Protein 3DUW (pdb70)

B-factor: mean 13.25, std 6.05, range [5.56, 43.86]

Sequence (436 aa):
IETWTAVDQYVSDVLIPKDSTLEEVLQVNAAANLPAHDVSPTQGKFLQLLVQIQGARNILEIGTLGGYSTIWLARGLSSGGRVVTLEASEKHADIARSNIERANLNDRVEVRTGLALDSLQQIENEKYEPFDFIFIDADKQNNPAYFEWALKLSRPGTVIIGDNVVREGEVIDNTSNDPRVQGIRRFYELIAAEPRVSATALQTVGSKGYDGFIAVVKIETWTAVDQYVSDVLIPKDSTLEEVLQVNAAANLPAHDVSPTQGKFLQLLVQIQGARNILEIGTLGGYSTIWLARGLSSGGRVVTLEASEKHADIARSNIERANLNDRVEVRTGLALDSLQQIENEKYEPFDFIFIDADKQNNPAYFEWALKLSRPGTVIIGDNVVREGEVIDNTSNDPRVQGIRRFYELIAAEPRVSATALQTVGSKGYDGFIAVVK

Solvent-accessible surface area: 17758 Å² total

Secondary structure (DSSP, 8-state):
-HHHHHHHHHHHHHHS---HHHHHHHHHHHHTT--S-SPPHHHHHHHHHHHHHHT-SEEEEE--TTSHHHHHHHTT--SS-EEEEEES-HHHHHHHHHHHHHTT-TTTEEEEES-HHHHHHHHHHTTPPPPSEEEE-S-GGGHHHHHHHHHHT--TT-EEEEBS-SGGGGGG-TT---HHHHHHHHHHHHHHH-TTEE---EEEEETTEEEEE--EE-/-HHHHHHHHHHHHHHS---HHHHHHHHHHHHTT--S-SPPHHHHHHHHHHHHHHT-SEEEEE--TTSHHHHHHHTT--TT-EEEEEES-HHHHHHHHHHHHHTT-TTTEEEEES-HHHHHHHHHHTTPPPPSEEEE-S-GGGHHHHHHHHHHT--TT-EEEEBS-SGGGGGG-TT---HHHHHHHHHHHHHHH-TTEE---EEEESTT-SEEE--EE-

Structure (mmCIF, N/CA/C/O backbone):
data_3DUW
#
_entry.id   3DUW
#
_cell.length_a   66.600
_cell.length_b   74.300
_cell.length_c   90.600
_cell.angle_alpha   90.00
_cell.angle_beta   90.00
_cell.angle_gamma   90.00
#
_symmetry.space_group_name_H-M   'P 21 21 21'
#
loop_
_entity.id
_entity.type
_entity.pdbx_description
1 polymer 'O-methyltransferase, putative'
2 non-polymer S-ADENOSYL-L-HOMOCYSTEINE
3 water water
#
loop_
_atom_site.group_PDB
_atom_site.id
_atom_site.type_symbol
_atom_site.label_atom_id
_atom_site.label_alt_id
_atom_site.label_comp_id
_atom_site.label_asym_id
_atom_site.label_entity_id
_atom_site.label_seq_id
_atom_site.pdbx_PDB_ins_code
_atom_site.Cartn_x
_atom_site.Cartn_y
_atom_site.Cartn_z
_atom_site.occupancy
_atom_site.B_iso_or_equiv
_atom_site.auth_seq_id
_atom_site.auth_comp_id
_atom_site.auth_asym_id
_atom_site.auth_atom_id
_atom_site.pdbx_PDB_model_num
ATOM 9 N N . ILE A 1 4 ? 39.090 57.057 46.200 1.00 17.93 4 ILE A N 1
ATOM 10 C CA . ILE A 1 4 ? 39.822 55.987 45.541 1.00 17.48 4 ILE A CA 1
ATOM 11 C C . ILE A 1 4 ? 41.235 55.882 46.121 1.00 16.08 4 ILE A C 1
ATOM 12 O O . ILE A 1 4 ? 41.822 54.800 46.159 1.00 15.72 4 ILE A O 1
ATOM 17 N N . GLU A 1 5 ? 41.775 57.007 46.583 1.00 15.90 5 GLU A N 1
ATOM 18 C CA . GLU A 1 5 ? 43.116 57.020 47.158 1.00 15.40 5 GLU A CA 1
ATOM 19 C C . GLU A 1 5 ? 43.157 56.147 48.408 1.00 13.76 5 GLU A C 1
ATOM 20 O O . GLU A 1 5 ? 44.088 55.367 48.601 1.00 13.94 5 GLU A O 1
ATOM 26 N N . THR A 1 6 ? 42.140 56.281 49.252 1.00 14.56 6 THR A N 1
ATOM 27 C CA . THR A 1 6 ? 42.067 55.501 50.478 1.00 14.33 6 THR A CA 1
ATOM 28 C C . THR A 1 6 ? 41.846 54.024 50.162 1.00 13.07 6 THR A C 1
ATOM 29 O O . THR A 1 6 ? 42.525 53.164 50.714 1.00 10.93 6 THR A O 1
ATOM 33 N N . TRP A 1 7 ? 40.904 53.731 49.270 1.00 11.85 7 TRP A N 1
ATOM 34 C CA . TRP A 1 7 ? 40.626 52.343 48.906 1.00 10.91 7 TRP A CA 1
ATOM 35 C C . TRP A 1 7 ? 41.872 51.678 48.333 1.00 10.67 7 TRP A C 1
ATOM 36 O O . TRP A 1 7 ? 42.150 50.508 48.607 1.00 9.10 7 TRP A O 1
ATOM 47 N N . THR A 1 8 ? 42.618 52.426 47.527 1.00 9.86 8 THR A N 1
ATOM 48 C CA . THR A 1 8 ? 43.830 51.899 46.921 1.00 10.31 8 THR A CA 1
ATOM 49 C C . THR A 1 8 ? 44.900 51.630 47.980 1.00 9.62 8 THR A C 1
ATOM 50 O O . THR A 1 8 ? 45.566 50.595 47.948 1.00 10.03 8 THR A O 1
ATOM 54 N N . ALA A 1 9 ? 45.051 52.558 48.922 1.00 10.05 9 ALA A N 1
ATOM 55 C CA . ALA A 1 9 ? 46.034 52.409 49.988 1.00 10.14 9 ALA A CA 1
ATOM 56 C C . ALA A 1 9 ? 45.705 51.216 50.880 1.00 9.50 9 ALA A C 1
ATOM 57 O O . ALA A 1 9 ? 46.599 50.489 51.307 1.00 9.66 9 ALA A O 1
ATOM 59 N N . VAL A 1 10 ? 44.422 51.018 51.164 1.00 9.43 10 VAL A N 1
ATOM 60 C CA . VAL A 1 10 ? 44.022 49.894 51.998 1.00 9.04 10 VAL A CA 1
ATOM 61 C C . VAL A 1 10 ? 44.301 48.584 51.261 1.00 7.97 10 VAL A C 1
ATOM 62 O O . VAL A 1 10 ? 44.799 47.633 51.859 1.00 8.63 10 VAL A O 1
ATOM 66 N N . ASP A 1 11 ? 44.003 48.536 49.963 1.00 8.20 11 ASP A N 1
ATOM 67 C CA . ASP A 1 11 ? 44.262 47.327 49.188 1.00 8.14 11 ASP A CA 1
ATOM 68 C C . ASP A 1 11 ? 45.762 47.044 49.135 1.00 8.61 11 ASP A C 1
ATOM 69 O O . ASP A 1 11 ? 46.182 45.889 49.156 1.00 8.53 11 ASP A O 1
ATOM 74 N N . GLN A 1 12 ? 46.568 48.101 49.077 1.00 8.87 12 GLN A N 1
ATOM 75 C CA . GLN A 1 12 ? 48.019 47.938 49.040 1.00 9.19 12 GLN A CA 1
ATOM 76 C C . GLN A 1 12 ? 48.484 47.315 50.355 1.00 9.12 12 GLN A C 1
ATOM 77 O O . GLN A 1 12 ? 49.362 46.456 50.370 1.00 9.36 12 GLN A O 1
ATOM 83 N N . TYR A 1 13 ? 47.892 47.760 51.458 1.00 8.59 13 TYR A N 1
ATOM 84 C CA . TYR A 1 13 ? 48.224 47.223 52.772 1.00 8.42 13 TYR A CA 1
ATOM 85 C C . TYR A 1 13 ? 47.850 45.741 52.834 1.00 7.89 13 TYR A C 1
ATOM 86 O O . TYR A 1 13 ? 48.660 44.894 53.218 1.00 8.01 13 TYR A O 1
ATOM 95 N N . VAL A 1 14 ? 46.610 45.434 52.461 1.00 7.66 14 VAL A N 1
ATOM 96 C CA . VAL A 1 14 ? 46.125 44.058 52.484 1.00 8.99 14 VAL A CA 1
ATOM 97 C C . VAL A 1 14 ? 47.008 43.141 51.648 1.00 9.32 14 VAL A C 1
ATOM 98 O O . VAL A 1 14 ? 47.397 42.065 52.097 1.00 9.31 14 VAL A O 1
ATOM 102 N N . SER A 1 15 ? 47.328 43.573 50.433 1.00 9.81 15 SER A N 1
ATOM 103 C CA . SER A 1 15 ? 48.166 42.774 49.548 1.00 11.08 15 SER A CA 1
ATOM 104 C C . SER A 1 15 ? 49.575 42.616 50.114 1.00 10.32 15 SER A C 1
ATOM 105 O O . SER A 1 15 ? 50.125 41.515 50.126 1.00 10.60 15 SER A O 1
ATOM 108 N N . ASP A 1 16 ? 50.158 43.714 50.591 1.00 10.19 16 ASP A N 1
ATOM 109 C CA . ASP A 1 16 ? 51.506 43.665 51.146 1.00 11.62 16 ASP A CA 1
ATOM 110 C C . ASP A 1 16 ? 51.633 42.658 52.276 1.00 10.53 16 ASP A C 1
ATOM 111 O O . ASP A 1 16 ? 52.601 41.902 52.340 1.00 11.46 16 ASP A O 1
ATOM 116 N N . VAL A 1 17 ? 50.655 42.643 53.173 1.00 9.78 17 VAL A N 1
ATOM 117 C CA . VAL A 1 17 ? 50.718 41.739 54.306 1.00 9.72 17 VAL A CA 1
ATOM 118 C C . VAL A 1 17 ? 50.237 40.313 54.051 1.00 8.99 17 VAL A C 1
ATOM 119 O O . VAL A 1 17 ? 50.872 39.364 54.500 1.00 9.90 17 VAL A O 1
ATOM 123 N N . LEU A 1 18 ? 49.140 40.160 53.317 1.00 7.94 18 LEU A N 1
ATOM 124 C CA . LEU A 1 18 ? 48.564 38.835 53.083 1.00 7.59 18 LEU A CA 1
ATOM 125 C C . LEU A 1 18 ? 48.935 38.102 51.805 1.00 8.39 18 LEU A C 1
ATOM 126 O O . LEU A 1 18 ? 48.684 36.900 51.696 1.00 8.66 18 LEU A O 1
ATOM 131 N N . ILE A 1 19 ? 49.517 38.803 50.839 1.00 8.21 19 ILE A N 1
ATOM 132 C CA . ILE A 1 19 ? 49.864 38.161 49.576 1.00 8.47 19 ILE A CA 1
ATOM 133 C C . ILE A 1 19 ? 51.352 38.279 49.268 1.00 9.18 19 ILE A C 1
ATOM 134 O O . ILE A 1 19 ? 51.826 39.329 48.835 1.00 9.98 19 ILE A O 1
ATOM 139 N N . PRO A 1 20 ? 52.110 37.194 49.494 1.00 10.72 20 PRO A N 1
ATOM 140 C CA . PRO A 1 20 ? 53.552 37.207 49.229 1.00 11.17 20 PRO A CA 1
ATOM 141 C C . PRO A 1 20 ? 53.859 37.622 47.793 1.00 11.11 20 PRO A C 1
ATOM 142 O O . PRO A 1 20 ? 53.089 37.335 46.871 1.00 10.54 20 PRO A O 1
ATOM 146 N N . LYS A 1 21 ? 54.984 38.305 47.609 1.00 12.22 21 LYS A N 1
ATOM 147 C CA . LYS A 1 21 ? 55.398 38.753 46.286 1.00 14.06 21 LYS A CA 1
ATOM 148 C C . LYS A 1 21 ? 55.425 37.560 45.336 1.00 12.96 21 LYS A C 1
ATOM 149 O O . LYS A 1 21 ? 55.854 36.466 45.709 1.00 14.11 21 LYS A O 1
ATOM 155 N N . ASP A 1 22 ? 54.952 37.776 44.112 1.00 13.29 22 ASP A N 1
ATOM 156 C CA . ASP A 1 22 ? 54.899 36.720 43.107 1.00 13.45 22 ASP A CA 1
ATOM 157 C C . ASP A 1 22 ? 55.415 37.260 41.776 1.00 12.75 22 ASP A C 1
ATOM 158 O O . ASP A 1 22 ? 54.674 37.906 41.036 1.00 12.38 22 ASP A O 1
ATOM 163 N N . SER A 1 23 ? 56.680 36.990 41.470 1.00 13.40 23 SER A N 1
ATOM 164 C CA . SER A 1 23 ? 57.273 37.478 40.230 1.00 13.61 23 SER A CA 1
ATOM 165 C C . SER A 1 23 ? 56.549 36.969 38.988 1.00 13.00 23 SER A C 1
ATOM 166 O O . SER A 1 23 ? 56.505 37.654 37.966 1.00 13.36 23 SER A O 1
ATOM 169 N N . THR A 1 24 ? 55.991 35.766 39.069 1.00 12.32 24 THR A N 1
ATOM 170 C CA . THR A 1 24 ? 55.268 35.199 37.938 1.00 12.40 24 THR A CA 1
ATOM 171 C C . THR A 1 24 ? 54.048 36.049 37.593 1.00 12.44 24 THR A C 1
ATOM 172 O O . THR A 1 24 ? 53.832 36.395 36.430 1.00 12.16 24 THR A O 1
ATOM 176 N N . LEU A 1 25 ? 53.250 36.390 38.600 1.00 11.55 25 LEU A N 1
ATOM 177 C CA . LEU A 1 25 ? 52.068 37.205 38.359 1.00 11.35 25 LEU A CA 1
ATOM 178 C C . LEU A 1 25 ? 52.434 38.631 37.975 1.00 12.20 25 LEU A C 1
ATOM 179 O O . LEU A 1 25 ? 51.699 39.282 37.236 1.00 12.44 25 LEU A O 1
ATOM 184 N N . GLU A 1 26 ? 53.567 39.117 38.472 1.00 12.54 26 GLU A N 1
ATOM 185 C CA . GLU A 1 26 ? 54.017 40.459 38.127 1.00 13.63 26 GLU A CA 1
ATOM 186 C C . GLU A 1 26 ? 54.317 40.485 36.631 1.00 13.17 26 GLU A C 1
ATOM 187 O O . GLU A 1 26 ? 53.966 41.437 35.937 1.00 13.45 26 GLU A O 1
ATOM 193 N N . GLU A 1 27 ? 54.968 39.433 36.141 1.00 12.88 27 GLU A N 1
ATOM 194 C CA . GLU A 1 27 ? 55.296 39.342 34.721 1.00 12.49 27 GLU A CA 1
ATOM 195 C C . GLU A 1 27 ? 54.018 39.315 33.899 1.00 11.46 27 GLU A C 1
ATOM 196 O O . GLU A 1 27 ? 53.921 39.971 32.864 1.00 10.69 27 GLU A O 1
ATOM 202 N N . VAL A 1 28 ? 53.043 38.535 34.360 1.00 10.26 28 VAL A N 1
ATOM 203 C CA . VAL A 1 28 ? 51.770 38.419 33.658 1.00 9.88 28 VAL A CA 1
ATOM 204 C C . VAL A 1 28 ? 51.145 39.793 33.426 1.00 9.37 28 VAL A C 1
ATOM 205 O O . VAL A 1 28 ? 50.759 40.126 32.307 1.00 8.97 28 VAL A O 1
ATOM 209 N N . LEU A 1 29 ? 51.053 40.596 34.482 1.00 9.67 29 LEU A N 1
ATOM 210 C CA . LEU A 1 29 ? 50.464 41.922 34.355 1.00 8.90 29 LEU A CA 1
ATOM 211 C C . LEU A 1 29 ? 51.313 42.848 33.475 1.00 8.51 29 LEU A C 1
ATOM 212 O O . LEU A 1 29 ? 50.776 43.676 32.740 1.00 10.17 29 LEU A O 1
ATOM 217 N N . GLN A 1 30 ? 52.634 42.705 33.546 1.00 9.17 30 GLN A N 1
ATOM 218 C CA . GLN A 1 30 ? 53.527 43.522 32.728 1.00 10.15 30 GLN A CA 1
ATOM 219 C C . GLN A 1 30 ? 53.346 43.189 31.249 1.00 8.98 30 GLN A C 1
ATOM 220 O O . GLN A 1 30 ? 53.326 44.082 30.402 1.00 10.55 30 GLN A O 1
ATOM 226 N N . VAL A 1 31 ? 53.224 41.901 30.939 1.00 9.02 31 VAL A N 1
ATOM 227 C CA . VAL A 1 31 ? 53.029 41.480 29.557 1.00 9.32 31 VAL A CA 1
ATOM 228 C C . VAL A 1 31 ? 51.665 41.962 29.061 1.00 9.82 31 VAL A C 1
ATOM 229 O O . VAL A 1 31 ? 51.548 42.457 27.944 1.00 9.20 31 VAL A O 1
ATOM 233 N N . ASN A 1 32 ? 50.635 41.831 29.895 1.00 9.57 32 ASN A N 1
ATOM 234 C CA . ASN A 1 32 ? 49.304 42.287 29.500 1.00 9.48 32 ASN A CA 1
ATOM 235 C C . ASN A 1 32 ? 49.354 43.773 29.125 1.00 9.28 32 ASN A C 1
ATOM 236 O O . ASN A 1 32 ? 48.813 44.186 28.098 1.00 10.95 32 ASN A O 1
ATOM 241 N N . ALA A 1 33 ? 50.012 44.569 29.963 1.00 10.78 33 ALA A N 1
ATOM 242 C CA . ALA A 1 33 ? 50.126 46.004 29.727 1.00 11.05 33 ALA A CA 1
ATOM 243 C C . ALA A 1 33 ? 50.949 46.321 28.483 1.00 11.12 33 ALA A C 1
ATOM 244 O O . ALA A 1 33 ? 50.583 47.194 27.700 1.00 11.63 33 ALA A O 1
ATOM 246 N N . ALA A 1 34 ? 52.060 45.617 28.302 1.00 11.32 34 ALA A N 1
ATOM 247 C CA . ALA A 1 34 ? 52.906 45.847 27.138 1.00 11.12 34 ALA A CA 1
ATOM 248 C C . ALA A 1 34 ? 52.117 45.566 25.866 1.00 11.45 34 ALA A C 1
ATOM 249 O O . ALA A 1 34 ? 52.335 46.208 24.839 1.00 11.57 34 ALA A O 1
ATOM 251 N N . ALA A 1 35 ? 51.195 44.610 25.950 1.00 11.64 35 ALA A N 1
ATOM 252 C CA . ALA A 1 35 ? 50.358 44.226 24.817 1.00 11.96 35 ALA A CA 1
ATOM 253 C C . ALA A 1 35 ? 49.144 45.139 24.695 1.00 12.27 35 ALA A C 1
ATOM 254 O O . ALA A 1 35 ? 48.266 44.917 23.857 1.00 13.14 35 ALA A O 1
ATOM 256 N N . ASN A 1 36 ? 49.107 46.159 25.545 1.00 12.43 36 ASN A N 1
ATOM 257 C CA . ASN A 1 36 ? 48.027 47.133 25.567 1.00 13.54 36 ASN A CA 1
ATOM 258 C C . ASN A 1 36 ? 46.654 46.571 25.916 1.00 13.65 36 ASN A C 1
ATOM 259 O O . ASN A 1 36 ? 45.634 47.136 25.526 1.00 14.96 36 ASN A O 1
ATOM 264 N N . LEU A 1 37 ? 46.621 45.460 26.643 1.00 13.06 37 LEU A N 1
ATOM 265 C CA . LEU A 1 37 ? 45.343 44.891 27.049 1.00 12.78 37 LEU A CA 1
ATOM 266 C C . LEU A 1 37 ? 44.772 45.843 28.095 1.00 12.70 37 LEU A C 1
ATOM 267 O O . LEU A 1 37 ? 45.520 46.487 28.829 1.00 13.72 37 LEU A O 1
ATOM 272 N N . PRO A 1 38 ? 43.437 45.956 28.172 1.00 13.96 38 PRO A N 1
ATOM 273 C CA . PRO A 1 38 ? 42.841 46.854 29.166 1.00 14.04 38 PRO A CA 1
ATOM 274 C C . PRO A 1 38 ? 43.157 46.331 30.567 1.00 13.89 38 PRO A C 1
ATOM 275 O O . PRO A 1 38 ? 43.308 45.124 30.757 1.00 12.70 38 PRO A O 1
ATOM 279 N N . ALA A 1 39 ? 43.262 47.233 31.539 1.00 13.39 39 ALA A N 1
ATOM 280 C CA . ALA A 1 39 ? 43.546 46.839 32.914 1.00 13.37 39 ALA A CA 1
ATOM 281 C C . ALA A 1 39 ? 42.249 46.373 33.570 1.00 12.02 39 ALA A C 1
ATOM 282 O O . ALA A 1 39 ? 41.782 46.969 34.546 1.00 13.36 39 ALA A O 1
ATOM 284 N N . HIS A 1 40 ? 41.668 45.307 33.027 1.00 9.49 40 HIS A N 1
ATOM 285 C CA . HIS A 1 40 ? 40.418 44.774 33.551 1.00 9.49 40 HIS A CA 1
ATOM 286 C C . HIS A 1 40 ? 40.593 43.474 34.326 1.00 9.21 40 HIS A C 1
ATOM 287 O O . HIS A 1 40 ? 39.602 42.805 34.639 1.00 9.75 40 HIS A O 1
ATOM 294 N N . ASP A 1 41 ? 41.837 43.115 34.639 1.00 8.45 41 ASP A N 1
ATOM 295 C CA . ASP A 1 41 ? 42.088 41.892 35.403 1.00 8.49 41 ASP A CA 1
ATOM 296 C C . ASP A 1 41 ? 41.518 42.069 36.808 1.00 7.59 41 ASP A C 1
ATOM 297 O O . ASP A 1 41 ? 41.402 43.192 37.299 1.00 7.82 41 ASP A O 1
ATOM 302 N N . VAL A 1 42 ? 41.155 40.973 37.461 1.00 7.59 42 VAL A N 1
ATOM 303 C CA . VAL A 1 42 ? 40.691 41.102 38.837 1.00 6.46 42 VAL A CA 1
ATOM 304 C C . VAL A 1 42 ? 41.897 41.632 39.613 1.00 7.17 42 VAL A C 1
ATOM 305 O O . VAL A 1 42 ? 43.046 41.469 39.188 1.00 7.71 42 VAL A O 1
ATOM 309 N N . SER A 1 43 ? 41.639 42.289 40.736 1.00 7.43 43 SER A N 1
ATOM 310 C CA . SER A 1 43 ? 42.717 42.809 41.567 1.00 7.35 43 SER A CA 1
ATOM 311 C C . SER A 1 43 ? 43.379 41.620 42.257 1.00 7.50 43 SER A C 1
ATOM 312 O O . SER A 1 43 ? 42.830 40.514 42.275 1.00 7.06 43 SER A O 1
ATOM 315 N N . PRO A 1 44 ? 44.569 41.827 42.839 1.00 7.91 44 PRO A N 1
ATOM 316 C CA . PRO A 1 44 ? 45.235 40.712 43.516 1.00 8.02 44 PRO A CA 1
ATOM 317 C C . PRO A 1 44 ? 44.405 40.116 44.659 1.00 7.33 44 PRO A C 1
ATOM 318 O O . PRO A 1 44 ? 44.354 38.895 44.823 1.00 7.14 44 PRO A O 1
ATOM 322 N N . THR A 1 45 ? 43.761 40.973 45.450 1.00 6.86 45 THR A N 1
ATOM 323 C CA . THR A 1 45 ? 42.956 40.492 46.570 1.00 7.67 45 THR A CA 1
ATOM 324 C C . THR A 1 45 ? 41.716 39.748 46.080 1.00 7.14 45 THR A C 1
ATOM 325 O O . THR A 1 45 ? 41.262 38.799 46.722 1.00 7.18 45 THR A O 1
ATOM 329 N N . GLN A 1 46 ? 41.165 40.178 44.948 1.00 6.13 46 GLN A N 1
ATOM 330 C CA . GLN A 1 46 ? 40.006 39.506 44.367 1.00 6.26 46 GLN A CA 1
ATOM 331 C C . GLN A 1 46 ? 40.469 38.161 43.801 1.00 7.11 46 GLN A C 1
ATOM 332 O O . GLN A 1 46 ? 39.769 37.153 43.918 1.00 7.13 46 GLN A O 1
ATOM 338 N N . GLY A 1 47 ? 41.644 38.150 43.176 1.00 6.63 47 GLY A N 1
ATOM 339 C CA . GLY A 1 47 ? 42.164 36.907 42.640 1.00 7.69 47 GLY A CA 1
ATOM 340 C C . GLY A 1 47 ? 42.374 35.893 43.747 1.00 6.85 47 GLY A C 1
ATOM 341 O O . GLY A 1 47 ? 42.025 34.720 43.596 1.00 7.53 47 GLY A O 1
ATOM 342 N N . LYS A 1 48 ? 42.934 36.330 44.873 1.00 7.07 48 LYS A N 1
ATOM 343 C CA . LYS A 1 48 ? 43.159 35.396 45.964 1.00 7.85 48 LYS A CA 1
ATOM 344 C C . LYS A 1 48 ? 41.836 34.939 46.561 1.00 7.34 48 LYS A C 1
ATOM 345 O O . LYS A 1 48 ? 41.722 33.806 47.025 1.00 8.41 48 LYS A O 1
ATOM 351 N N . PHE A 1 49 ? 40.835 35.815 46.549 1.00 7.38 49 PHE A N 1
ATOM 352 C CA . PHE A 1 49 ? 39.518 35.447 47.049 1.00 6.86 49 PHE A CA 1
ATOM 353 C C . PHE A 1 49 ? 39.018 34.278 46.198 1.00 6.81 49 PHE A C 1
ATOM 354 O O . PHE A 1 49 ? 38.505 33.289 46.722 1.00 7.79 49 PHE A O 1
ATOM 362 N N . LEU A 1 50 ? 39.160 34.394 44.881 1.00 6.89 50 LEU A N 1
ATOM 363 C CA . LEU A 1 50 ? 38.721 33.324 43.992 1.00 7.23 50 LEU A CA 1
ATOM 364 C C . LEU A 1 50 ? 39.489 32.031 44.258 1.00 7.95 50 LEU A C 1
ATOM 365 O O . LEU A 1 50 ? 38.898 30.957 44.340 1.00 8.31 50 LEU A O 1
ATOM 370 N N . GLN A 1 51 ? 40.807 32.132 44.390 1.00 7.86 51 GLN A N 1
ATOM 371 C CA . GLN A 1 51 ? 41.622 30.953 44.651 1.00 8.67 51 GLN A CA 1
ATOM 372 C C . GLN A 1 51 ? 41.169 30.257 45.930 1.00 7.99 51 GLN A C 1
ATOM 373 O O . GLN A 1 51 ? 40.993 29.039 45.961 1.00 8.73 51 GLN A O 1
ATOM 379 N N . LEU A 1 52 ? 40.987 31.035 46.991 1.00 8.14 52 LEU A N 1
ATOM 380 C CA . LEU A 1 52 ? 40.567 30.471 48.263 1.00 8.80 52 LEU A CA 1
ATOM 381 C C . LEU A 1 52 ? 39.179 29.850 48.178 1.00 8.18 52 LEU A C 1
ATOM 382 O O . LEU A 1 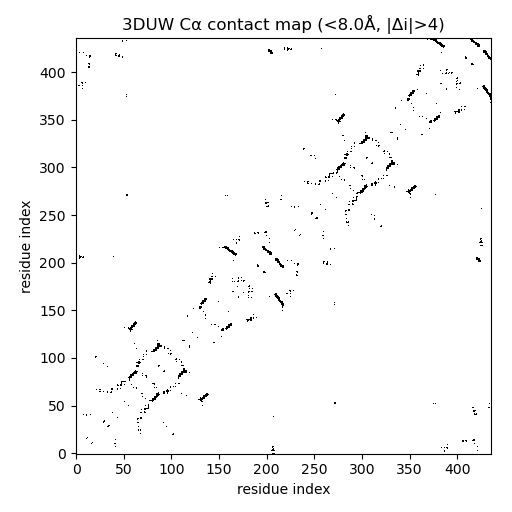52 ? 38.940 28.791 48.756 1.00 8.90 52 LEU A O 1
ATOM 387 N N . LEU A 1 53 ? 38.264 30.483 47.448 1.00 8.50 53 LEU A N 1
ATOM 388 C CA . LEU A 1 53 ? 36.921 29.931 47.338 1.00 7.95 53 LEU A CA 1
ATOM 389 C C . LEU A 1 53 ? 36.971 28.595 46.602 1.00 8.35 53 LEU A C 1
ATOM 390 O O . LEU A 1 53 ? 36.240 27.663 46.939 1.00 9.20 53 LEU A O 1
ATOM 395 N N . VAL A 1 54 ? 37.834 28.503 45.594 1.00 8.38 54 VAL A N 1
ATOM 396 C CA . VAL A 1 54 ? 37.992 27.261 44.847 1.00 9.73 54 VAL A CA 1
ATOM 397 C C . VAL A 1 54 ? 38.495 26.170 45.797 1.00 10.96 54 VAL A C 1
ATOM 398 O O . VAL A 1 54 ? 38.023 25.034 45.756 1.00 10.31 54 VAL A O 1
ATOM 402 N N . GLN A 1 55 ? 39.435 26.522 46.669 1.00 9.48 55 GLN A N 1
ATOM 403 C CA . GLN A 1 55 ? 39.981 25.555 47.617 1.00 10.38 55 GLN A CA 1
ATOM 404 C C . GLN A 1 55 ? 38.935 25.149 48.649 1.00 11.07 55 GLN A C 1
ATOM 405 O O . GLN A 1 55 ? 38.840 23.977 49.014 1.00 12.47 55 GLN A O 1
ATOM 411 N N . ILE A 1 56 ? 38.140 26.112 49.107 1.00 10.38 56 ILE A N 1
ATOM 412 C CA . ILE A 1 56 ? 37.105 25.836 50.096 1.00 11.77 56 ILE A CA 1
ATOM 413 C C . ILE A 1 56 ? 36.078 24.866 49.531 1.00 12.39 56 ILE A C 1
ATOM 414 O O . ILE A 1 56 ? 35.648 23.935 50.213 1.00 12.95 56 ILE A O 1
ATOM 419 N N . GLN A 1 57 ? 35.685 25.076 48.282 1.00 11.97 57 GLN A N 1
ATOM 420 C CA . GLN A 1 57 ? 34.724 24.181 47.659 1.00 14.76 57 GLN A CA 1
ATOM 421 C C . GLN A 1 57 ? 35.376 22.869 47.250 1.00 14.62 57 GLN A C 1
ATOM 422 O O . GLN A 1 57 ? 34.704 21.844 47.147 1.00 16.62 57 GLN A O 1
ATOM 428 N N . GLY A 1 58 ? 36.683 22.904 47.014 1.00 14.36 58 GLY A N 1
ATOM 429 C CA . GLY A 1 58 ? 37.372 21.704 46.578 1.00 13.48 58 GLY A CA 1
ATOM 430 C C . GLY A 1 58 ? 36.978 21.444 45.136 1.00 13.63 58 GLY A C 1
ATOM 431 O O . GLY A 1 58 ? 36.808 20.298 44.717 1.00 15.26 58 GLY A O 1
ATOM 432 N N . ALA A 1 59 ? 36.822 22.525 44.375 1.00 13.19 59 ALA A N 1
ATOM 433 C CA . ALA A 1 59 ? 36.432 22.434 42.973 1.00 12.74 59 ALA A CA 1
ATOM 434 C C . ALA A 1 59 ? 37.453 21.646 42.173 1.00 13.74 59 ALA A C 1
ATOM 435 O O . ALA A 1 59 ? 38.653 21.730 42.428 1.00 13.86 59 ALA A O 1
ATOM 437 N N . ARG A 1 60 ? 36.962 20.893 41.194 1.00 14.19 60 ARG A N 1
ATOM 438 C CA . ARG A 1 60 ? 37.821 20.080 40.350 1.00 15.03 60 ARG A CA 1
ATOM 439 C C . ARG A 1 60 ? 37.622 20.406 38.873 1.00 13.67 60 ARG A C 1
ATOM 440 O O . ARG A 1 60 ? 38.460 20.063 38.042 1.00 14.61 60 ARG A O 1
ATOM 448 N N . ASN A 1 61 ? 36.518 21.072 38.546 1.00 12.76 61 ASN A N 1
ATOM 449 C CA . ASN A 1 61 ? 36.230 21.420 37.155 1.00 12.30 61 ASN A CA 1
ATOM 450 C C . ASN A 1 61 ? 35.681 22.843 37.085 1.00 12.17 61 ASN A C 1
ATOM 451 O O . ASN A 1 61 ? 34.505 23.088 37.351 1.00 14.61 61 ASN A O 1
ATOM 456 N N . ILE A 1 62 ? 36.552 23.771 36.708 1.00 10.86 62 ILE A N 1
ATOM 457 C CA . ILE A 1 62 ? 36.217 25.187 36.645 1.00 10.59 62 ILE A CA 1
ATOM 458 C C . ILE A 1 62 ? 35.956 25.721 35.248 1.00 9.51 62 ILE A C 1
ATOM 459 O O . ILE A 1 62 ? 36.676 25.402 34.306 1.00 10.55 62 ILE A O 1
ATOM 464 N N . LEU A 1 63 ? 34.923 26.550 35.132 1.00 8.64 63 LEU A N 1
ATOM 465 C CA . LEU A 1 63 ? 34.573 27.188 33.872 1.00 8.25 63 LEU A CA 1
ATOM 466 C C . LEU A 1 63 ? 34.683 28.692 34.083 1.00 7.99 63 LEU A C 1
ATOM 467 O O . LEU A 1 63 ? 34.074 29.236 35.004 1.00 8.25 63 LEU A O 1
ATOM 472 N N . GLU A 1 64 ? 35.483 29.348 33.251 1.00 7.65 64 GLU A N 1
ATOM 473 C CA . GLU A 1 64 ? 35.648 30.794 33.329 1.00 7.38 64 GLU A CA 1
ATOM 474 C C . GLU A 1 64 ? 35.219 31.410 32.009 1.00 7.65 64 GLU A C 1
ATOM 475 O O . GLU A 1 64 ? 35.559 30.900 30.939 1.00 7.79 64 GLU A O 1
ATOM 481 N N . ILE A 1 65 ? 34.452 32.493 32.084 1.00 7.81 65 ILE A N 1
ATOM 482 C CA . ILE A 1 65 ? 34.000 33.192 30.891 1.00 7.69 65 ILE A CA 1
ATOM 483 C C . ILE A 1 65 ? 34.639 34.579 30.940 1.00 7.32 65 ILE A C 1
ATOM 484 O O . ILE A 1 65 ? 34.277 35.413 31.770 1.00 8.00 65 ILE A O 1
ATOM 489 N N . GLY A 1 66 ? 35.610 34.802 30.055 1.00 7.92 66 GLY A N 1
ATOM 490 C CA . GLY A 1 66 ? 36.327 36.068 30.007 1.00 7.60 66 GLY A CA 1
ATOM 491 C C . GLY A 1 66 ? 37.739 35.851 30.543 1.00 7.14 66 GLY A C 1
ATOM 492 O O . GLY A 1 66 ? 37.972 35.966 31.747 1.00 8.27 66 GLY A O 1
ATOM 493 N N . THR A 1 67 ? 38.693 35.583 29.645 1.00 8.24 67 THR A N 1
ATOM 494 C CA . THR A 1 67 ? 40.078 35.299 30.037 1.00 7.19 67 THR A CA 1
ATOM 495 C C . THR A 1 67 ? 41.053 36.491 30.075 1.00 7.24 67 THR A C 1
ATOM 496 O O . THR A 1 67 ? 41.941 36.521 30.944 1.00 7.58 67 THR A O 1
ATOM 500 N N . LEU A 1 68 ? 40.902 37.441 29.141 1.00 7.29 68 LEU A N 1
ATOM 501 C CA . LEU A 1 68 ? 41.832 38.578 29.041 1.00 6.94 68 LEU A CA 1
ATOM 502 C C . LEU A 1 68 ? 43.264 38.047 28.893 1.00 7.53 68 LEU A C 1
ATOM 503 O O . LEU A 1 68 ? 43.629 37.479 27.865 1.00 8.59 68 LEU A O 1
ATOM 508 N N . GLY A 1 69 ? 44.073 38.206 29.926 1.00 7.70 69 GLY A N 1
ATOM 509 C CA . GLY A 1 69 ? 45.436 37.738 29.856 1.00 7.71 69 GLY A CA 1
ATOM 510 C C . GLY A 1 69 ? 45.690 36.518 30.736 1.00 7.26 69 GLY A C 1
ATOM 511 O O . GLY A 1 69 ? 46.820 36.070 30.886 1.00 8.15 69 GLY A O 1
ATOM 512 N N . GLY A 1 70 ? 44.629 35.978 31.329 1.00 7.62 70 GLY A N 1
ATOM 513 C CA . GLY A 1 70 ? 44.749 34.798 32.171 1.00 7.32 70 GLY A CA 1
ATOM 514 C C . GLY A 1 70 ? 45.142 35.063 33.620 1.00 6.22 70 GLY A C 1
ATOM 515 O O . GLY A 1 70 ? 45.505 34.133 34.347 1.00 7.08 70 GLY A O 1
ATOM 516 N N . TYR A 1 71 ? 45.075 36.321 34.050 1.00 7.23 71 TYR A N 1
ATOM 517 C CA . TYR A 1 71 ? 45.417 36.650 35.430 1.00 7.04 71 TYR A CA 1
ATOM 518 C C . TYR A 1 71 ? 44.473 35.935 36.409 1.00 6.63 71 TYR A C 1
ATOM 519 O O . TYR A 1 71 ? 44.929 35.214 37.293 1.00 7.13 71 TYR A O 1
ATOM 528 N N . SER A 1 72 ? 43.165 36.117 36.254 1.00 6.62 72 SER A N 1
ATOM 529 C CA . SER A 1 72 ? 42.222 35.439 37.142 1.00 6.76 72 SER A CA 1
ATOM 530 C C . SER A 1 72 ? 42.336 33.930 36.963 1.00 6.79 72 SER A C 1
ATOM 531 O O . SER A 1 72 ? 42.204 33.170 37.920 1.00 7.35 72 SER A O 1
ATOM 534 N N . THR A 1 73 ? 42.574 33.508 35.724 1.00 7.20 73 THR A N 1
ATOM 535 C CA . THR A 1 73 ? 42.686 32.094 35.395 1.00 7.04 73 THR A CA 1
ATOM 536 C C . THR A 1 73 ? 43.772 31.416 36.219 1.00 6.97 73 THR A C 1
ATOM 537 O O . THR A 1 73 ? 43.593 30.297 36.698 1.00 7.54 73 THR A O 1
ATOM 541 N N . ILE A 1 74 ? 44.906 32.092 36.368 1.00 7.71 74 ILE A N 1
ATOM 542 C CA . ILE A 1 74 ? 46.014 31.550 37.145 1.00 8.59 74 ILE A CA 1
ATOM 543 C C . ILE A 1 74 ? 45.628 31.420 38.623 1.00 7.88 74 ILE A C 1
ATOM 544 O O . ILE A 1 74 ? 45.921 30.408 39.263 1.00 8.32 74 ILE A O 1
ATOM 549 N N . TRP A 1 75 ? 44.959 32.435 39.166 1.00 8.60 75 TRP A N 1
ATOM 550 C CA . TRP A 1 75 ? 44.525 32.369 40.557 1.00 8.23 75 TRP A CA 1
ATOM 551 C C . TRP A 1 75 ? 43.578 31.186 40.746 1.00 8.80 75 TRP A C 1
ATOM 552 O O . TRP A 1 75 ? 43.687 30.442 41.721 1.00 8.84 75 TRP A O 1
ATOM 563 N N . LEU A 1 76 ? 42.645 31.019 39.814 1.00 8.62 76 LEU A N 1
ATOM 564 C CA . LEU A 1 76 ? 41.684 29.923 39.884 1.00 9.15 76 LEU A CA 1
ATOM 565 C C . LEU A 1 76 ? 42.371 28.565 39.775 1.00 8.74 76 LEU A C 1
ATOM 566 O O . LEU A 1 76 ? 42.116 27.661 40.573 1.00 10.12 76 LEU A O 1
ATOM 571 N N . ALA A 1 77 ? 43.250 28.429 38.789 1.00 8.91 77 ALA A N 1
ATOM 572 C CA . ALA A 1 77 ? 43.956 27.171 38.578 1.00 9.73 77 ALA A CA 1
ATOM 573 C C . ALA A 1 77 ? 44.810 26.788 39.781 1.00 11.36 77 ALA A C 1
ATOM 574 O O . ALA A 1 77 ? 44.938 25.609 40.111 1.00 12.52 77 ALA A O 1
ATOM 576 N N . ARG A 1 78 ? 45.391 27.779 40.444 1.00 11.08 78 ARG A N 1
ATOM 577 C CA . ARG A 1 78 ? 46.226 27.499 41.600 1.00 12.25 78 ARG A CA 1
ATOM 578 C C . ARG A 1 78 ? 45.426 27.011 42.801 1.00 12.76 78 ARG A C 1
ATOM 579 O O . ARG A 1 78 ? 46.001 26.568 43.796 1.00 14.54 78 ARG A O 1
ATOM 587 N N . GLY A 1 79 ? 44.102 27.083 42.703 1.00 12.50 79 GLY A N 1
ATOM 588 C CA . GLY A 1 79 ? 43.259 26.615 43.788 1.00 13.24 79 GLY A CA 1
ATOM 589 C C . GLY A 1 79 ? 42.917 25.140 43.640 1.00 12.99 79 GLY A C 1
ATOM 590 O O . GLY A 1 79 ? 42.358 24.530 44.555 1.00 12.91 79 GLY A O 1
ATOM 591 N N . LEU A 1 80 ? 43.251 24.568 42.484 1.00 14.64 80 LEU A N 1
ATOM 592 C CA . LEU A 1 80 ? 42.991 23.154 42.199 1.00 15.24 80 LEU A CA 1
ATOM 593 C C . LEU A 1 80 ? 44.056 22.255 42.830 1.00 16.26 80 LEU A C 1
ATOM 594 O O . LEU A 1 80 ? 45.124 22.731 43.220 1.00 17.38 80 LEU A O 1
ATOM 599 N N . SER A 1 81 ? 43.775 20.953 42.903 1.00 17.53 81 SER A N 1
ATOM 600 C CA . SER A 1 81 ? 44.717 20.001 43.498 1.00 19.91 81 SER A CA 1
ATOM 601 C C . SER A 1 81 ? 45.001 18.737 42.675 1.00 21.18 81 SER A C 1
ATOM 602 O O . SER A 1 81 ? 46.021 18.649 41.992 1.00 22.14 81 SER A O 1
ATOM 605 N N . SER A 1 82 ? 44.105 17.756 42.758 1.00 22.28 82 SER A N 1
ATOM 606 C CA . SER A 1 82 ? 44.263 16.492 42.040 1.00 21.59 82 SER A CA 1
ATOM 607 C C . SER A 1 82 ? 44.405 16.686 40.534 1.00 20.03 82 SER A C 1
ATOM 608 O O . SER A 1 82 ? 45.372 17.280 40.056 1.00 22.16 82 SER A O 1
ATOM 611 N N . GLY A 1 83 ? 43.442 16.163 39.785 1.00 21.10 83 GLY A N 1
ATOM 612 C CA . GLY A 1 83 ? 43.473 16.309 38.344 1.00 19.18 83 GLY A CA 1
ATOM 613 C C . GLY A 1 83 ? 42.486 17.389 37.955 1.00 18.27 83 GLY A C 1
ATOM 614 O O . GLY A 1 83 ? 41.770 17.264 36.964 1.00 19.49 83 GLY A O 1
ATOM 615 N N . GLY A 1 84 ? 42.446 18.450 38.755 1.00 17.63 84 GLY A N 1
ATOM 616 C CA . GLY A 1 84 ? 41.534 19.547 38.491 1.00 15.59 84 GLY A CA 1
ATOM 617 C C . GLY A 1 84 ? 41.833 20.241 37.182 1.00 14.47 84 GLY A C 1
ATOM 618 O O . GLY A 1 84 ? 42.963 20.205 36.692 1.00 15.02 84 GLY A O 1
ATOM 619 N N . ARG A 1 85 ? 40.822 20.876 36.606 1.00 13.82 85 ARG A N 1
ATOM 620 C CA . ARG A 1 85 ? 41.008 21.572 35.346 1.00 13.55 85 ARG A CA 1
ATOM 621 C C . ARG A 1 85 ? 40.201 22.855 35.261 1.00 12.05 85 ARG A C 1
ATOM 622 O O . ARG A 1 85 ? 39.214 23.039 35.979 1.00 12.50 85 ARG A O 1
ATOM 630 N N . VAL A 1 86 ? 40.653 23.742 34.383 1.00 11.62 86 VAL A N 1
ATOM 631 C CA . VAL A 1 86 ? 39.991 25.012 34.133 1.00 11.79 86 VAL A CA 1
ATOM 632 C C . VAL A 1 86 ? 39.791 25.144 32.633 1.00 11.53 86 VAL A C 1
ATOM 633 O O . VAL A 1 86 ? 40.701 24.862 31.851 1.00 12.13 86 VAL A O 1
ATOM 637 N N . VAL A 1 87 ? 38.589 25.541 32.240 1.00 10.45 87 VAL A N 1
ATOM 638 C CA . VAL A 1 87 ? 38.270 25.779 30.843 1.00 10.69 87 VAL A CA 1
ATOM 639 C C . VAL A 1 87 ? 37.862 27.245 30.837 1.00 9.89 87 VAL A C 1
ATOM 640 O O . VAL A 1 87 ? 36.913 27.627 31.521 1.00 9.77 87 VAL A O 1
ATOM 644 N N . THR A 1 88 ? 38.592 28.069 30.093 1.00 8.46 88 THR A N 1
ATOM 645 C CA . THR A 1 88 ? 38.291 29.491 30.041 1.00 8.32 88 THR A CA 1
ATOM 646 C C . THR A 1 88 ? 38.001 29.941 28.609 1.00 8.23 88 THR A C 1
ATOM 647 O O . THR A 1 88 ? 38.654 29.499 27.658 1.00 8.90 88 THR A O 1
ATOM 651 N N . LEU A 1 89 ? 37.011 30.818 28.472 1.00 8.67 89 LEU A N 1
ATOM 652 C CA . LEU A 1 89 ? 36.560 31.305 27.171 1.00 8.07 89 LEU A CA 1
ATOM 653 C C . LEU A 1 89 ? 36.959 32.751 26.881 1.00 8.60 89 LEU A C 1
ATOM 654 O O . LEU A 1 89 ? 36.716 33.650 27.691 1.00 9.55 89 LEU A O 1
ATOM 659 N N . GLU A 1 90 ? 37.549 32.969 25.707 1.00 9.22 90 GLU A N 1
ATOM 660 C CA . GLU A 1 90 ? 38.004 34.295 25.303 1.00 9.17 90 GLU A CA 1
ATOM 661 C C . GLU A 1 90 ? 37.701 34.577 23.830 1.00 9.51 90 GLU A C 1
ATOM 662 O O . GLU A 1 90 ? 38.073 33.800 22.949 1.00 10.06 90 GLU A O 1
ATOM 668 N N . ALA A 1 91 ? 37.037 35.697 23.568 1.00 9.69 91 ALA A N 1
ATOM 669 C CA . ALA A 1 91 ? 36.664 36.070 22.206 1.00 10.01 91 ALA A CA 1
ATOM 670 C C . ALA A 1 91 ? 37.809 36.611 21.353 1.00 9.89 91 ALA A C 1
ATOM 671 O O . ALA A 1 91 ? 37.855 36.368 20.148 1.00 10.73 91 ALA A O 1
ATOM 673 N N . SER A 1 92 ? 38.725 37.350 21.968 1.00 9.80 92 SER A N 1
ATOM 674 C CA . SER A 1 92 ? 39.850 37.926 21.238 1.00 11.08 92 SER A CA 1
ATOM 675 C C . SER A 1 92 ? 40.979 36.928 21.016 1.00 10.16 92 SER A C 1
ATOM 676 O O . SER A 1 92 ? 41.509 36.355 21.970 1.00 10.55 92 SER A O 1
ATOM 679 N N . GLU A 1 93 ? 41.346 36.724 19.752 1.00 11.55 93 GLU A N 1
ATOM 680 C CA . GLU A 1 93 ? 42.420 35.801 19.420 1.00 11.57 93 GLU A CA 1
ATOM 681 C C . GLU A 1 93 ? 43.704 36.279 20.091 1.00 10.10 93 GLU A C 1
ATOM 682 O O . GLU A 1 93 ? 44.468 35.479 20.624 1.00 11.79 93 GLU A O 1
ATOM 688 N N . LYS A 1 94 ? 43.931 37.590 20.061 1.00 10.73 94 LYS A N 1
ATOM 689 C CA . LYS A 1 94 ? 45.116 38.171 20.680 1.00 9.71 94 LYS A CA 1
ATOM 690 C C . LYS A 1 94 ? 45.099 37.929 22.186 1.00 9.48 94 LYS A C 1
ATOM 691 O O . LYS A 1 94 ? 46.076 37.452 22.753 1.00 9.18 94 LYS A O 1
ATOM 697 N N . HIS A 1 95 ? 43.988 38.254 22.842 1.00 8.73 95 HIS A N 1
ATOM 698 C CA . HIS A 1 95 ? 43.909 38.030 24.285 1.00 7.84 95 HIS A CA 1
ATOM 699 C C . HIS A 1 95 ? 44.160 36.564 24.611 1.00 7.85 95 HIS A C 1
ATOM 700 O O . HIS A 1 95 ? 44.939 36.242 25.508 1.00 8.02 95 HIS A O 1
ATOM 707 N N . ALA A 1 96 ? 43.491 35.679 23.879 1.00 8.42 96 ALA A N 1
ATOM 708 C CA . ALA A 1 96 ? 43.616 34.249 24.119 1.00 9.25 96 ALA A CA 1
ATOM 709 C C . ALA A 1 96 ? 45.050 33.752 24.027 1.00 8.66 96 ALA A C 1
ATOM 710 O O . ALA A 1 96 ? 45.493 32.978 24.872 1.00 9.07 96 ALA A O 1
ATOM 712 N N . ASP A 1 97 ? 45.783 34.189 23.006 1.00 8.94 97 ASP A N 1
ATOM 713 C CA . ASP A 1 97 ? 47.163 33.742 22.874 1.00 9.95 97 ASP A CA 1
ATOM 714 C C . ASP A 1 97 ? 48.066 34.306 23.954 1.00 8.51 97 ASP A C 1
ATOM 715 O O . ASP A 1 97 ? 48.999 33.636 24.395 1.00 9.34 97 ASP A O 1
ATOM 720 N N . ILE A 1 98 ? 47.794 35.535 24.378 1.00 9.23 98 ILE A N 1
ATOM 721 C CA . ILE A 1 98 ? 48.582 36.138 25.443 1.00 9.24 98 ILE A CA 1
ATOM 722 C C . ILE A 1 98 ? 48.279 35.361 26.722 1.00 8.51 98 ILE A C 1
ATOM 723 O O . ILE A 1 98 ? 49.184 35.053 27.492 1.00 9.16 98 ILE A O 1
ATOM 728 N N . ALA A 1 99 ? 47.008 35.022 26.931 1.00 8.63 99 ALA A N 1
ATOM 729 C CA . ALA A 1 99 ? 46.609 34.257 28.111 1.00 8.38 99 ALA A CA 1
ATOM 730 C C . ALA A 1 99 ? 47.306 32.894 28.125 1.00 8.10 99 ALA A C 1
ATOM 731 O O . ALA A 1 99 ? 47.855 32.486 29.143 1.00 8.74 99 ALA A O 1
ATOM 733 N N . ARG A 1 100 ? 47.283 32.190 26.994 1.00 9.05 100 ARG A N 1
ATOM 734 C CA . ARG A 1 100 ? 47.939 30.888 26.909 1.00 9.80 100 ARG A CA 1
ATOM 735 C C . ARG A 1 100 ? 49.413 31.023 27.260 1.00 9.19 100 ARG A C 1
ATOM 736 O O . ARG A 1 100 ? 49.976 30.167 27.936 1.00 10.35 100 ARG A O 1
ATOM 744 N N . SER A 1 101 ? 50.028 32.110 26.804 1.00 8.99 101 SER A N 1
ATOM 745 C CA . SER A 1 101 ? 51.441 32.356 27.058 1.00 10.62 101 SER A CA 1
ATOM 746 C C . SER A 1 101 ? 51.692 32.607 28.540 1.00 10.83 101 SER A C 1
ATOM 747 O O . SER A 1 101 ? 52.649 32.085 29.110 1.00 11.28 101 SER A O 1
ATOM 750 N N . ASN A 1 102 ? 50.827 33.399 29.168 1.00 9.43 102 ASN A N 1
ATOM 751 C CA . ASN A 1 102 ? 50.973 33.688 30.589 1.00 10.37 102 ASN A CA 1
ATOM 752 C C . ASN A 1 102 ? 50.723 32.438 31.411 1.00 10.45 102 ASN A C 1
ATOM 753 O O . ASN A 1 102 ? 51.429 32.174 32.383 1.00 11.39 102 ASN A O 1
ATOM 758 N N . ILE A 1 103 ? 49.713 31.671 31.019 1.00 10.99 103 ILE A N 1
ATOM 759 C CA . ILE A 1 103 ? 49.380 30.441 31.720 1.00 11.21 103 ILE A CA 1
ATOM 760 C C . ILE A 1 103 ? 50.539 29.451 31.610 1.00 10.87 103 ILE A C 1
ATOM 761 O O . ILE A 1 103 ? 50.853 28.736 32.563 1.00 12.72 103 ILE A O 1
ATOM 766 N N . GLU A 1 104 ? 51.187 29.428 30.449 1.00 11.49 104 GLU A N 1
ATOM 767 C CA . GLU A 1 104 ? 52.322 28.537 30.230 1.00 13.65 104 GLU A CA 1
ATOM 768 C C . GLU A 1 104 ? 53.509 28.965 31.086 1.00 13.43 104 GLU A C 1
ATOM 769 O O . GLU A 1 104 ? 54.196 28.125 31.672 1.00 15.14 104 GLU A O 1
ATOM 775 N N . ARG A 1 105 ? 53.747 30.272 31.167 1.00 13.53 105 ARG A N 1
ATOM 776 C CA . ARG A 1 105 ? 54.859 30.782 31.958 1.00 14.28 105 ARG A CA 1
ATOM 777 C C . ARG A 1 105 ? 54.636 30.472 33.436 1.00 13.71 105 ARG A C 1
ATOM 778 O O . ARG A 1 105 ? 55.589 30.366 34.208 1.00 16.52 105 ARG A O 1
ATOM 786 N N . ALA A 1 106 ? 53.371 30.325 33.821 1.00 14.36 106 ALA A N 1
ATOM 787 C CA . ALA A 1 106 ? 53.014 30.014 35.200 1.00 13.42 106 ALA A CA 1
ATOM 788 C C . ALA A 1 106 ? 52.987 28.496 35.409 1.00 13.86 106 ALA A C 1
ATOM 789 O O . ALA A 1 106 ? 52.638 28.014 36.485 1.00 14.37 106 ALA A O 1
ATOM 791 N N . ASN A 1 107 ? 53.364 27.755 34.370 1.00 14.59 107 ASN A N 1
ATOM 792 C CA . ASN A 1 107 ? 53.400 26.293 34.410 1.00 15.55 107 ASN A CA 1
ATOM 793 C C . ASN A 1 107 ? 52.054 25.674 34.774 1.00 15.47 107 ASN A C 1
ATOM 794 O O . ASN A 1 107 ? 51.983 24.779 35.616 1.00 16.56 107 ASN A O 1
ATOM 799 N N . LEU A 1 108 ? 50.993 26.141 34.123 1.00 14.09 108 LEU A N 1
ATOM 800 C CA . LEU A 1 108 ? 49.649 25.640 34.391 1.00 15.31 108 LEU A CA 1
ATOM 801 C C . LEU A 1 108 ? 48.916 25.185 33.135 1.00 16.10 108 LEU A C 1
ATOM 802 O O . LEU A 1 108 ? 47.729 24.864 33.190 1.00 15.47 108 LEU A O 1
ATOM 807 N N . ASN A 1 109 ? 49.614 25.152 32.005 1.00 17.58 109 ASN A N 1
ATOM 808 C CA . ASN A 1 109 ? 48.987 24.734 30.757 1.00 18.22 109 ASN A CA 1
ATOM 809 C C . ASN A 1 109 ? 48.424 23.317 30.844 1.00 18.25 109 ASN A C 1
ATOM 810 O O . ASN A 1 109 ? 47.531 22.952 30.081 1.00 19.23 109 ASN A O 1
ATOM 815 N N . ASP A 1 110 ? 48.940 22.522 31.776 1.00 18.10 110 ASP A N 1
ATOM 816 C CA . ASP A 1 110 ? 48.463 21.155 31.946 1.00 18.80 110 ASP A CA 1
ATOM 817 C C . ASP A 1 110 ? 47.107 21.132 32.654 1.00 18.59 110 ASP A C 1
ATOM 818 O O . ASP A 1 110 ? 46.382 20.139 32.586 1.00 20.89 110 ASP A O 1
ATOM 823 N N . ARG A 1 111 ? 46.770 22.230 33.328 1.00 17.57 111 ARG A N 1
ATOM 824 C CA . ARG A 1 111 ? 45.505 22.342 34.057 1.00 16.45 111 ARG A CA 1
ATOM 825 C C . ARG A 1 111 ? 44.503 23.274 33.387 1.00 14.87 111 ARG A C 1
ATOM 826 O O . ARG A 1 111 ? 43.328 23.282 33.753 1.00 15.56 111 ARG A O 1
ATOM 834 N N . VAL A 1 112 ? 44.958 24.063 32.419 1.00 13.77 112 VAL A N 1
ATOM 835 C CA . VAL A 1 112 ? 44.077 25.029 31.779 1.00 12.25 112 VAL A CA 1
ATOM 836 C C . VAL A 1 112 ? 43.935 24.923 30.273 1.00 12.11 112 VAL A C 1
ATOM 837 O O . VAL A 1 112 ? 44.917 24.745 29.554 1.00 12.99 112 VAL A O 1
ATOM 841 N N . GLU A 1 113 ? 42.694 25.052 29.815 1.00 11.77 113 GLU A N 1
ATOM 842 C CA . GLU A 1 113 ? 42.366 25.032 28.400 1.00 11.42 113 GLU A CA 1
ATOM 843 C C . GLU A 1 113 ? 41.731 26.375 28.069 1.00 11.06 113 GLU A C 1
ATOM 844 O O . GLU A 1 113 ? 40.717 26.748 28.661 1.00 11.95 113 GLU A O 1
ATOM 850 N N . VAL A 1 114 ? 42.347 27.110 27.150 1.00 11.49 114 VAL A N 1
ATOM 851 C CA . VAL A 1 114 ? 41.819 28.397 26.722 1.00 10.08 114 VAL A CA 1
ATOM 852 C C . VAL A 1 114 ? 41.150 28.163 25.373 1.00 11.21 114 VAL A C 1
ATOM 853 O O . VAL A 1 114 ? 41.807 27.731 24.422 1.00 11.28 114 VAL A O 1
ATOM 857 N N . ARG A 1 115 ? 39.850 28.428 25.289 1.00 10.99 115 ARG A N 1
ATOM 858 C CA . ARG A 1 115 ? 39.126 28.241 24.037 1.00 11.65 115 ARG A CA 1
ATOM 859 C C . ARG A 1 115 ? 38.792 29.594 23.420 1.00 11.39 115 ARG A C 1
ATOM 860 O O . ARG A 1 115 ? 38.116 30.422 24.034 1.00 12.00 115 ARG A O 1
ATOM 868 N N . THR A 1 116 ? 39.273 29.813 22.201 1.00 12.11 116 THR A N 1
ATOM 869 C CA . THR A 1 116 ? 39.039 31.067 21.502 1.00 11.23 116 THR A CA 1
ATOM 870 C C . THR A 1 116 ? 37.697 31.084 20.788 1.00 12.33 116 THR A C 1
ATOM 871 O O . THR A 1 116 ? 37.311 30.106 20.149 1.00 13.77 116 THR A O 1
ATOM 875 N N . GLY A 1 117 ? 36.995 32.207 20.898 1.00 11.73 117 GLY A N 1
ATOM 876 C CA . GLY A 1 117 ? 35.707 32.347 20.245 1.00 11.71 117 GLY A CA 1
ATOM 877 C C . GLY A 1 117 ? 34.678 33.019 21.128 1.00 11.20 117 GLY A C 1
ATOM 878 O O . GLY A 1 117 ? 34.916 33.236 22.318 1.00 11.09 117 GLY A O 1
ATOM 879 N N . LEU A 1 118 ? 33.539 33.375 20.547 1.00 12.23 118 LEU A N 1
ATOM 880 C CA . LEU A 1 118 ? 32.479 34.001 21.324 1.00 11.78 118 LEU A CA 1
ATOM 881 C C . LEU A 1 118 ? 32.012 32.964 22.336 1.00 11.51 118 LEU A C 1
ATOM 882 O O . LEU A 1 118 ? 31.757 31.809 21.985 1.00 11.98 118 LEU A O 1
ATOM 887 N N . ALA A 1 119 ? 31.918 33.373 23.598 1.00 11.06 119 ALA A N 1
ATOM 888 C CA . ALA A 1 119 ? 31.513 32.467 24.664 1.00 10.38 119 ALA A CA 1
ATOM 889 C C . ALA A 1 119 ? 30.252 31.661 24.365 1.00 10.54 119 ALA A C 1
ATOM 890 O O . ALA A 1 119 ? 30.214 30.461 24.613 1.00 11.35 119 ALA A O 1
ATOM 892 N N . LEU A 1 120 ? 29.225 32.306 23.822 1.00 11.73 120 LEU A N 1
ATOM 893 C CA . LEU A 1 120 ? 27.994 31.587 23.524 1.00 13.23 120 LEU A CA 1
ATOM 894 C C . LEU A 1 120 ? 28.222 30.434 22.548 1.00 13.15 120 LEU A C 1
ATOM 895 O O . LEU A 1 120 ? 27.584 29.388 22.666 1.00 13.49 120 LEU A O 1
ATOM 900 N N . ASP A 1 121 ? 29.132 30.612 21.591 1.00 14.02 121 ASP A N 1
ATOM 901 C CA . ASP A 1 121 ? 29.423 29.542 20.638 1.00 14.55 121 ASP A CA 1
ATOM 902 C C . ASP A 1 121 ? 30.195 28.419 21.317 1.00 13.75 121 ASP A C 1
ATOM 903 O O . ASP A 1 121 ? 29.902 27.242 21.119 1.00 15.77 121 ASP A O 1
ATOM 908 N N . SER A 1 122 ? 31.187 28.790 22.121 1.00 13.44 122 SER A N 1
ATOM 909 C CA . SER A 1 122 ? 31.999 27.805 22.819 1.00 12.19 122 SER A CA 1
ATOM 910 C C . SER A 1 122 ? 31.201 27.016 23.853 1.00 11.86 122 SER A C 1
ATOM 911 O O . SER A 1 122 ? 31.448 25.830 24.056 1.00 12.59 122 SER A O 1
ATOM 914 N N . LEU A 1 123 ? 30.249 27.671 24.510 1.00 12.90 123 LEU A N 1
ATOM 915 C CA . LEU A 1 123 ? 29.438 27.000 25.519 1.00 13.93 123 LEU A CA 1
ATOM 916 C C . LEU A 1 123 ? 28.605 25.881 24.894 1.00 14.42 123 LEU A C 1
ATOM 917 O O . LEU A 1 123 ? 28.432 24.817 25.490 1.00 14.99 123 LEU A O 1
ATOM 922 N N . GLN A 1 124 ? 28.107 26.118 23.685 1.00 16.18 124 GLN A N 1
ATOM 923 C CA . GLN A 1 124 ? 27.317 25.117 22.977 1.00 16.73 124 GLN A CA 1
ATOM 924 C C . GLN A 1 124 ? 28.219 23.940 22.620 1.00 17.54 124 GLN A C 1
ATOM 925 O O . GLN A 1 124 ? 27.810 22.781 22.711 1.00 18.07 124 GLN A O 1
ATOM 931 N N . GLN A 1 125 ? 29.452 24.245 22.222 1.00 17.49 125 GLN A N 1
ATOM 932 C CA . GLN A 1 125 ? 30.418 23.212 21.867 1.00 17.53 125 GLN A CA 1
ATOM 933 C C . GLN A 1 125 ? 30.758 22.370 23.090 1.00 17.38 125 GLN A C 1
ATOM 934 O O . GLN A 1 125 ? 30.857 21.146 23.008 1.00 18.74 125 GLN A O 1
ATOM 940 N N . ILE A 1 126 ? 30.942 23.036 24.226 1.00 17.07 126 ILE A N 1
ATOM 941 C CA . ILE A 1 126 ? 31.269 22.350 25.469 1.00 16.83 126 ILE A CA 1
ATOM 942 C C . ILE A 1 126 ? 30.169 21.357 25.838 1.00 16.19 126 ILE A C 1
ATOM 943 O O . ILE A 1 126 ? 30.453 20.249 26.293 1.00 17.01 126 ILE A O 1
ATOM 948 N N . GLU A 1 127 ? 28.916 21.748 25.636 1.00 17.24 127 GLU A N 1
ATOM 949 C CA . GLU A 1 127 ? 27.804 20.854 25.932 1.00 18.37 127 GLU A CA 1
ATOM 950 C C . GLU A 1 127 ? 27.830 19.690 24.945 1.00 18.70 127 GLU A C 1
ATOM 951 O O . GLU A 1 127 ? 27.683 18.529 25.335 1.00 20.20 127 GLU A O 1
ATOM 957 N N . ASN A 1 128 ? 28.019 20.011 23.667 1.00 19.02 128 ASN A N 1
ATOM 958 C CA . ASN A 1 128 ? 28.085 18.996 22.617 1.00 18.97 128 ASN A CA 1
ATOM 959 C C . ASN A 1 128 ? 29.163 17.984 22.963 1.00 19.74 128 ASN A C 1
ATOM 960 O O . ASN A 1 128 ? 28.973 16.776 22.813 1.00 20.67 128 ASN A O 1
ATOM 965 N N . GLU A 1 129 ? 30.306 18.488 23.414 1.00 19.59 129 GLU A N 1
ATOM 966 C CA . GLU A 1 129 ? 31.409 17.629 23.805 1.00 19.87 129 GLU A CA 1
ATOM 967 C C . GLU A 1 129 ? 31.017 17.022 25.150 1.00 20.87 129 GLU A C 1
ATOM 968 O O . GLU A 1 129 ? 30.074 17.491 25.789 1.00 21.87 129 GLU A O 1
ATOM 974 N N . LYS A 1 130 ? 31.710 15.977 25.582 1.00 20.83 130 LYS A N 1
ATOM 975 C CA . LYS A 1 130 ? 31.347 15.332 26.840 1.00 21.55 130 LYS A CA 1
ATOM 976 C C . LYS A 1 130 ? 31.998 15.879 28.107 1.00 20.57 130 LYS A C 1
ATOM 977 O O . LYS A 1 130 ? 32.513 15.115 28.923 1.00 22.28 130 LYS A O 1
ATOM 983 N N . TYR A 1 131 ? 31.964 17.197 28.283 1.00 20.10 131 TYR A N 1
ATOM 984 C CA . TYR A 1 131 ? 32.548 17.805 29.472 1.00 18.39 131 TYR A CA 1
ATOM 985 C C . TYR A 1 131 ? 31.727 17.441 30.697 1.00 17.86 131 TYR A C 1
ATOM 986 O O . TYR A 1 131 ? 30.498 17.376 30.638 1.00 18.51 131 TYR A O 1
ATOM 995 N N . GLU A 1 132 ? 32.410 17.193 31.806 1.00 18.10 132 GLU A N 1
ATOM 996 C CA . GLU A 1 132 ? 31.727 16.872 33.046 1.00 17.80 132 GLU A CA 1
ATOM 997 C C . GLU A 1 132 ? 31.142 18.180 33.563 1.00 17.21 132 GLU A C 1
ATOM 998 O O . GLU A 1 132 ? 31.553 19.261 33.134 1.00 17.06 132 GLU A O 1
ATOM 1004 N N . PRO A 1 133 ? 30.160 18.105 34.472 1.00 16.75 133 PRO A N 1
ATOM 1005 C CA . PRO A 1 133 ? 29.579 19.343 34.997 1.00 16.35 133 PRO A CA 1
ATOM 1006 C C . PRO A 1 133 ? 30.662 20.175 35.676 1.00 15.59 133 PRO A C 1
ATOM 1007 O O . PRO A 1 133 ? 31.616 19.628 36.227 1.00 16.75 133 PRO A O 1
ATOM 1011 N N . PHE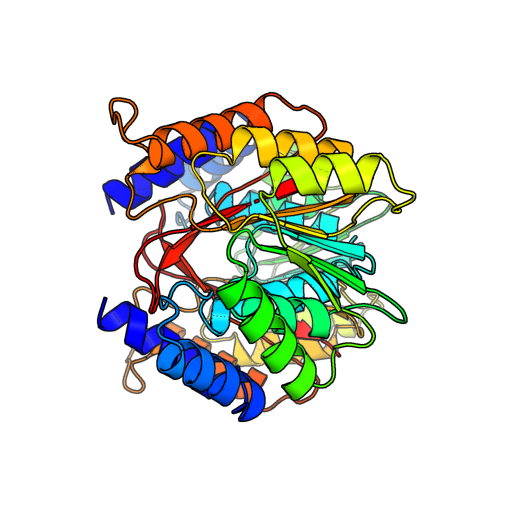 A 1 134 ? 30.516 21.493 35.622 1.00 13.70 134 PHE A N 1
ATOM 1012 C CA . PHE A 1 134 ? 31.477 22.391 36.249 1.00 12.39 134 PHE A CA 1
ATOM 1013 C C . PHE A 1 134 ? 31.050 22.680 37.684 1.00 11.43 134 PHE A C 1
ATOM 1014 O O . PHE A 1 134 ? 29.882 22.989 37.940 1.00 12.30 134 PHE A O 1
ATOM 1022 N N . ASP A 1 135 ? 31.998 22.568 38.612 1.00 12.02 135 ASP A N 1
ATOM 1023 C CA . ASP A 1 135 ? 31.730 22.794 40.030 1.00 12.65 135 ASP A CA 1
ATOM 1024 C C . ASP A 1 135 ? 31.890 24.252 40.449 1.00 11.34 135 ASP A C 1
ATOM 1025 O O . ASP A 1 135 ? 31.398 24.648 41.502 1.00 11.24 135 ASP A O 1
ATOM 1030 N N . PHE A 1 136 ? 32.584 25.039 39.633 1.00 9.66 136 PHE A N 1
ATOM 1031 C CA . PHE A 1 136 ? 32.834 26.444 39.947 1.00 9.47 136 PHE A CA 1
ATOM 1032 C C . PHE A 1 136 ? 32.831 27.209 38.627 1.00 8.86 136 PHE A C 1
ATOM 1033 O O . PHE A 1 136 ? 33.549 26.850 37.695 1.00 8.70 136 PHE A O 1
ATOM 1041 N N . ILE A 1 137 ? 32.023 28.262 38.549 1.00 8.65 137 ILE A N 1
ATOM 1042 C CA . ILE A 1 137 ? 31.908 29.048 37.325 1.00 8.27 137 ILE A CA 1
ATOM 1043 C C . ILE A 1 137 ? 32.111 30.537 37.603 1.00 7.90 137 ILE A C 1
ATOM 1044 O O . ILE A 1 137 ? 31.428 31.121 38.452 1.00 7.95 137 ILE A O 1
ATOM 1049 N N . PHE A 1 138 ? 33.057 31.140 36.888 1.00 6.85 138 PHE A N 1
ATOM 1050 C CA . PHE A 1 138 ? 33.375 32.556 37.048 1.00 6.93 138 PHE A CA 1
ATOM 1051 C C . PHE A 1 138 ? 32.945 33.295 35.789 1.00 6.46 138 PHE A C 1
ATOM 1052 O O . PHE A 1 138 ? 33.486 33.059 34.708 1.00 7.54 138 PHE A O 1
ATOM 1060 N N . ILE A 1 139 ? 31.952 34.166 35.933 1.00 7.00 139 ILE A N 1
ATOM 1061 C CA . ILE A 1 139 ? 31.430 34.941 34.813 1.00 7.15 139 ILE A CA 1
ATOM 1062 C C . ILE A 1 139 ? 32.070 36.321 34.861 1.00 7.78 139 ILE A C 1
ATOM 1063 O O . ILE A 1 139 ? 31.754 37.136 35.733 1.00 6.86 139 ILE A O 1
ATOM 1068 N N . ASP A 1 140 ? 32.966 36.579 33.913 1.00 7.36 140 ASP A N 1
ATOM 1069 C CA . ASP A 1 140 ? 33.701 37.837 33.886 1.00 6.84 140 ASP A CA 1
ATOM 1070 C C . ASP A 1 140 ? 34.073 38.275 32.470 1.00 6.75 140 ASP A C 1
ATOM 1071 O O . ASP A 1 140 ? 35.229 38.602 32.197 1.00 6.97 140 ASP A O 1
ATOM 1076 N N . ALA A 1 141 ? 33.087 38.294 31.579 1.00 7.95 141 ALA A N 1
ATOM 1077 C CA . ALA A 1 141 ? 33.321 38.694 30.197 1.00 7.54 141 ALA A CA 1
ATOM 1078 C C . ALA A 1 141 ? 32.521 39.954 29.873 1.00 7.83 141 ALA A C 1
ATOM 1079 O O . ALA A 1 141 ? 32.639 40.963 30.570 1.00 9.72 141 ALA A O 1
ATOM 1081 N N . ASP A 1 142 ? 31.730 39.907 28.802 1.00 8.44 142 ASP A N 1
ATOM 1082 C CA . ASP A 1 142 ? 30.900 41.047 28.429 1.00 8.36 142 ASP A CA 1
ATOM 1083 C C . ASP A 1 142 ? 29.632 40.922 29.262 1.00 8.36 142 ASP A C 1
ATOM 1084 O O . ASP A 1 142 ? 28.823 40.023 29.056 1.00 8.59 142 ASP A O 1
ATOM 1089 N N . LYS A 1 143 ? 29.484 41.825 30.224 1.00 9.54 143 LYS A N 1
ATOM 1090 C CA . LYS A 1 143 ? 28.356 41.775 31.136 1.00 10.56 143 LYS A CA 1
ATOM 1091 C C . LYS A 1 143 ? 26.984 41.920 30.488 1.00 10.26 143 LYS A C 1
ATOM 1092 O O . LYS A 1 143 ? 25.979 41.519 31.076 1.00 10.62 143 LYS A O 1
ATOM 1098 N N . GLN A 1 144 ? 26.920 42.471 29.279 1.00 10.65 144 GLN A N 1
ATOM 1099 C CA . GLN A 1 144 ? 25.621 42.583 28.627 1.00 11.50 144 GLN A CA 1
ATOM 1100 C C . GLN A 1 144 ? 25.051 41.189 28.366 1.00 10.43 144 GLN A C 1
ATOM 1101 O O . GLN A 1 144 ? 23.841 41.025 28.225 1.00 11.13 144 GLN A O 1
ATOM 1107 N N . ASN A 1 145 ? 25.918 40.180 28.333 1.00 9.95 145 ASN A N 1
ATOM 1108 C CA . ASN A 1 145 ? 25.483 38.808 28.085 1.00 10.40 145 ASN A CA 1
ATOM 1109 C C . ASN A 1 145 ? 25.354 37.945 29.337 1.00 8.83 145 ASN A C 1
ATOM 1110 O O . ASN A 1 145 ? 25.176 36.730 29.238 1.00 9.77 1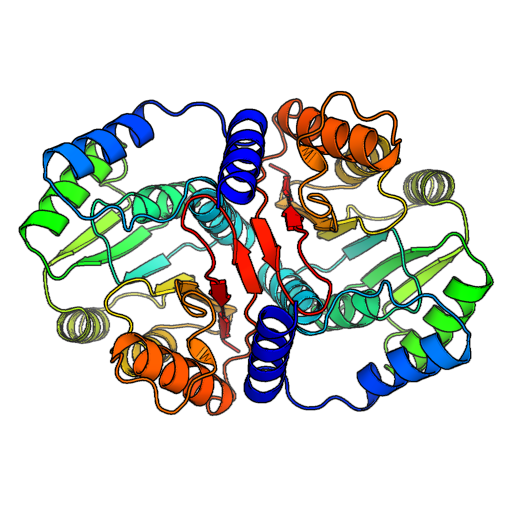45 ASN A O 1
ATOM 1115 N N . ASN A 1 146 ? 25.433 38.559 30.512 1.00 8.84 146 ASN A N 1
ATOM 1116 C CA . ASN A 1 146 ? 25.309 37.792 31.743 1.00 8.30 146 ASN A CA 1
ATOM 1117 C C . ASN A 1 146 ? 24.039 36.948 31.825 1.00 8.99 146 ASN A C 1
ATOM 1118 O O . ASN A 1 146 ? 24.067 35.847 32.367 1.00 9.26 146 ASN A O 1
ATOM 1123 N N . PRO A 1 147 ? 22.906 37.446 31.294 1.00 9.09 147 PRO A N 1
ATOM 1124 C CA . PRO A 1 147 ? 21.692 36.623 31.368 1.00 10.34 147 PRO A CA 1
ATOM 1125 C C . PRO A 1 147 ? 21.901 35.271 30.682 1.00 9.66 147 PRO A C 1
ATOM 1126 O O . PRO A 1 147 ? 21.589 34.219 31.240 1.00 9.99 147 PRO A O 1
ATOM 1130 N N . ALA A 1 148 ? 22.444 35.309 29.469 1.00 10.01 148 ALA A N 1
ATOM 1131 C CA . ALA A 1 148 ? 22.696 34.095 28.706 1.00 10.26 148 ALA A CA 1
ATOM 1132 C C . ALA A 1 148 ? 23.773 33.236 29.362 1.00 9.68 148 ALA A C 1
ATOM 1133 O O . ALA A 1 148 ? 23.655 32.009 29.405 1.00 9.52 148 ALA A O 1
ATOM 1135 N N . TYR A 1 149 ? 24.825 33.870 29.877 1.00 9.69 149 TYR A N 1
ATOM 1136 C CA . TYR A 1 149 ? 25.889 33.109 30.524 1.00 9.62 149 TYR A CA 1
ATOM 1137 C C . TYR A 1 149 ? 25.378 32.431 31.789 1.00 9.28 149 TYR A C 1
ATOM 1138 O O . TYR A 1 149 ? 25.803 31.327 32.118 1.00 10.00 149 TYR A O 1
ATOM 1147 N N . PHE A 1 150 ? 24.464 33.088 32.497 1.00 9.86 150 PHE A N 1
ATOM 1148 C CA . PHE A 1 150 ? 23.898 32.509 33.712 1.00 9.35 150 PHE A CA 1
ATOM 1149 C C . PHE A 1 150 ? 23.096 31.261 33.349 1.00 10.10 150 PHE A C 1
ATOM 1150 O O . PHE A 1 150 ? 23.199 30.234 34.014 1.00 10.53 150 PHE A O 1
ATOM 1158 N N . GLU A 1 151 ? 22.304 31.348 32.284 1.00 10.84 151 GLU A N 1
ATOM 1159 C CA . GLU A 1 151 ? 21.512 30.201 31.863 1.00 11.08 151 GLU A CA 1
ATOM 1160 C C . GLU A 1 151 ? 22.422 29.044 31.463 1.00 10.98 151 GLU A C 1
ATOM 1161 O O . GLU A 1 151 ? 22.136 27.886 31.773 1.00 11.86 151 GLU A O 1
ATOM 1167 N N . TRP A 1 152 ? 23.522 29.352 30.779 1.00 11.19 152 TRP A N 1
ATOM 1168 C CA . TRP A 1 152 ? 24.466 28.313 30.382 1.00 11.49 152 TRP A CA 1
ATOM 1169 C C . TRP A 1 152 ? 25.156 27.737 31.613 1.00 11.41 152 TRP A C 1
ATOM 1170 O O . TRP A 1 152 ? 25.406 26.533 31.693 1.00 12.49 152 TRP A O 1
ATOM 1181 N N . ALA A 1 153 ? 25.468 28.599 32.575 1.00 11.61 153 ALA A N 1
ATOM 1182 C CA . ALA A 1 153 ? 26.123 28.153 33.799 1.00 12.16 153 ALA A CA 1
ATOM 1183 C C . ALA A 1 153 ? 25.241 27.131 34.505 1.00 11.93 153 ALA A C 1
ATOM 1184 O O . ALA A 1 153 ? 25.711 26.081 34.937 1.00 12.40 153 ALA A O 1
ATOM 1186 N N . LEU A 1 154 ? 23.955 27.445 34.616 1.00 13.37 154 LEU A N 1
ATOM 1187 C CA . LEU A 1 154 ? 23.003 26.556 35.266 1.00 15.26 154 LEU A CA 1
ATOM 1188 C C . LEU A 1 154 ? 22.932 25.234 34.509 1.00 13.95 154 LEU A C 1
ATOM 1189 O O . LEU A 1 154 ? 22.918 24.156 35.105 1.00 15.15 154 LEU A O 1
ATOM 1194 N N . LYS A 1 155 ? 22.894 25.337 33.186 1.00 14.37 155 LYS A N 1
ATOM 1195 C CA . LYS A 1 155 ? 22.810 24.178 32.308 1.00 15.16 155 LYS A CA 1
ATOM 1196 C C . LYS A 1 155 ? 24.018 23.251 32.442 1.00 15.56 155 LYS A C 1
ATOM 1197 O O . LYS A 1 155 ? 23.882 22.028 32.388 1.00 16.96 155 LYS A O 1
ATOM 1203 N N . LEU A 1 156 ? 25.197 23.836 32.633 1.00 14.46 156 LEU A N 1
ATOM 1204 C CA . LEU A 1 156 ? 26.430 23.064 32.748 1.00 13.87 156 LEU A CA 1
ATOM 1205 C C . LEU A 1 156 ? 26.883 22.832 34.185 1.00 13.77 156 LEU A C 1
ATOM 1206 O O . LEU A 1 156 ? 28.014 22.410 34.424 1.00 14.41 156 LEU A O 1
ATOM 1211 N N . SER A 1 157 ? 25.993 23.086 35.137 1.00 13.19 157 SER A N 1
ATOM 1212 C CA . SER A 1 157 ? 26.316 22.922 36.550 1.00 14.21 157 SER A CA 1
ATOM 1213 C C . SER A 1 157 ? 25.864 21.588 37.136 1.00 15.04 157 SER A C 1
ATOM 1214 O O . SER A 1 157 ? 25.341 20.722 36.433 1.00 15.53 157 SER A O 1
ATOM 1217 N N . ARG A 1 158 ? 26.094 21.442 38.437 1.00 15.26 158 ARG A N 1
ATOM 1218 C CA . ARG A 1 158 ? 25.688 20.266 39.198 1.00 15.62 158 ARG A CA 1
ATOM 1219 C C . ARG A 1 158 ? 25.234 20.820 40.544 1.00 15.71 158 ARG A C 1
ATOM 1220 O O . ARG A 1 158 ? 25.577 21.949 40.899 1.00 14.58 158 ARG A O 1
ATOM 1228 N N . PRO A 1 159 ? 24.436 20.056 41.301 1.00 15.59 159 PRO A N 1
ATOM 1229 C CA . PRO A 1 159 ? 24.005 20.584 42.597 1.00 15.15 159 PRO A CA 1
ATOM 1230 C C . PRO A 1 159 ? 25.247 20.909 43.419 1.00 14.34 159 PRO A C 1
ATOM 1231 O O . PRO A 1 159 ? 26.145 20.079 43.548 1.00 14.90 159 PRO A O 1
ATOM 1235 N N . GLY A 1 160 ? 25.306 22.123 43.957 1.00 12.97 160 GLY A N 1
ATOM 1236 C CA . GLY A 1 160 ? 26.460 22.515 44.743 1.00 12.82 160 GLY A CA 1
ATOM 1237 C C . GLY A 1 160 ? 27.415 23.423 43.989 1.00 11.50 160 GLY A C 1
ATOM 1238 O O . GLY A 1 160 ? 28.332 23.980 44.580 1.00 11.85 160 GLY A O 1
ATOM 1239 N N . THR A 1 161 ? 27.208 23.571 42.685 1.00 10.84 161 THR A N 1
ATOM 1240 C CA . THR A 1 161 ? 28.067 24.434 41.878 1.00 9.72 161 THR A CA 1
ATOM 1241 C C . THR A 1 161 ? 28.047 25.868 42.393 1.00 9.56 161 THR A C 1
ATOM 1242 O O . THR A 1 161 ? 26.996 26.397 42.756 1.00 9.85 161 THR A O 1
ATOM 1246 N N . VAL A 1 162 ? 29.224 26.482 42.431 1.00 9.72 162 VAL A N 1
ATOM 1247 C CA . VAL A 1 162 ? 29.357 27.865 42.866 1.00 9.63 162 VAL A CA 1
ATOM 1248 C C . VAL A 1 162 ? 29.504 28.739 41.625 1.00 8.65 162 VAL A C 1
ATOM 1249 O O . VAL A 1 162 ? 30.252 28.400 40.707 1.00 8.75 162 VAL A O 1
ATOM 1253 N N . ILE A 1 163 ? 28.771 29.846 41.591 1.00 8.23 163 ILE A N 1
ATOM 1254 C CA . ILE A 1 163 ? 28.844 30.780 40.475 1.00 8.86 163 ILE A CA 1
ATOM 1255 C C . ILE A 1 163 ? 29.217 32.152 41.019 1.00 7.92 163 ILE A C 1
ATOM 1256 O O . ILE A 1 163 ? 28.567 32.661 41.935 1.00 9.26 163 ILE A O 1
ATOM 1261 N N . ILE A 1 164 ? 30.281 32.735 40.478 1.00 7.80 164 ILE A N 1
ATOM 1262 C CA . ILE A 1 164 ? 30.705 34.067 40.884 1.00 7.38 164 ILE A CA 1
ATOM 1263 C C . ILE A 1 164 ? 30.550 34.965 39.670 1.00 6.79 164 ILE A C 1
ATOM 1264 O O . ILE A 1 164 ? 31.051 34.639 38.590 1.00 7.22 164 ILE A O 1
ATOM 1269 N N . GLY A 1 165 ? 29.833 36.073 39.842 1.00 6.21 165 GLY A N 1
ATOM 1270 C CA . GLY A 1 165 ? 29.655 37.031 38.764 1.00 6.33 165 GLY A CA 1
ATOM 1271 C C . GLY A 1 165 ? 30.349 38.310 39.193 1.00 7.18 165 GLY A C 1
ATOM 1272 O O . GLY A 1 165 ? 29.952 38.926 40.179 1.00 7.25 165 GLY A O 1
ATOM 1273 N N . ASP A 1 166 ? 31.387 38.710 38.469 1.00 5.82 166 ASP A N 1
ATOM 1274 C CA . ASP A 1 166 ? 32.140 39.912 38.807 1.00 6.57 166 ASP A CA 1
ATOM 1275 C C . ASP A 1 166 ? 31.548 41.167 38.174 1.00 6.66 166 ASP A C 1
ATOM 1276 O O . ASP A 1 166 ? 30.781 41.092 37.205 1.00 7.71 166 ASP A O 1
ATOM 1281 N N . ASN A 1 167 ? 31.902 42.315 38.749 1.00 6.85 167 ASN A N 1
ATOM 1282 C CA . ASN A 1 167 ? 31.498 43.619 38.239 1.00 7.18 167 ASN A CA 1
ATOM 1283 C C . ASN A 1 167 ? 29.991 43.802 38.111 1.00 6.74 167 ASN A C 1
ATOM 1284 O O . ASN A 1 167 ? 29.491 44.222 37.062 1.00 7.50 167 ASN A O 1
ATOM 1289 N N . VAL A 1 168 ? 29.269 43.516 39.190 1.00 7.30 168 VAL A N 1
ATOM 1290 C CA . VAL A 1 168 ? 27.822 43.633 39.163 1.00 8.40 168 VAL A CA 1
ATOM 1291 C C . VAL A 1 168 ? 27.240 44.784 39.985 1.00 7.64 168 VAL A C 1
ATOM 1292 O O . VAL A 1 168 ? 26.060 44.766 40.326 1.00 7.39 168 VAL A O 1
ATOM 1296 N N . VAL A 1 169 ? 28.068 45.779 40.298 1.00 7.61 169 VAL A N 1
ATOM 1297 C CA . VAL A 1 169 ? 27.616 46.962 41.041 1.00 7.46 169 VAL A CA 1
ATOM 1298 C C . VAL A 1 169 ? 27.934 48.196 40.198 1.00 8.40 169 VAL A C 1
ATOM 1299 O O . VAL A 1 169 ? 27.134 49.131 40.117 1.00 8.91 169 VAL A O 1
ATOM 1303 N N . ARG A 1 170 ? 29.108 48.177 39.574 1.00 8.29 170 ARG A N 1
ATOM 1304 C CA . ARG A 1 170 ? 29.549 49.222 38.657 1.00 9.67 170 ARG A CA 1
ATOM 1305 C C . ARG A 1 170 ? 29.331 50.662 39.123 1.00 10.35 170 ARG A C 1
ATOM 1306 O O . ARG A 1 170 ? 28.543 51.416 38.542 1.00 10.51 170 ARG A O 1
ATOM 1314 N N . GLU A 1 171 ? 30.054 51.028 40.176 1.00 10.40 171 GLU A N 1
ATOM 1315 C CA . GLU A 1 171 ? 30.004 52.362 40.763 1.00 10.89 171 GLU A CA 1
ATOM 1316 C C . GLU A 1 171 ? 28.608 52.772 41.226 1.00 11.56 171 GLU A C 1
ATOM 1317 O O . GLU A 1 171 ? 28.294 53.961 41.325 1.00 14.08 171 GLU A O 1
ATOM 1323 N N . GLY A 1 172 ? 27.781 51.774 41.526 1.00 10.03 172 GLY A N 1
ATOM 1324 C CA . GLY A 1 172 ? 26.434 52.030 42.001 1.00 10.78 172 GLY A CA 1
ATOM 1325 C C . GLY A 1 172 ? 25.375 52.206 40.929 1.00 9.95 172 GLY A C 1
ATOM 1326 O O . GLY A 1 172 ? 24.196 52.368 41.245 1.00 12.17 172 GLY A O 1
ATOM 1327 N N . GLU A 1 173 ? 25.782 52.166 39.664 1.00 10.28 173 GLU A N 1
ATOM 1328 C CA . GLU A 1 173 ? 24.843 52.344 38.563 1.00 11.98 173 GLU A CA 1
ATOM 1329 C C . GLU A 1 173 ? 23.847 51.200 38.415 1.00 11.26 173 GLU A C 1
ATOM 1330 O O . GLU A 1 173 ? 22.828 51.337 37.735 1.00 11.80 173 GLU A O 1
ATOM 1336 N N . VAL A 1 174 ? 24.133 50.075 39.060 1.00 10.05 174 VAL A N 1
ATOM 1337 C CA . VAL A 1 174 ? 23.255 48.915 38.980 1.00 10.95 174 VAL A CA 1
ATOM 1338 C C . VAL A 1 174 ? 21.813 49.219 39.403 1.00 11.00 174 VAL A C 1
ATOM 1339 O O . VAL A 1 174 ? 20.887 48.531 38.980 1.00 10.59 174 VAL A O 1
ATOM 1343 N N . ILE A 1 175 ? 21.615 50.253 40.216 1.00 11.13 175 ILE A N 1
ATOM 1344 C CA . ILE A 1 175 ? 20.267 50.590 40.673 1.00 12.61 175 ILE A CA 1
ATOM 1345 C C . ILE A 1 175 ? 19.497 51.487 39.706 1.00 13.97 175 ILE A C 1
ATOM 1346 O O . ILE A 1 175 ? 18.312 51.755 39.911 1.00 14.59 175 ILE A O 1
ATOM 1351 N N . ASP A 1 176 ? 20.159 51.942 38.648 1.00 13.62 176 ASP A N 1
ATOM 1352 C CA . ASP A 1 176 ? 19.497 52.803 37.672 1.00 14.80 176 ASP A CA 1
ATOM 1353 C C . ASP A 1 176 ? 18.850 52.010 36.540 1.00 13.58 176 ASP A C 1
ATOM 1354 O O . ASP A 1 176 ? 19.514 51.609 35.588 1.00 13.61 176 ASP A O 1
ATOM 1359 N N . ASN A 1 177 ? 17.543 51.804 36.645 1.00 14.86 177 ASN A N 1
ATOM 1360 C CA . ASN A 1 177 ? 16.799 51.052 35.644 1.00 15.21 177 ASN A CA 1
ATOM 1361 C C . ASN A 1 177 ? 16.786 51.727 34.273 1.00 14.53 177 ASN A C 1
ATOM 1362 O O . ASN A 1 177 ? 16.553 51.076 33.256 1.00 14.60 177 ASN A O 1
ATOM 1367 N N . THR A 1 178 ? 17.042 53.031 34.248 1.00 14.35 178 THR A N 1
ATOM 1368 C CA . THR A 1 178 ? 17.032 53.779 32.993 1.00 14.99 178 THR A CA 1
ATOM 1369 C C . THR A 1 178 ? 18.417 53.938 32.365 1.00 14.77 178 THR A C 1
ATOM 1370 O O . THR A 1 178 ? 18.573 54.638 31.366 1.00 13.52 178 THR A O 1
ATOM 1374 N N . SER A 1 179 ? 19.416 53.277 32.942 1.00 13.72 179 SER A N 1
ATOM 1375 C CA . SER A 1 179 ? 20.783 53.365 32.437 1.00 13.50 179 SER A CA 1
ATOM 1376 C C . SER A 1 179 ? 20.909 53.059 30.949 1.00 14.08 179 SER A C 1
ATOM 1377 O O . SER A 1 179 ? 20.342 52.088 30.452 1.00 12.49 179 SER A O 1
ATOM 1380 N N . ASN A 1 180 ? 21.679 53.890 30.253 1.00 14.15 180 ASN A N 1
ATOM 1381 C CA . ASN A 1 180 ? 21.912 53.728 28.823 1.00 15.00 180 ASN A CA 1
ATOM 1382 C C . ASN A 1 180 ? 23.117 52.815 28.579 1.00 14.49 180 ASN A C 1
ATOM 1383 O O . ASN A 1 180 ? 23.534 52.611 27.439 1.00 14.05 180 ASN A O 1
ATOM 1388 N N . ASP A 1 181 ? 23.670 52.267 29.658 1.00 13.48 181 ASP A N 1
ATOM 1389 C CA . ASP A 1 181 ? 24.827 51.376 29.571 1.00 12.91 181 ASP A CA 1
ATOM 1390 C C . ASP A 1 181 ? 24.342 49.931 29.432 1.00 11.66 181 ASP A C 1
ATOM 1391 O O . ASP A 1 181 ? 23.740 49.381 30.353 1.00 11.29 181 ASP A O 1
ATOM 1396 N N . PRO A 1 182 ? 24.606 49.290 28.281 1.00 12.13 182 PRO A N 1
ATOM 1397 C CA . PRO A 1 182 ? 24.165 47.906 28.086 1.00 11.99 182 PRO A CA 1
ATOM 1398 C C . PRO A 1 182 ? 24.730 46.926 29.117 1.00 10.71 182 PRO A C 1
ATOM 1399 O O . PRO A 1 182 ? 24.142 45.873 29.370 1.00 9.97 182 PRO A O 1
ATOM 1403 N N . ARG A 1 183 ? 25.868 47.274 29.709 1.00 10.56 183 ARG A N 1
ATOM 1404 C CA . ARG A 1 183 ? 26.486 46.422 30.721 1.00 9.63 183 ARG A CA 1
ATOM 1405 C C . ARG A 1 183 ? 25.676 46.495 32.014 1.00 9.62 183 ARG A C 1
ATOM 1406 O O . ARG A 1 183 ? 25.521 45.496 32.724 1.00 10.02 183 ARG A O 1
ATOM 1414 N N . VAL A 1 184 ? 25.157 47.682 32.318 1.00 9.34 184 VAL A N 1
ATOM 1415 C CA . VAL A 1 184 ? 24.339 47.868 33.510 1.00 10.19 184 VAL A CA 1
ATOM 1416 C C . VAL A 1 184 ? 23.016 47.121 33.325 1.00 9.59 184 VAL A C 1
ATOM 1417 O O . VAL A 1 184 ? 22.537 46.449 34.237 1.00 9.75 184 VAL A O 1
ATOM 1421 N N . GLN A 1 185 ? 22.419 47.235 32.143 1.00 9.71 185 GLN A N 1
ATOM 1422 C CA . GLN A 1 185 ? 21.164 46.539 31.890 1.00 9.49 185 GLN A CA 1
ATOM 1423 C C . GLN A 1 185 ? 21.392 45.029 31.957 1.00 8.96 185 GLN A C 1
ATOM 1424 O O . GLN A 1 185 ? 20.580 44.299 32.521 1.00 8.62 185 GLN A O 1
ATOM 1430 N N . GLY A 1 186 ? 22.508 44.568 31.400 1.00 8.07 186 GLY A N 1
ATOM 1431 C CA . GLY A 1 186 ? 22.816 43.148 31.436 1.00 8.41 186 GLY A CA 1
ATOM 1432 C C . GLY A 1 186 ? 22.927 42.623 32.858 1.00 8.36 186 GLY A C 1
ATOM 1433 O O . GLY A 1 186 ? 22.439 41.534 33.161 1.00 8.67 186 GLY A O 1
ATOM 1434 N N . ILE A 1 187 ? 23.570 43.387 33.737 1.00 8.48 187 ILE A N 1
ATOM 1435 C CA . ILE A 1 187 ? 23.715 42.959 35.122 1.00 8.37 187 ILE A CA 1
ATOM 1436 C C . ILE A 1 187 ? 22.359 42.945 35.825 1.00 7.49 187 ILE A C 1
ATOM 1437 O O . ILE A 1 187 ? 22.079 42.045 36.611 1.00 8.56 187 ILE A O 1
ATOM 1442 N N . ARG A 1 188 ? 21.511 43.930 35.542 1.00 8.47 188 ARG A N 1
ATOM 1443 C CA . ARG A 1 188 ? 20.192 43.950 36.161 1.00 7.98 188 ARG A CA 1
ATOM 1444 C C . ARG A 1 188 ? 19.376 42.730 35.709 1.00 8.97 188 ARG A C 1
ATOM 1445 O O . ARG A 1 188 ? 18.675 42.121 36.515 1.00 8.87 188 ARG A O 1
ATOM 1453 N N . ARG A 1 189 ? 19.479 42.369 34.430 1.00 8.90 189 ARG A N 1
ATOM 1454 C CA . ARG A 1 189 ? 18.774 41.201 33.893 1.00 8.96 189 ARG A CA 1
ATOM 1455 C C . ARG A 1 189 ? 19.268 39.949 34.629 1.00 8.87 189 ARG A C 1
ATOM 1456 O O . ARG A 1 189 ? 18.504 39.016 34.890 1.00 8.73 189 ARG A O 1
ATOM 1464 N N . PHE A 1 190 ? 20.561 39.943 34.941 1.00 7.96 190 PHE A N 1
ATOM 1465 C CA . PHE A 1 190 ? 21.227 38.849 35.645 1.00 8.15 190 PHE A CA 1
ATOM 1466 C C . PHE A 1 190 ? 20.643 38.675 37.056 1.00 7.43 190 PHE A C 1
ATOM 1467 O O . PHE A 1 190 ? 20.270 37.568 37.442 1.00 8.21 190 PHE A O 1
ATOM 1475 N N . TYR A 1 191 ? 20.554 39.764 37.817 1.00 8.19 191 TYR A N 1
ATOM 1476 C CA . TYR A 1 191 ? 19.984 39.706 39.168 1.00 7.50 191 TYR A CA 1
ATOM 1477 C C . TYR A 1 191 ? 18.557 39.153 39.089 1.00 7.04 191 TYR A C 1
ATOM 1478 O O . TYR A 1 191 ? 18.173 38.262 39.850 1.00 8.41 191 TYR A O 1
ATOM 1487 N N . GLU A 1 192 ? 17.776 39.691 38.159 1.00 8.14 192 GLU A N 1
ATOM 1488 C CA . GLU A 1 192 ? 16.391 39.273 37.979 1.00 9.36 192 GLU A CA 1
ATOM 1489 C C . GLU A 1 192 ? 16.251 37.793 37.637 1.00 9.03 192 GLU A C 1
ATOM 1490 O O . GLU A 1 192 ? 15.376 37.113 38.166 1.00 10.21 192 GLU A O 1
ATOM 1496 N N . LEU A 1 193 ? 17.107 37.292 36.754 1.00 8.96 193 LEU A N 1
ATOM 1497 C CA . LEU A 1 193 ? 17.040 35.887 36.376 1.00 9.53 193 LEU A CA 1
ATOM 1498 C C . LEU A 1 193 ? 17.385 34.971 37.538 1.00 10.58 193 LEU A C 1
ATOM 1499 O O . LEU A 1 193 ? 16.785 33.908 37.703 1.00 10.61 193 LEU A O 1
ATOM 1504 N N . ILE A 1 194 ? 18.363 35.378 38.338 1.00 10.02 194 ILE A N 1
ATOM 1505 C CA . ILE A 1 194 ? 18.750 34.596 39.500 1.00 10.29 194 ILE A CA 1
ATOM 1506 C C . ILE A 1 194 ? 17.539 34.482 40.422 1.00 11.79 194 ILE A C 1
ATOM 1507 O O . ILE A 1 194 ? 17.239 33.407 40.940 1.00 11.62 194 ILE A O 1
ATOM 1512 N N . ALA A 1 195 ? 16.837 35.595 40.608 1.00 10.66 195 ALA A N 1
ATOM 1513 C CA . ALA A 1 195 ? 15.652 35.619 41.458 1.00 14.13 195 ALA A CA 1
ATOM 1514 C C . ALA A 1 195 ? 14.550 34.724 40.898 1.00 15.23 195 ALA A C 1
ATOM 1515 O O . ALA A 1 195 ? 13.764 34.149 41.654 1.00 18.33 195 ALA A O 1
ATOM 1517 N N . ALA A 1 196 ? 14.497 34.603 39.575 1.00 15.50 196 ALA A N 1
ATOM 1518 C CA . ALA A 1 196 ? 13.482 33.785 38.916 1.00 16.21 196 ALA A CA 1
ATOM 1519 C C . ALA A 1 196 ? 13.827 32.296 38.854 1.00 17.17 196 ALA A C 1
ATOM 1520 O O . ALA A 1 196 ? 12.970 31.476 38.520 1.00 18.53 196 ALA A O 1
ATOM 1522 N N . GLU A 1 197 ? 15.073 31.946 39.166 1.00 14.47 197 GLU A N 1
ATOM 1523 C CA . GLU A 1 197 ? 15.508 30.548 39.142 1.00 13.59 197 GLU A CA 1
A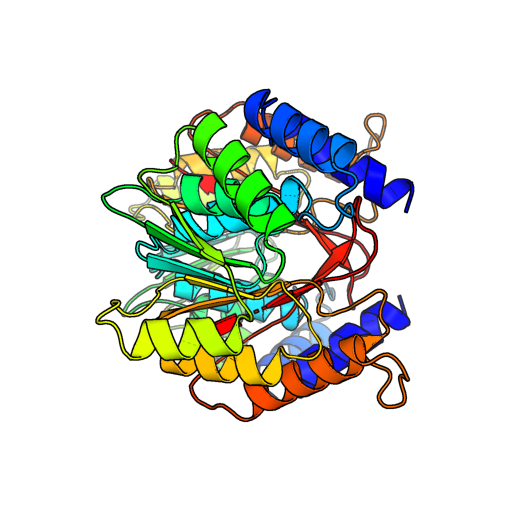TOM 1524 C C . GLU A 1 197 ? 15.516 29.964 40.557 1.00 13.77 197 GLU A C 1
ATOM 1525 O O . GLU A 1 197 ? 16.404 30.252 41.357 1.00 12.69 197 GLU A O 1
ATOM 1531 N N . PRO A 1 198 ? 14.519 29.126 40.883 1.00 14.31 198 PRO A N 1
ATOM 1532 C CA . PRO A 1 198 ? 14.431 28.514 42.213 1.00 14.40 198 PRO A CA 1
ATOM 1533 C C . PRO A 1 198 ? 15.631 27.646 42.583 1.00 13.72 198 PRO A C 1
ATOM 1534 O O . PRO A 1 198 ? 15.901 27.420 43.759 1.00 14.47 198 PRO A O 1
ATOM 1538 N N . ARG A 1 199 ? 16.349 27.159 41.579 1.00 13.06 199 ARG A N 1
ATOM 1539 C CA . ARG A 1 199 ? 17.499 26.301 41.829 1.00 13.67 199 ARG A CA 1
ATOM 1540 C C . ARG A 1 199 ? 18.769 27.061 42.203 1.00 13.07 199 ARG A C 1
ATOM 1541 O O . ARG A 1 199 ? 19.809 26.449 42.433 1.00 12.98 199 ARG A O 1
ATOM 1549 N N . VAL A 1 200 ? 18.686 28.387 42.280 1.00 11.37 200 VAL A N 1
ATOM 1550 C CA . VAL A 1 200 ? 19.860 29.191 42.617 1.00 12.70 200 VAL A CA 1
ATOM 1551 C C . VAL A 1 200 ? 19.594 30.204 43.728 1.00 13.66 200 VAL A C 1
ATOM 1552 O O . VAL A 1 200 ? 18.628 30.966 43.667 1.00 15.29 200 VAL A O 1
ATOM 1556 N N . SER A 1 201 ? 20.454 30.199 44.743 1.00 11.80 201 SER A N 1
ATOM 1557 C CA . SER A 1 201 ? 20.352 31.127 45.866 1.00 12.18 201 SER A CA 1
ATOM 1558 C C . SER A 1 201 ? 21.617 31.975 45.825 1.00 10.19 201 SER A C 1
ATOM 1559 O O . SER A 1 201 ? 22.720 31.445 45.686 1.00 9.94 201 SER A O 1
ATOM 1562 N N . ALA A 1 202 ? 21.466 33.288 45.955 1.00 8.04 202 ALA A N 1
ATOM 1563 C CA . ALA A 1 202 ? 22.624 34.162 45.864 1.00 7.59 202 ALA A CA 1
ATOM 1564 C C . ALA A 1 202 ? 22.586 35.393 46.744 1.00 6.58 202 ALA A C 1
ATOM 1565 O O . ALA A 1 202 ? 21.560 35.755 47.319 1.00 7.04 202 ALA A O 1
ATOM 1567 N N . THR A 1 203 ? 23.749 36.022 46.837 1.00 6.92 203 THR A N 1
ATOM 1568 C CA . THR A 1 203 ? 23.902 37.277 47.541 1.00 6.03 203 THR A CA 1
ATOM 1569 C C . THR A 1 203 ? 24.886 38.080 46.703 1.00 6.42 203 THR A C 1
ATOM 1570 O O . THR A 1 203 ? 25.459 37.571 45.734 1.00 6.87 203 THR A O 1
ATOM 1574 N N . ALA A 1 204 ? 25.058 39.344 47.056 1.00 6.63 204 ALA A N 1
ATOM 1575 C CA . ALA A 1 204 ? 26.019 40.189 46.365 1.00 6.25 204 ALA A CA 1
ATOM 1576 C C . ALA A 1 204 ? 26.646 41.123 47.380 1.00 6.47 204 ALA A C 1
ATOM 1577 O O . ALA A 1 204 ? 25.955 41.660 48.249 1.00 7.28 204 ALA A O 1
ATOM 1579 N N . LEU A 1 205 ? 27.959 41.289 47.291 1.00 6.25 205 LEU A N 1
ATOM 1580 C CA . LEU A 1 205 ? 28.665 42.201 48.176 1.00 6.84 205 LEU A CA 1
ATOM 1581 C C . LEU A 1 205 ? 29.240 43.319 47.320 1.00 6.94 205 LEU A C 1
ATOM 1582 O O . LEU A 1 205 ? 29.735 43.079 46.216 1.00 7.66 205 LEU A O 1
ATOM 1587 N N . GLN A 1 206 ? 29.137 44.546 47.816 1.00 6.84 206 GLN A N 1
ATOM 1588 C CA . GLN A 1 206 ? 29.696 45.693 47.120 1.00 7.11 206 GLN A CA 1
ATOM 1589 C C . GLN A 1 206 ? 31.115 45.798 47.655 1.00 7.58 206 GLN A C 1
ATOM 1590 O O . GLN A 1 206 ? 31.337 45.673 48.862 1.00 7.12 206 GLN A O 1
ATOM 1596 N N . THR A 1 207 ? 32.077 46.019 46.770 1.00 7.21 207 THR A N 1
ATOM 1597 C CA . THR A 1 207 ? 33.460 46.127 47.201 1.00 7.94 207 THR A CA 1
ATOM 1598 C C . THR A 1 207 ? 34.118 47.393 46.696 1.00 7.33 207 THR A C 1
ATOM 1599 O O . THR A 1 207 ? 33.678 47.994 45.715 1.00 7.71 207 THR A O 1
ATOM 1603 N N . VAL A 1 208 ? 35.163 47.811 47.399 1.00 7.31 208 VAL A N 1
ATOM 1604 C CA . VAL A 1 208 ? 35.947 48.958 46.976 1.00 7.45 208 VAL A CA 1
ATOM 1605 C C . VAL A 1 208 ? 37.394 48.51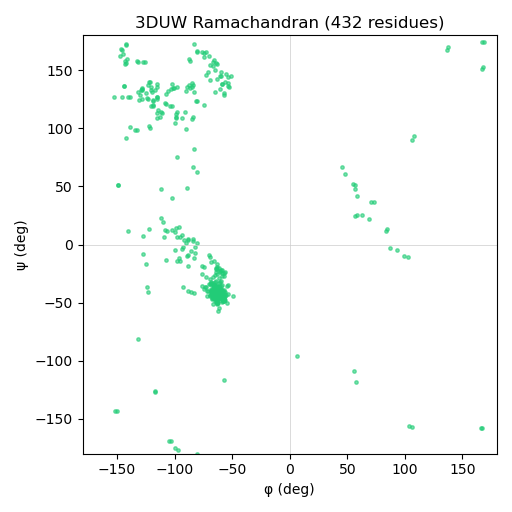1 47.062 1.00 7.58 208 VAL A C 1
ATOM 1606 O O . VAL A 1 208 ? 37.722 47.565 47.779 1.00 8.36 208 VAL A O 1
ATOM 1610 N N . GLY A 1 209 ? 38.258 49.177 46.314 1.00 7.89 209 GLY A N 1
ATOM 1611 C CA . GLY A 1 209 ? 39.656 48.813 46.317 1.00 8.05 209 GLY A CA 1
ATOM 1612 C C . GLY A 1 209 ? 40.347 49.503 45.167 1.00 8.35 209 GLY A C 1
ATOM 1613 O O . GLY A 1 209 ? 39.849 50.501 44.649 1.00 9.12 209 GLY A O 1
ATOM 1614 N N . SER A 1 210 ? 41.483 48.958 44.753 1.00 8.78 210 SER A N 1
ATOM 1615 C CA . SER A 1 210 ? 42.258 49.544 43.668 1.00 10.43 210 SER A CA 1
ATOM 1616 C C . SER A 1 210 ? 41.509 49.719 42.350 1.00 11.08 210 SER A C 1
ATOM 1617 O O . SER A 1 210 ? 41.876 50.575 41.541 1.00 11.47 210 SER A O 1
ATOM 1620 N N . LYS A 1 211 ? 40.466 48.922 42.126 1.00 9.78 211 LYS A N 1
ATOM 1621 C CA . LYS A 1 211 ? 39.696 49.023 40.887 1.00 10.76 211 LYS A CA 1
ATOM 1622 C C . LYS A 1 211 ? 38.502 49.959 41.016 1.00 11.65 211 LYS A C 1
ATOM 1623 O O . LYS A 1 211 ? 37.775 50.188 40.049 1.00 15.33 211 LYS A O 1
ATOM 1629 N N . GLY A 1 212 ? 38.304 50.508 42.207 1.00 10.32 212 GLY A N 1
ATOM 1630 C CA . GLY A 1 212 ? 37.188 51.405 42.409 1.00 9.91 212 GLY A CA 1
ATOM 1631 C C . GLY A 1 212 ? 36.043 50.756 43.159 1.00 9.89 212 GLY A C 1
ATOM 1632 O O . GLY A 1 212 ? 36.225 49.779 43.888 1.00 9.37 212 GLY A O 1
ATOM 1633 N N . TYR A 1 213 ? 34.854 51.304 42.953 1.00 9.47 213 TYR A N 1
ATOM 1634 C CA . TYR A 1 213 ? 33.639 50.843 43.609 1.00 8.84 213 TYR A CA 1
ATOM 1635 C C . TYR A 1 213 ? 32.865 49.917 42.676 1.00 8.33 213 TYR A C 1
ATOM 1636 O O . TYR A 1 213 ? 32.390 50.337 41.623 1.00 8.84 213 TYR A O 1
ATOM 1645 N N . ASP A 1 214 ? 32.761 48.648 43.063 1.00 8.42 214 ASP A N 1
ATOM 1646 C CA . ASP A 1 214 ? 32.070 47.646 42.257 1.00 7.42 214 ASP A CA 1
ATOM 1647 C C . ASP A 1 214 ? 31.506 46.571 43.187 1.00 6.77 214 ASP A C 1
ATOM 1648 O O . ASP A 1 214 ? 31.059 46.876 44.289 1.00 7.74 214 ASP A O 1
ATOM 1653 N N . GLY A 1 215 ? 31.527 45.318 42.753 1.00 7.04 215 GLY A N 1
ATOM 1654 C CA . GLY A 1 215 ? 30.991 44.263 43.591 1.00 7.31 215 GLY A CA 1
ATOM 1655 C C . GLY A 1 215 ? 30.811 42.962 42.837 1.00 6.31 215 GLY A C 1
ATOM 1656 O O . GLY A 1 215 ? 30.992 42.904 41.623 1.00 6.97 215 GLY A O 1
ATOM 1657 N N . PHE A 1 216 ? 30.436 41.917 43.563 1.00 6.42 216 PHE A N 1
ATOM 1658 C CA . PHE A 1 216 ? 30.248 40.612 42.955 1.00 6.57 216 PHE A CA 1
ATOM 1659 C C . PHE A 1 216 ? 29.075 39.840 43.529 1.00 6.71 216 PHE A C 1
ATOM 1660 O O . PHE A 1 216 ? 28.636 40.074 44.662 1.00 5.88 216 PHE A O 1
ATOM 1668 N N . ILE A 1 217 ? 28.569 38.924 42.715 1.00 6.50 217 ILE A N 1
ATOM 1669 C CA . ILE A 1 217 ? 27.489 38.042 43.108 1.00 6.79 217 ILE A CA 1
ATOM 1670 C C . ILE A 1 217 ? 28.105 36.669 43.370 1.00 6.73 217 ILE A C 1
ATOM 1671 O O . ILE A 1 217 ? 29.018 36.236 42.661 1.00 6.66 217 ILE A O 1
ATOM 1684 N N . ALA A 1 219 ? 26.650 32.863 44.013 1.00 8.12 219 ALA A N 1
ATOM 1685 C CA . ALA A 1 219 ? 25.457 32.036 43.980 1.00 8.39 219 ALA A CA 1
ATOM 1686 C C . ALA A 1 219 ? 25.805 30.566 44.098 1.00 8.58 219 ALA A C 1
ATOM 1687 O O . ALA A 1 219 ? 26.897 30.138 43.722 1.00 9.28 219 ALA A O 1
ATOM 1689 N N . VAL A 1 220 ? 24.864 29.796 44.628 1.00 9.39 220 VAL A N 1
ATOM 1690 C CA . VAL A 1 220 ? 25.052 28.365 44.777 1.00 9.77 220 VAL A CA 1
ATOM 1691 C C . VAL A 1 220 ? 23.853 27.656 44.166 1.00 9.97 220 VAL A C 1
ATOM 1692 O O . VAL A 1 220 ? 22.704 28.031 44.413 1.00 10.17 220 VAL A O 1
ATOM 1696 N N . VAL A 1 221 ? 24.132 26.643 43.355 1.00 9.77 221 VAL A N 1
ATOM 1697 C CA . VAL A 1 221 ? 23.092 25.868 42.702 1.00 11.08 221 VAL A CA 1
ATOM 1698 C C . VAL A 1 221 ? 22.606 24.776 43.647 1.00 11.78 221 VAL A C 1
ATOM 1699 O O . VAL A 1 221 ? 23.408 24.102 44.294 1.00 12.16 221 VAL A O 1
ATOM 1703 N N . LYS A 1 222 ? 21.289 24.613 43.716 1.00 14.00 222 LYS A N 1
ATOM 1704 C CA . LYS A 1 222 ? 20.667 23.606 44.568 1.00 18.18 222 LYS A CA 1
ATOM 1705 C C . LYS A 1 222 ? 20.104 22.475 43.711 1.00 19.32 222 LYS A C 1
ATOM 1706 O O . LYS A 1 222 ? 19.953 22.691 42.489 1.00 20.19 222 LYS A O 1
ATOM 1720 N N . ILE B 1 4 ? 27.112 56.998 51.561 1.00 13.36 4 ILE B N 1
ATOM 1721 C CA . ILE B 1 4 ? 26.352 56.034 52.349 1.00 13.86 4 ILE B CA 1
ATOM 1722 C C . ILE B 1 4 ? 24.943 55.843 51.790 1.00 13.41 4 ILE B C 1
ATOM 1723 O O . ILE B 1 4 ? 24.399 54.742 51.839 1.00 12.03 4 ILE B O 1
ATOM 1728 N N . GLU B 1 5 ? 24.350 56.905 51.250 1.00 13.00 5 GLU B N 1
ATOM 1729 C CA . GLU B 1 5 ? 23.012 56.790 50.678 1.00 13.21 5 GLU B CA 1
ATOM 1730 C C . GLU B 1 5 ? 23.034 55.849 49.476 1.00 12.12 5 GLU B C 1
ATOM 1731 O O . GLU B 1 5 ? 22.158 55.000 49.325 1.00 12.64 5 GLU B O 1
ATOM 1737 N N . THR B 1 6 ? 24.038 56.004 48.622 1.00 11.93 6 THR B N 1
ATOM 1738 C CA . THR B 1 6 ? 24.161 55.155 47.443 1.00 10.82 6 THR B CA 1
ATOM 1739 C C . THR B 1 6 ? 24.421 53.707 47.857 1.00 10.20 6 THR B C 1
ATOM 1740 O O . THR B 1 6 ? 23.752 52.788 47.384 1.00 9.73 6 THR B O 1
ATOM 1744 N N . TRP B 1 7 ? 25.384 53.505 48.753 1.00 9.76 7 TRP B N 1
ATOM 1745 C CA . TRP B 1 7 ? 25.706 52.155 49.208 1.00 9.86 7 TRP B CA 1
ATOM 1746 C C . TRP B 1 7 ? 24.495 51.478 49.831 1.00 8.96 7 TRP B C 1
ATOM 1747 O O . TRP B 1 7 ? 24.272 50.285 49.640 1.00 9.10 7 TRP B O 1
ATOM 1758 N N . THR B 1 8 ? 23.716 52.245 50.583 1.00 9.20 8 THR B N 1
ATOM 1759 C CA . THR B 1 8 ? 22.530 51.707 51.230 1.00 9.64 8 THR B CA 1
ATOM 1760 C C . THR B 1 8 ? 21.470 51.348 50.189 1.00 9.65 8 THR B C 1
ATOM 1761 O O . THR B 1 8 ? 20.806 50.316 50.296 1.00 9.56 8 THR B O 1
ATOM 1765 N N . ALA B 1 9 ? 21.324 52.195 49.177 1.00 9.94 9 ALA B N 1
ATOM 1766 C CA . ALA B 1 9 ? 20.351 51.946 48.122 1.00 10.00 9 ALA B CA 1
ATOM 1767 C C . ALA B 1 9 ? 20.722 50.695 47.326 1.00 9.80 9 ALA B C 1
ATOM 1768 O O . ALA B 1 9 ? 19.851 49.906 46.960 1.00 9.44 9 ALA B O 1
ATOM 1770 N N . VAL B 1 10 ? 22.011 50.512 47.052 1.00 8.95 10 VAL B N 1
ATOM 1771 C CA . VAL B 1 10 ? 22.446 49.333 46.315 1.00 9.15 10 VAL B CA 1
ATOM 1772 C C . VAL B 1 10 ? 22.169 48.087 47.155 1.00 8.85 10 VAL B C 1
ATOM 1773 O O . VAL B 1 10 ? 21.673 47.087 46.637 1.00 8.35 10 VAL B O 1
ATOM 1777 N N . ASP B 1 11 ? 22.467 48.148 48.453 1.00 8.97 11 ASP B N 1
ATOM 1778 C CA . ASP B 1 11 ? 22.206 47.005 49.325 1.00 9.22 11 ASP B CA 1
ATOM 1779 C C . ASP B 1 11 ? 20.710 46.699 49.375 1.00 9.48 11 ASP B C 1
ATOM 1780 O O . ASP B 1 11 ? 20.313 45.535 49.434 1.00 9.23 11 ASP B O 1
ATOM 1785 N N . GLN B 1 12 ? 19.879 47.739 49.348 1.00 9.01 12 GLN B N 1
ATOM 1786 C CA . GLN B 1 12 ? 18.431 47.545 49.381 1.00 10.40 12 GLN B CA 1
ATOM 1787 C C . GLN B 1 12 ? 17.995 46.811 48.116 1.00 9.01 12 GLN B C 1
ATOM 1788 O O . GLN B 1 12 ? 17.149 45.921 48.158 1.00 10.13 12 GLN B O 1
ATOM 1794 N N . TYR B 1 13 ? 18.577 47.202 46.988 1.00 8.20 13 TYR B N 1
ATOM 1795 C CA . TYR B 1 13 ? 18.269 46.575 45.711 1.00 9.60 13 TYR B CA 1
ATOM 1796 C C . TYR B 1 13 ? 18.694 45.109 45.740 1.00 9.10 13 TYR B C 1
ATOM 1797 O O . TYR B 1 13 ? 17.923 44.223 45.374 1.00 8.90 13 TYR B O 1
ATOM 1806 N N . VAL B 1 14 ? 19.920 44.854 46.187 1.00 8.36 14 VAL B N 1
ATOM 1807 C CA . VAL B 1 14 ? 20.429 43.489 46.253 1.00 8.78 14 VAL B CA 1
ATOM 1808 C C . VAL B 1 14 ? 19.546 42.587 47.110 1.00 8.57 14 VAL B C 1
ATOM 1809 O O . VAL B 1 14 ? 19.189 41.483 46.700 1.00 9.51 14 VAL B O 1
ATOM 1813 N N . SER B 1 15 ? 19.196 43.053 48.301 1.00 8.73 15 SER B N 1
ATOM 1814 C CA . SER B 1 15 ? 18.354 42.259 49.184 1.00 10.89 15 SER B CA 1
ATOM 1815 C C . SER B 1 15 ? 16.951 42.082 48.607 1.00 11.30 15 SER B C 1
ATOM 1816 O O . SER B 1 15 ? 16.389 40.989 48.657 1.00 11.71 15 SER B O 1
ATOM 1819 N N . ASP B 1 16 ? 16.394 43.146 48.037 1.00 11.41 16 ASP B N 1
ATOM 1820 C CA . ASP B 1 16 ? 15.053 43.071 47.463 1.00 12.69 16 ASP B CA 1
ATOM 1821 C C . ASP B 1 16 ? 14.950 42.010 46.377 1.00 11.38 16 ASP B C 1
ATOM 1822 O O . ASP B 1 16 ? 13.955 41.288 46.286 1.00 11.79 16 ASP B O 1
ATOM 1827 N N . VAL B 1 17 ? 15.980 41.912 45.548 1.00 10.81 17 VAL B N 1
ATOM 1828 C CA . VAL B 1 17 ? 15.955 40.951 44.461 1.00 10.06 17 VAL B CA 1
ATOM 1829 C C . VAL B 1 17 ? 16.486 39.560 44.799 1.00 10.05 17 VAL B C 1
ATOM 1830 O O . VAL B 1 17 ? 15.909 38.560 44.370 1.00 11.95 17 VAL B O 1
ATOM 1834 N N . LEU B 1 18 ? 17.562 39.489 45.579 1.00 8.50 18 LEU B N 1
ATOM 1835 C CA . LEU B 1 18 ? 18.174 38.199 45.895 1.00 8.61 18 LEU B CA 1
ATOM 1836 C C . LEU B 1 18 ? 17.810 37.541 47.219 1.00 8.25 18 LEU B C 1
ATOM 1837 O O . LEU B 1 18 ? 18.075 36.352 47.405 1.00 9.37 18 LEU B O 1
ATOM 1842 N N . ILE B 1 19 ? 17.204 38.292 48.130 1.00 8.37 19 ILE B N 1
ATOM 1843 C CA . ILE B 1 19 ? 16.859 37.743 49.434 1.00 9.77 19 ILE B CA 1
ATOM 1844 C C . ILE B 1 19 ? 15.365 37.816 49.727 1.00 9.71 19 ILE B C 1
ATOM 1845 O O . ILE B 1 19 ? 14.844 38.866 50.101 1.00 10.99 19 ILE B O 1
ATOM 1850 N N . PRO B 1 20 ? 14.653 36.694 49.547 1.00 11.35 20 PRO B N 1
ATOM 1851 C CA . PRO B 1 20 ? 13.211 36.675 49.808 1.00 12.44 20 PRO B CA 1
ATOM 1852 C C . PRO B 1 20 ? 12.910 37.186 51.213 1.00 12.23 20 PRO B C 1
ATOM 1853 O O . PRO B 1 20 ? 13.679 36.944 52.150 1.00 12.41 20 PRO B O 1
ATOM 1857 N N . LYS B 1 21 ? 11.792 37.892 51.359 1.00 12.54 21 LYS B N 1
ATOM 1858 C CA . LYS B 1 21 ? 11.406 38.436 52.655 1.00 13.13 21 LYS B CA 1
ATOM 1859 C C . LYS B 1 21 ? 11.394 37.320 53.694 1.00 13.07 21 LYS B C 1
ATOM 1860 O O . LYS B 1 21 ? 10.914 36.218 53.431 1.00 13.44 21 LYS B O 1
ATOM 1866 N N . ASP B 1 22 ? 11.933 37.619 54.871 1.00 12.88 22 ASP B N 1
ATOM 1867 C CA . ASP B 1 22 ? 12.018 36.654 55.960 1.00 13.19 22 ASP B CA 1
ATOM 1868 C C . ASP B 1 22 ? 11.526 37.320 57.241 1.00 13.61 22 ASP B C 1
ATOM 1869 O O . ASP B 1 22 ? 12.274 38.042 57.895 1.00 12.74 22 ASP B O 1
ATOM 1874 N N . SER B 1 23 ? 10.266 37.074 57.590 1.00 15.06 23 SER B N 1
ATOM 1875 C CA . SER B 1 23 ? 9.668 37.668 58.782 1.00 14.42 23 SER B CA 1
ATOM 1876 C C . SER B 1 23 ? 10.369 37.265 60.077 1.00 13.58 23 SER B C 1
ATOM 1877 O O . SER B 1 23 ? 10.368 38.020 61.049 1.00 15.30 23 SER B O 1
ATOM 1880 N N . THR B 1 24 ? 10.969 36.079 60.091 1.00 14.04 24 THR B N 1
ATOM 1881 C CA . THR B 1 24 ? 11.670 35.614 61.282 1.00 13.97 24 THR B CA 1
ATOM 1882 C C . THR B 1 24 ? 12.903 36.473 61.560 1.00 12.89 24 THR B C 1
ATOM 1883 O O . THR B 1 24 ? 13.084 36.972 62.670 1.00 12.91 24 THR B O 1
ATOM 1887 N N . LEU B 1 25 ? 13.751 36.653 60.551 1.00 12.52 25 LEU B N 1
ATOM 1888 C CA . LEU B 1 25 ? 14.949 37.461 60.734 1.00 12.32 25 LEU B CA 1
ATOM 1889 C C . LEU B 1 25 ? 14.612 38.926 60.997 1.00 11.65 25 LEU B C 1
ATOM 1890 O O . LEU B 1 25 ? 15.308 39.603 61.750 1.00 13.28 25 LEU B O 1
ATOM 1895 N N . GLU B 1 26 ? 13.547 39.421 60.378 1.00 13.68 26 GLU B N 1
ATOM 1896 C CA . GLU B 1 26 ? 13.151 40.804 60.611 1.00 13.62 26 GLU B CA 1
ATOM 1897 C C . GLU B 1 26 ? 12.742 40.980 62.068 1.00 13.20 26 GLU B C 1
ATOM 1898 O O . GLU B 1 26 ? 13.012 42.014 62.680 1.00 13.88 26 GLU B O 1
ATOM 1904 N N . GLU B 1 27 ? 12.095 39.960 62.623 1.00 12.93 27 GLU B N 1
ATOM 1905 C CA . GLU B 1 27 ? 11.662 40.018 64.011 1.00 13.24 27 GLU B CA 1
ATOM 1906 C C . GLU B 1 27 ? 12.861 39.961 64.950 1.00 12.86 27 GLU B C 1
ATOM 1907 O O . GLU B 1 27 ? 12.856 40.582 66.014 1.00 13.21 27 GLU B O 1
ATOM 1913 N N . VAL B 1 28 ? 13.889 39.214 64.558 1.00 11.55 28 VAL B N 1
ATOM 1914 C CA . VAL B 1 28 ? 15.094 39.124 65.374 1.00 10.95 28 VAL B CA 1
ATOM 1915 C C . VAL B 1 28 ? 15.663 40.526 65.585 1.00 11.76 28 VAL B C 1
ATOM 1916 O O . VAL B 1 28 ? 15.989 40.912 66.707 1.00 11.52 28 VAL B O 1
ATOM 1920 N N . LEU B 1 29 ? 15.778 41.291 64.502 1.00 11.04 29 LEU B N 1
ATOM 1921 C CA . LEU B 1 29 ? 16.318 42.644 64.596 1.00 12.21 29 LEU B CA 1
ATOM 1922 C C . LEU B 1 29 ? 15.401 43.557 65.406 1.00 12.36 29 LEU B C 1
ATOM 1923 O O . LEU B 1 29 ? 15.869 44.418 66.150 1.00 13.83 29 LEU B O 1
ATOM 1928 N N . GLN B 1 30 ? 14.098 43.357 65.252 1.00 14.15 30 GLN B N 1
ATOM 1929 C CA . GLN B 1 30 ? 13.101 44.148 65.964 1.00 15.03 30 GLN B CA 1
ATOM 1930 C C . GLN B 1 30 ? 13.212 43.912 67.467 1.00 13.55 30 GLN B C 1
ATOM 1931 O O . GLN B 1 30 ? 13.149 44.852 68.261 1.00 14.68 30 GLN B O 1
ATOM 1937 N N . VAL B 1 31 ? 13.378 42.651 67.853 1.00 13.00 31 VAL B N 1
ATOM 1938 C CA . VAL B 1 31 ? 13.511 42.308 69.263 1.00 12.47 31 VAL B CA 1
ATOM 1939 C C . VAL B 1 31 ? 14.833 42.847 69.809 1.00 11.96 31 VAL B C 1
ATOM 1940 O O . VAL B 1 31 ? 14.887 43.346 70.931 1.00 12.65 31 VAL B O 1
ATOM 1944 N N . ASN B 1 32 ? 15.899 42.753 69.015 1.00 11.92 32 ASN B N 1
ATOM 1945 C CA . ASN B 1 32 ? 17.192 43.272 69.447 1.00 12.48 32 ASN B CA 1
ATOM 1946 C C . ASN B 1 32 ? 17.037 44.758 69.764 1.00 12.59 32 ASN B C 1
ATOM 1947 O O . ASN B 1 32 ? 17.515 45.239 70.790 1.00 12.54 32 ASN B O 1
ATOM 1952 N N . ALA B 1 33 ? 16.358 45.476 68.873 1.00 14.44 33 ALA B N 1
ATOM 1953 C CA . ALA B 1 33 ? 16.138 46.908 69.041 1.00 15.24 33 ALA B CA 1
ATOM 1954 C C . ALA B 1 33 ? 15.289 47.202 70.272 1.00 14.92 33 ALA B C 1
ATOM 1955 O O . ALA B 1 33 ? 15.587 48.122 71.035 1.00 16.40 33 ALA B O 1
ATOM 1957 N N . ALA B 1 34 ? 14.229 46.423 70.456 1.00 13.53 34 ALA B N 1
ATOM 1958 C CA . ALA B 1 34 ? 13.347 46.609 71.603 1.00 14.27 34 ALA B CA 1
ATOM 1959 C C . ALA B 1 34 ? 14.131 46.406 72.893 1.00 14.72 34 ALA B C 1
ATOM 1960 O O . ALA B 1 34 ? 13.859 47.053 73.905 1.00 15.01 34 ALA B O 1
ATOM 1962 N N . ALA B 1 35 ? 15.109 45.504 72.845 1.00 14.10 35 ALA B N 1
ATOM 1963 C CA . ALA B 1 35 ? 15.945 45.195 74.001 1.00 14.00 35 ALA B CA 1
ATOM 1964 C C . ALA B 1 35 ? 17.111 46.172 74.148 1.00 13.62 35 ALA B C 1
ATOM 1965 O O . ALA B 1 35 ? 17.948 46.025 75.039 1.00 15.45 35 ALA B O 1
ATOM 1967 N N . ASN B 1 36 ? 17.159 47.163 73.264 1.00 14.70 36 ASN B N 1
ATOM 1968 C CA . ASN B 1 36 ? 18.212 48.172 73.288 1.00 15.69 36 ASN B CA 1
ATOM 1969 C C . ASN B 1 36 ? 19.594 47.646 72.913 1.00 15.55 36 ASN B C 1
ATOM 1970 O O . ASN B 1 36 ? 20.605 48.242 73.281 1.00 15.98 36 ASN B O 1
ATOM 1975 N N . LEU B 1 37 ? 19.641 46.527 72.197 1.00 15.24 37 LEU B N 1
ATOM 1976 C CA . LEU B 1 37 ? 20.925 45.994 71.761 1.00 13.72 37 LEU B CA 1
ATOM 1977 C C . LEU B 1 37 ? 21.394 46.926 70.647 1.00 13.73 37 LEU B C 1
ATOM 1978 O O . LEU B 1 37 ? 20.580 47.453 69.891 1.00 14.49 37 LEU B O 1
ATOM 1983 N N . PRO B 1 38 ? 22.710 47.155 70.538 1.00 13.49 38 PRO B N 1
ATOM 1984 C CA . PRO B 1 38 ? 23.189 48.041 69.474 1.00 13.91 38 PRO B CA 1
ATOM 1985 C C . PRO B 1 38 ? 22.988 47.377 68.115 1.00 12.79 38 PRO B C 1
ATOM 1986 O O . PRO B 1 38 ? 22.935 46.148 68.018 1.00 11.88 38 PRO B O 1
ATOM 1990 N N . ALA B 1 39 ? 22.863 48.188 67.071 1.00 12.95 39 ALA B N 1
ATOM 1991 C CA . ALA B 1 39 ? 22.667 47.665 65.726 1.00 12.48 39 ALA B CA 1
ATOM 1992 C C . ALA B 1 39 ? 24.016 47.309 65.116 1.00 12.09 39 ALA B C 1
ATOM 1993 O O . ALA B 1 39 ? 24.459 47.944 64.158 1.00 13.15 39 ALA B O 1
ATOM 1995 N N . HIS B 1 40 ? 24.666 46.294 65.678 1.00 9.89 40 HIS B N 1
ATOM 1996 C CA . HIS B 1 40 ? 25.969 45.860 65.192 1.00 9.75 40 HIS B CA 1
ATOM 1997 C C . HIS B 1 40 ? 25.906 44.528 64.462 1.00 8.69 40 HIS B C 1
ATOM 1998 O O . HIS B 1 40 ? 26.940 43.919 64.178 1.00 9.30 40 HIS B O 1
ATOM 2005 N N . ASP B 1 41 ? 24.698 44.084 64.144 1.00 8.26 41 ASP B N 1
ATOM 2006 C CA . ASP B 1 41 ? 24.524 42.823 63.437 1.00 8.41 41 ASP B CA 1
ATOM 2007 C C . ASP B 1 41 ? 25.096 42.933 62.030 1.00 7.62 41 ASP B C 1
ATOM 2008 O O . ASP B 1 41 ? 25.227 44.030 61.487 1.00 9.40 41 ASP B O 1
ATOM 2013 N N . VAL B 1 42 ? 25.449 41.798 61.441 1.00 7.26 42 VAL B N 1
ATOM 2014 C CA . VAL B 1 42 ? 25.919 41.829 60.070 1.00 7.54 42 VAL B CA 1
ATOM 2015 C C . VAL B 1 42 ? 24.698 42.262 59.257 1.00 7.91 42 VAL B C 1
ATOM 2016 O O . VAL B 1 42 ? 23.555 42.138 59.713 1.00 7.75 42 VAL B O 1
ATOM 2020 N N . SER B 1 43 ? 24.935 42.790 58.063 1.00 7.85 43 SER B N 1
ATOM 2021 C CA . SER B 1 43 ? 23.841 43.206 57.198 1.00 7.36 43 SER B CA 1
ATOM 2022 C C . SER B 1 43 ? 23.223 41.949 56.587 1.00 8.24 43 SER B C 1
ATOM 2023 O O . SER B 1 43 ? 23.813 40.869 56.639 1.00 7.18 43 SER B O 1
ATOM 2026 N N . PRO B 1 44 ? 22.028 42.071 55.994 1.00 7.74 44 PRO B N 1
ATOM 2027 C CA . PRO B 1 44 ? 21.387 40.905 55.387 1.00 8.69 44 PRO B CA 1
ATOM 2028 C C . PRO B 1 44 ? 22.241 40.264 54.286 1.00 7.56 44 PRO B C 1
ATOM 2029 O O . PRO B 1 44 ? 22.319 39.040 54.192 1.00 8.16 44 PRO B O 1
ATOM 2033 N N . THR B 1 45 ? 22.876 41.081 53.448 1.00 8.14 45 THR B N 1
ATOM 2034 C CA . THR B 1 45 ? 23.693 40.533 52.368 1.00 8.09 45 THR B CA 1
ATOM 2035 C C . THR B 1 45 ? 24.946 39.846 52.905 1.00 7.77 45 THR B C 1
ATOM 2036 O O . THR B 1 45 ? 25.409 38.854 52.334 1.00 7.50 45 THR B O 1
ATOM 2040 N N . GLN B 1 46 ? 25.487 40.373 54.002 1.00 7.39 46 GLN B N 1
ATOM 2041 C CA . GLN B 1 46 ? 26.662 39.788 54.638 1.00 7.45 46 GLN B CA 1
ATOM 2042 C C . GLN B 1 46 ? 26.241 38.477 55.292 1.00 6.86 46 GLN B C 1
ATOM 2043 O O . GLN B 1 46 ? 26.970 37.483 55.254 1.00 6.98 46 GLN B O 1
ATOM 2049 N N . GLY B 1 47 ? 25.055 38.485 55.892 1.00 7.48 47 GLY B N 1
ATOM 2050 C CA . GLY B 1 47 ? 24.548 37.287 56.528 1.00 7.61 47 GLY B CA 1
ATOM 2051 C C . GLY B 1 47 ? 24.363 36.188 55.501 1.00 6.73 47 GLY B C 1
ATOM 2052 O O . GLY B 1 47 ? 24.739 35.039 55.734 1.00 7.43 47 GLY B O 1
ATOM 2053 N N . LYS B 1 48 ? 23.788 36.525 54.351 1.00 6.64 48 LYS B N 1
ATOM 2054 C CA . LYS B 1 48 ? 23.590 35.505 53.335 1.00 6.79 48 LYS B CA 1
ATOM 2055 C C . LYS B 1 48 ? 24.925 35.013 52.782 1.00 6.78 48 LYS B C 1
ATOM 2056 O O . LYS B 1 48 ? 25.060 33.847 52.416 1.00 7.00 48 LYS B O 1
ATOM 2062 N N . PHE B 1 49 ? 25.911 35.902 52.714 1.00 6.74 49 PHE B N 1
ATOM 2063 C CA . PHE B 1 49 ? 27.230 35.501 52.251 1.00 6.80 49 PHE B CA 1
ATOM 2064 C C . PHE B 1 49 ? 27.759 34.421 53.194 1.00 7.52 49 PHE B C 1
ATOM 2065 O O . PHE B 1 49 ? 28.289 33.404 52.749 1.00 6.82 49 PHE B O 1
ATOM 2073 N N . LEU B 1 50 ? 27.613 34.644 54.498 1.00 6.06 50 LEU B N 1
ATOM 2074 C CA . LEU B 1 50 ? 28.074 33.672 55.487 1.00 7.30 50 LEU B CA 1
ATOM 2075 C C . LEU B 1 50 ? 27.339 32.340 55.336 1.00 7.31 50 LEU B C 1
ATOM 2076 O O . LEU B 1 50 ? 27.956 31.272 55.371 1.00 8.11 50 LEU B O 1
ATOM 2081 N N . GLN B 1 51 ? 26.023 32.403 55.165 1.00 7.58 51 GLN B N 1
ATOM 2082 C CA . GLN B 1 51 ? 25.226 31.192 55.008 1.00 7.89 51 GLN B CA 1
ATOM 2083 C C . GLN B 1 51 ? 25.711 30.389 53.806 1.00 7.53 51 GLN B C 1
ATOM 2084 O O . GLN B 1 51 ? 25.941 29.179 53.894 1.00 7.52 51 GLN B O 1
ATOM 2090 N N . LEU B 1 52 ? 25.868 31.069 52.677 1.00 7.98 52 LEU B N 1
ATOM 2091 C CA . LEU B 1 52 ? 26.322 30.403 51.467 1.00 7.69 52 LEU B CA 1
ATOM 2092 C C . LEU B 1 52 ? 27.739 29.857 51.614 1.00 7.16 52 LEU B C 1
ATOM 2093 O O . LEU B 1 52 ? 28.034 28.766 51.128 1.00 8.31 52 LEU B O 1
ATOM 2098 N N . LEU B 1 53 ? 28.618 30.594 52.288 1.00 7.52 53 LEU B N 1
ATOM 2099 C CA . LEU B 1 53 ? 29.987 30.111 52.463 1.00 7.82 53 LEU B CA 1
ATOM 2100 C C . LEU B 1 53 ? 29.985 28.855 53.338 1.00 7.93 53 LEU B C 1
ATOM 2101 O O . LEU B 1 53 ? 30.755 27.921 53.105 1.00 8.28 53 LEU B O 1
ATOM 2106 N N . VAL B 1 54 ? 29.119 28.832 54.344 1.00 8.29 54 VAL B N 1
ATOM 2107 C CA . VAL B 1 54 ? 29.004 27.666 55.210 1.00 8.39 54 VAL B CA 1
ATOM 2108 C C . VAL B 1 54 ? 28.563 26.471 54.356 1.00 9.07 54 VAL B C 1
ATOM 2109 O O . VAL B 1 54 ? 29.084 25.362 54.504 1.00 9.77 54 VAL B O 1
ATOM 2113 N N . GLN B 1 55 ? 27.614 26.707 53.451 1.00 8.77 55 GLN B N 1
ATOM 2114 C CA . GLN B 1 55 ? 27.111 25.649 52.577 1.00 10.35 55 GLN B CA 1
ATOM 2115 C C . GLN B 1 55 ? 28.179 25.164 51.604 1.00 9.85 55 GLN B C 1
ATOM 2116 O O . GLN B 1 55 ? 28.281 23.969 51.330 1.00 11.28 55 GLN B O 1
ATOM 2122 N N . ILE B 1 56 ? 28.974 26.089 51.076 1.00 9.94 56 ILE B N 1
ATOM 2123 C CA . ILE B 1 56 ? 30.036 25.727 50.141 1.00 10.00 56 ILE B CA 1
ATOM 2124 C C . ILE B 1 56 ? 31.085 24.873 50.859 1.00 10.18 56 ILE B C 1
ATOM 2125 O O . ILE B 1 56 ? 31.597 23.900 50.305 1.00 11.79 56 ILE B O 1
ATOM 2130 N N . GLN B 1 57 ? 31.399 25.251 52.094 1.00 10.09 57 GLN B N 1
ATOM 2131 C CA . GLN B 1 57 ? 32.361 24.523 52.919 1.00 11.60 57 GLN B CA 1
ATOM 2132 C C . GLN B 1 57 ? 31.758 23.201 53.391 1.00 11.63 57 GLN B C 1
ATOM 2133 O O . GLN B 1 57 ? 32.480 22.229 53.628 1.00 13.04 57 GLN B O 1
ATOM 2139 N N . GLY B 1 58 ? 30.434 23.164 53.515 1.00 11.59 58 GLY B N 1
ATOM 2140 C CA . GLY B 1 58 ? 29.774 21.960 53.992 1.00 12.05 58 GLY B CA 1
ATOM 2141 C C . GLY B 1 58 ? 30.107 21.808 55.464 1.00 12.56 58 GLY B C 1
ATOM 2142 O O . GLY B 1 58 ? 30.287 20.698 55.970 1.00 13.73 58 GLY B O 1
ATOM 2143 N N . ALA B 1 59 ? 30.186 22.941 56.154 1.00 11.26 59 ALA B N 1
ATOM 2144 C CA . ALA B 1 59 ? 30.527 22.972 57.571 1.00 11.01 59 ALA B CA 1
ATOM 2145 C C . ALA B 1 59 ? 29.524 22.268 58.472 1.00 11.03 59 ALA B C 1
ATOM 2146 O O . ALA B 1 59 ? 28.314 22.352 58.259 1.00 10.90 59 ALA B O 1
ATOM 2148 N N . ARG B 1 60 ? 30.046 21.594 59.495 1.00 11.81 60 ARG B N 1
ATOM 2149 C CA . ARG B 1 60 ? 29.215 20.878 60.455 1.00 12.28 60 ARG B CA 1
ATOM 2150 C C . ARG B 1 60 ? 29.533 21.267 61.900 1.00 12.18 60 ARG B C 1
ATOM 2151 O O . ARG B 1 60 ? 28.817 20.879 62.823 1.00 13.00 60 ARG B O 1
ATOM 2159 N N . ASN B 1 61 ? 30.601 22.037 62.101 1.00 11.34 61 ASN B N 1
ATOM 2160 C CA . ASN B 1 61 ? 30.981 22.465 63.445 1.00 10.69 61 ASN B CA 1
ATOM 2161 C C . ASN B 1 61 ? 31.486 23.905 63.378 1.00 10.07 61 ASN B C 1
ATOM 2162 O O . ASN B 1 61 ? 32.667 24.159 63.155 1.00 10.98 61 ASN B O 1
ATOM 2167 N N . ILE B 1 62 ? 30.565 24.839 63.581 1.00 9.44 62 ILE B N 1
ATOM 2168 C CA . ILE B 1 62 ? 30.853 26.265 63.503 1.00 9.14 62 ILE B CA 1
ATOM 2169 C C . ILE B 1 62 ? 31.108 26.929 64.849 1.00 7.55 62 ILE B C 1
ATOM 2170 O O . ILE B 1 62 ? 30.386 26.687 65.817 1.00 9.27 62 ILE B O 1
ATOM 2175 N N . LEU B 1 63 ? 32.144 27.761 64.906 1.00 8.46 63 LEU B N 1
ATOM 2176 C CA . LEU B 1 63 ? 32.457 28.521 66.110 1.00 7.51 63 LEU B CA 1
ATOM 2177 C C . LEU B 1 63 ? 32.270 29.996 65.770 1.00 7.04 63 LEU B C 1
ATOM 2178 O O . LEU B 1 63 ? 32.841 30.495 64.796 1.00 7.74 63 LEU B O 1
ATOM 2183 N N . GLU B 1 64 ? 31.449 30.685 66.549 1.00 7.66 64 GLU B N 1
ATOM 2184 C CA . GLU B 1 64 ? 31.227 32.107 66.341 1.00 7.21 64 GLU B CA 1
ATOM 2185 C C . GLU B 1 64 ? 31.627 32.849 67.606 1.00 7.12 64 GLU B C 1
ATOM 2186 O O . GLU B 1 64 ? 31.262 32.445 68.715 1.00 7.83 64 GLU B O 1
ATOM 2192 N N . ILE B 1 65 ? 32.390 33.925 67.442 1.00 7.02 65 ILE B N 1
ATOM 2193 C CA . ILE B 1 65 ? 32.818 34.744 68.567 1.00 7.47 65 ILE B CA 1
ATOM 2194 C C . ILE B 1 65 ? 32.110 36.094 68.415 1.00 7.28 65 ILE B C 1
ATOM 2195 O O . ILE B 1 65 ? 32.414 36.865 67.498 1.00 7.70 65 ILE B O 1
ATOM 2200 N N . GLY B 1 66 ? 31.153 36.361 69.303 1.00 7.83 66 GLY B N 1
ATOM 2201 C CA . GLY B 1 66 ? 30.384 37.597 69.248 1.00 7.56 66 GLY B CA 1
ATOM 2202 C C . GLY B 1 66 ? 28.983 37.295 68.741 1.00 6.53 66 GLY B C 1
ATOM 2203 O O . GLY B 1 66 ? 28.727 37.351 67.543 1.00 7.89 66 GLY B O 1
ATOM 2204 N N . THR B 1 67 ? 28.067 36.991 69.654 1.00 8.16 67 THR B N 1
ATOM 2205 C CA . THR B 1 67 ? 26.699 36.627 69.289 1.00 7.80 67 THR B CA 1
ATOM 2206 C C . THR B 1 67 ? 25.713 37.770 69.080 1.00 7.56 67 THR B C 1
ATOM 2207 O O . THR B 1 67 ? 24.900 37.737 68.155 1.00 7.66 67 THR B O 1
ATOM 2211 N N . LEU B 1 68 ? 25.800 38.772 69.949 1.00 8.66 68 LEU B N 1
ATOM 2212 C CA . LEU B 1 68 ? 24.869 39.897 69.976 1.00 8.15 68 LEU B CA 1
ATOM 2213 C C . LEU B 1 68 ? 23.488 39.262 70.163 1.00 8.15 68 LEU B C 1
ATOM 2214 O O . LEU B 1 68 ? 23.244 38.611 71.174 1.00 9.29 68 LEU B O 1
ATOM 2219 N N . GLY B 1 69 ? 22.587 39.444 69.204 1.00 7.87 69 GLY B N 1
ATOM 2220 C CA . GLY B 1 69 ? 21.252 38.878 69.314 1.00 8.76 69 GLY B CA 1
ATOM 2221 C C . GLY B 1 69 ? 21.014 37.627 68.482 1.00 7.62 69 GLY B C 1
ATOM 2222 O O . GLY B 1 69 ? 19.869 37.200 68.312 1.00 8.37 69 GLY B O 1
ATOM 2223 N N . GLY B 1 70 ? 22.087 37.043 67.953 1.00 7.86 70 GLY B N 1
ATOM 2224 C CA . GLY B 1 70 ? 21.958 35.828 67.170 1.00 7.47 70 GLY B CA 1
ATOM 2225 C C . GLY B 1 70 ? 21.595 35.980 65.704 1.00 7.20 70 GLY B C 1
ATOM 2226 O O . GLY B 1 70 ? 21.284 34.994 65.045 1.00 7.79 70 GLY B O 1
ATOM 2227 N N . TYR B 1 71 ? 21.643 37.200 65.180 1.00 7.10 71 TYR B N 1
ATOM 2228 C CA . TYR B 1 71 ? 21.306 37.418 63.777 1.00 7.46 71 TYR B CA 1
ATOM 2229 C C . TYR B 1 71 ? 22.276 36.656 62.868 1.00 7.97 71 TYR B C 1
ATOM 2230 O O . TYR B 1 71 ? 21.858 35.833 62.056 1.00 7.70 71 TYR B O 1
ATOM 2239 N N . SER B 1 72 ? 23.572 36.922 62.999 1.00 8.31 72 SER B N 1
ATOM 2240 C CA . SER B 1 72 ? 24.547 36.207 62.182 1.00 7.93 72 SER B CA 1
ATOM 2241 C C . SER B 1 72 ? 24.483 34.717 62.488 1.00 6.67 72 SER B C 1
ATOM 2242 O O . SER B 1 72 ? 24.642 33.886 61.598 1.00 7.73 72 SER B O 1
ATOM 2245 N N . THR B 1 73 ? 24.244 34.390 63.756 1.00 7.11 73 THR B N 1
ATOM 2246 C CA . THR B 1 73 ? 24.185 33.001 64.198 1.00 7.54 73 THR B CA 1
ATOM 2247 C C . THR B 1 73 ? 23.136 32.200 63.438 1.00 7.02 73 THR B C 1
ATOM 2248 O O . THR B 1 73 ? 23.359 31.040 63.085 1.00 7.71 73 THR B O 1
ATOM 2252 N N . ILE B 1 74 ? 21.986 32.820 63.196 1.00 7.89 74 ILE B N 1
ATOM 2253 C CA . ILE B 1 74 ? 20.909 32.163 62.472 1.00 8.46 74 ILE B CA 1
ATOM 2254 C C . ILE B 1 74 ? 21.312 31.939 61.010 1.00 7.73 74 ILE B C 1
ATOM 2255 O O . ILE B 1 74 ? 21.086 30.864 60.459 1.00 8.26 74 ILE B O 1
ATOM 2260 N N . TRP B 1 75 ? 21.925 32.942 60.386 1.00 8.38 75 TRP B N 1
ATOM 2261 C CA . TRP B 1 75 ? 22.376 32.793 59.004 1.00 7.65 75 TRP B CA 1
ATOM 2262 C C . TRP B 1 75 ? 23.369 31.632 58.921 1.00 7.82 75 TRP B C 1
ATOM 2263 O O . TRP B 1 75 ? 23.286 30.784 58.031 1.00 8.51 75 TRP B O 1
ATOM 2274 N N . LEU B 1 76 ? 24.318 31.604 59.852 1.00 8.14 76 LEU B N 1
ATOM 2275 C CA . LEU B 1 76 ? 25.318 30.544 59.880 1.00 8.19 76 LEU B CA 1
ATOM 2276 C C . LEU B 1 76 ? 24.672 29.178 60.095 1.00 8.02 76 LEU B C 1
ATOM 2277 O O . LEU B 1 76 ? 24.932 28.234 59.353 1.00 8.66 76 LEU B O 1
ATOM 2282 N N . ALA B 1 77 ? 23.821 29.080 61.109 1.00 8.38 77 ALA B N 1
ATOM 2283 C CA . ALA B 1 77 ? 23.166 27.815 61.413 1.00 9.79 77 ALA B CA 1
ATOM 2284 C C . ALA B 1 77 ? 22.348 27.290 60.243 1.00 10.24 77 ALA B C 1
ATOM 2285 O O . ALA B 1 77 ? 22.276 26.085 60.020 1.00 9.82 77 ALA B O 1
ATOM 2287 N N . ARG B 1 78 ? 21.735 28.190 59.484 1.00 9.53 78 ARG B N 1
ATOM 2288 C CA . ARG B 1 78 ? 20.925 27.765 58.350 1.00 10.18 78 ARG B CA 1
ATOM 2289 C C 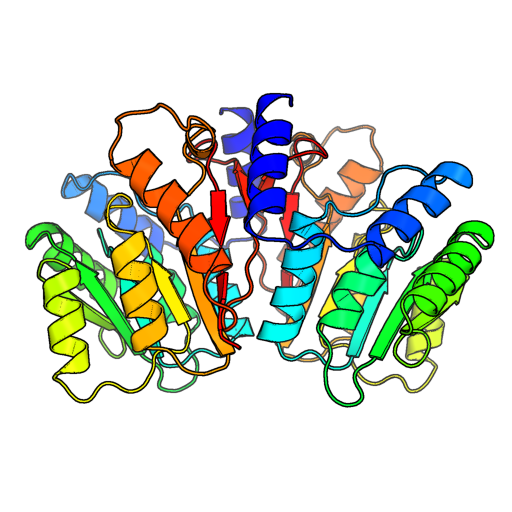. ARG B 1 78 ? 21.740 27.173 57.205 1.00 10.36 78 ARG B C 1
ATOM 2290 O O . ARG B 1 78 ? 21.181 26.583 56.282 1.00 12.67 78 ARG B O 1
ATOM 2298 N N . GLY B 1 79 ? 23.059 27.320 57.266 1.00 10.27 79 GLY B N 1
ATOM 2299 C CA . GLY B 1 79 ? 23.899 26.765 56.222 1.00 10.48 79 GLY B CA 1
ATOM 2300 C C . GLY B 1 79 ? 24.464 25.402 56.582 1.00 10.35 79 GLY B C 1
ATOM 2301 O O . GLY B 1 79 ? 25.035 24.718 55.735 1.00 10.60 79 GLY B O 1
ATOM 2302 N N . LEU B 1 80 ? 24.324 25.023 57.841 1.00 11.62 80 LEU B N 1
ATOM 2303 C CA . LEU B 1 80 ? 24.846 23.769 58.317 1.00 13.47 80 LEU B CA 1
ATOM 2304 C C . LEU B 1 80 ? 24.493 22.508 57.543 1.00 15.80 80 LEU B C 1
ATOM 2305 O O . LEU B 1 80 ? 23.373 22.346 57.071 1.00 15.66 80 LEU B O 1
ATOM 2310 N N . SER B 1 81 ? 25.453 21.572 57.501 1.00 16.74 81 SER B N 1
ATOM 2311 C CA . SER B 1 81 ? 25.263 20.221 56.941 1.00 19.46 81 SER B CA 1
ATOM 2312 C C . SER B 1 81 ? 24.539 19.298 58.015 1.00 21.69 81 SER B C 1
ATOM 2313 O O . SER B 1 81 ? 24.355 19.727 59.163 1.00 24.17 81 SER B O 1
ATOM 2316 N N . SER B 1 82 ? 24.034 18.121 57.578 1.00 22.22 82 SER B N 1
ATOM 2317 C CA . SER B 1 82 ? 23.236 17.112 58.315 1.00 22.02 82 SER B CA 1
ATOM 2318 C C . SER B 1 82 ? 22.825 17.508 59.683 1.00 21.72 82 SER B C 1
ATOM 2319 O O . SER B 1 82 ? 21.814 18.175 59.945 1.00 23.02 82 SER B O 1
ATOM 2322 N N . GLY B 1 83 ? 23.698 17.006 60.548 1.00 20.13 83 GLY B N 1
ATOM 2323 C CA . GLY B 1 83 ? 23.648 17.128 61.984 1.00 17.41 83 GLY B CA 1
ATOM 2324 C C . GLY B 1 83 ? 24.773 18.007 62.520 1.00 15.52 83 GLY B C 1
ATOM 2325 O O . GLY B 1 83 ? 25.440 17.645 63.479 1.00 15.38 83 GLY B O 1
ATOM 2326 N N . GLY B 1 84 ? 24.959 19.172 61.911 1.00 14.04 84 GLY B N 1
ATOM 2327 C CA . GLY B 1 84 ? 25.963 20.124 62.339 1.00 14.07 84 GLY B CA 1
ATOM 2328 C C . GLY B 1 84 ? 25.463 20.975 63.486 1.00 13.34 84 GLY B C 1
ATOM 2329 O O . GLY B 1 84 ? 24.279 20.920 63.855 1.00 12.91 84 GLY B O 1
ATOM 2330 N N . ARG B 1 85 ? 26.382 21.762 64.045 1.00 12.65 85 ARG B N 1
ATOM 2331 C CA . ARG B 1 85 ? 26.075 22.618 65.175 1.00 12.44 85 ARG B CA 1
ATOM 2332 C C . ARG B 1 85 ? 26.885 23.903 65.160 1.00 9.98 85 ARG B C 1
ATOM 2333 O O . ARG B 1 85 ? 27.892 24.022 64.456 1.00 10.45 85 ARG B O 1
ATOM 2341 N N . VAL B 1 86 ? 26.411 24.871 65.931 1.00 9.81 86 VAL B N 1
ATOM 2342 C CA . VAL B 1 86 ? 27.081 26.149 66.062 1.00 10.47 86 VAL B CA 1
ATOM 2343 C C . VAL B 1 86 ? 27.266 26.430 67.542 1.00 10.70 86 VAL B C 1
ATOM 2344 O O . VAL B 1 86 ? 26.357 26.219 68.348 1.00 10.55 86 VAL B O 1
ATOM 2348 N N . VAL B 1 87 ? 28.463 26.875 67.898 1.00 9.48 87 VAL B N 1
ATOM 2349 C CA . VAL B 1 87 ? 28.771 27.251 69.265 1.00 9.49 87 VAL B CA 1
ATOM 2350 C C . VAL B 1 87 ? 29.126 28.727 69.138 1.00 9.04 87 VAL B C 1
ATOM 2351 O O . VAL B 1 87 ? 30.051 29.080 68.406 1.00 9.41 87 VAL B O 1
ATOM 2355 N N . THR B 1 88 ? 28.379 29.590 69.815 1.00 8.83 88 THR B N 1
ATOM 2356 C CA . THR B 1 88 ? 28.638 31.020 69.732 1.00 7.91 88 THR B CA 1
ATOM 2357 C C . THR B 1 88 ? 28.908 31.596 71.116 1.00 8.87 88 THR B C 1
ATOM 2358 O O . THR B 1 88 ? 28.257 31.224 72.096 1.00 9.77 88 THR B O 1
ATOM 2362 N N . LEU B 1 89 ? 29.878 32.505 71.180 1.00 8.57 89 LEU B N 1
ATOM 2363 C CA . LEU B 1 89 ? 30.316 33.120 72.427 1.00 8.60 89 LEU B CA 1
ATOM 2364 C C . LEU B 1 89 ? 29.853 34.559 72.592 1.00 8.69 89 LEU B C 1
ATOM 2365 O O . LEU B 1 89 ? 30.015 35.378 71.687 1.00 9.03 89 LEU B O 1
ATOM 2370 N N . GLU B 1 90 ? 29.303 34.862 73.765 1.00 8.37 90 GLU B N 1
ATOM 2371 C CA . GLU B 1 90 ? 28.793 36.194 74.064 1.00 9.05 90 GLU B CA 1
ATOM 2372 C C . GLU B 1 90 ? 29.102 36.620 75.499 1.00 9.69 90 GLU B C 1
ATOM 2373 O O . GLU B 1 90 ? 28.766 35.911 76.452 1.00 11.43 90 GLU B O 1
ATOM 2379 N N . ALA B 1 91 ? 29.723 37.787 75.652 1.00 9.50 91 ALA B N 1
ATOM 2380 C CA . ALA B 1 91 ? 30.093 38.303 76.970 1.00 11.28 91 ALA B CA 1
ATOM 2381 C C . ALA B 1 91 ? 28.930 38.849 77.795 1.00 11.90 91 ALA B C 1
ATOM 2382 O O . ALA B 1 91 ? 28.892 38.675 79.015 1.00 12.04 91 ALA B O 1
ATOM 2384 N N . SER B 1 92 ? 27.989 39.515 77.139 1.00 11.27 92 SER B N 1
ATOM 2385 C CA . SER B 1 92 ? 26.849 40.093 77.843 1.00 11.92 92 SER B CA 1
ATOM 2386 C C . SER B 1 92 ? 25.762 39.078 78.149 1.00 12.30 92 SER B C 1
ATOM 2387 O O . SER B 1 92 ? 25.247 38.417 77.251 1.00 12.02 92 SER B O 1
ATOM 2390 N N . GLU B 1 93 ? 25.415 38.959 79.427 1.00 13.22 93 GLU B N 1
ATOM 2391 C CA . GLU B 1 93 ? 24.375 38.032 79.845 1.00 13.35 93 GLU B CA 1
ATOM 2392 C C . GLU B 1 93 ? 23.060 38.385 79.159 1.00 11.81 93 GLU B C 1
ATOM 2393 O O . GLU B 1 93 ? 22.331 37.503 78.711 1.00 12.40 93 GLU B O 1
ATOM 2399 N N . LYS B 1 94 ? 22.759 39.677 79.077 1.00 11.87 94 LYS B N 1
ATOM 2400 C CA . LYS B 1 94 ? 21.526 40.105 78.430 1.00 12.15 94 LYS B CA 1
ATOM 2401 C C . LYS B 1 94 ? 21.540 39.804 76.935 1.00 11.39 94 LYS B C 1
ATOM 2402 O O . LYS B 1 94 ? 20.555 39.305 76.396 1.00 12.12 94 LYS B O 1
ATOM 2408 N N . HIS B 1 95 ? 22.646 40.114 76.258 1.00 10.87 95 HIS B N 1
ATOM 2409 C CA . HIS B 1 95 ? 22.731 39.836 74.824 1.00 10.02 95 HIS B CA 1
ATO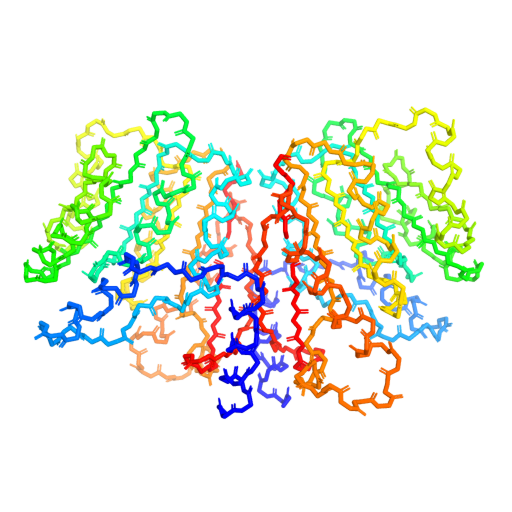M 2410 C C . HIS B 1 95 ? 22.507 38.346 74.609 1.00 10.03 95 HIS B C 1
ATOM 2411 O O . HIS B 1 95 ? 21.733 37.939 73.747 1.00 10.61 95 HIS B O 1
ATOM 2418 N N . ALA B 1 96 ? 23.195 37.535 75.405 1.00 10.19 96 ALA B N 1
ATOM 2419 C CA . ALA B 1 96 ? 23.079 36.091 75.295 1.00 10.85 96 ALA B CA 1
ATOM 2420 C C . ALA B 1 96 ? 21.646 35.615 75.506 1.00 11.07 96 ALA B C 1
ATOM 2421 O O . ALA B 1 96 ? 21.171 34.741 74.787 1.00 12.20 96 ALA B O 1
ATOM 2423 N N . ASP B 1 97 ? 20.962 36.186 76.496 1.00 12.71 97 ASP B N 1
ATOM 2424 C CA . ASP B 1 97 ? 19.582 35.798 76.774 1.00 14.09 97 ASP B CA 1
ATOM 2425 C C . ASP B 1 97 ? 18.690 36.106 75.575 1.00 13.79 97 ASP B C 1
ATOM 2426 O O . ASP B 1 97 ? 17.875 35.278 75.166 1.00 12.91 97 ASP B O 1
ATOM 2431 N N . ILE B 1 98 ? 18.851 37.302 75.017 1.00 12.43 98 ILE B N 1
ATOM 2432 C CA . ILE B 1 98 ? 18.077 37.715 73.854 1.00 11.57 98 ILE B CA 1
ATOM 2433 C C . ILE B 1 98 ? 18.423 36.828 72.659 1.00 10.59 98 ILE B C 1
ATOM 2434 O O . ILE B 1 98 ? 17.542 36.419 71.902 1.00 10.78 98 ILE B O 1
ATOM 2439 N N . ALA B 1 99 ? 19.708 36.527 72.496 1.00 10.40 99 ALA B N 1
ATOM 2440 C CA . ALA B 1 99 ? 20.142 35.683 71.390 1.00 10.38 99 ALA B CA 1
ATOM 2441 C C . ALA B 1 99 ? 19.472 34.314 71.478 1.00 10.67 99 ALA B C 1
ATOM 2442 O O . ALA B 1 99 ? 18.967 33.797 70.482 1.00 10.07 99 ALA B O 1
ATOM 2444 N N . ARG B 1 100 ? 19.465 33.729 72.673 1.00 11.12 100 ARG B N 1
ATOM 2445 C CA . ARG B 1 100 ? 18.839 32.426 72.855 1.00 10.82 100 ARG B CA 1
ATOM 2446 C C . ARG B 1 100 ? 17.360 32.499 72.478 1.00 10.47 100 ARG B C 1
ATOM 2447 O O . ARG B 1 100 ? 16.825 31.577 71.868 1.00 9.68 100 ARG B O 1
ATOM 2455 N N . SER B 1 101 ? 16.703 33.600 72.832 1.00 10.74 101 SER B N 1
ATOM 2456 C CA . SER B 1 101 ? 15.289 33.762 72.506 1.00 11.24 101 SER B CA 1
ATOM 2457 C C . SER B 1 101 ? 15.082 33.854 70.992 1.00 10.38 101 SER B C 1
ATOM 2458 O O . SER B 1 101 ? 14.104 33.333 70.462 1.00 10.80 101 SER B O 1
ATOM 2461 N N . ASN B 1 102 ? 16.004 34.516 70.295 1.00 9.46 102 ASN B N 1
ATOM 2462 C CA . ASN B 1 102 ? 15.892 34.646 68.845 1.00 9.46 102 ASN B CA 1
ATOM 2463 C C . ASN B 1 102 ? 16.209 33.332 68.144 1.00 9.94 102 ASN B C 1
ATOM 2464 O O . ASN B 1 102 ? 15.604 32.999 67.129 1.00 10.81 102 ASN B O 1
ATOM 2469 N N . ILE B 1 103 ? 17.165 32.588 68.684 1.00 10.56 103 ILE B N 1
ATOM 2470 C CA . ILE B 1 103 ? 17.517 31.306 68.105 1.00 10.67 103 ILE B CA 1
ATOM 2471 C C . ILE B 1 103 ? 16.306 30.392 68.273 1.00 10.12 103 ILE B C 1
ATOM 2472 O O . ILE B 1 103 ? 16.011 29.570 67.409 1.00 10.21 103 ILE B O 1
ATOM 2477 N N . GLU B 1 104 ? 15.597 30.563 69.386 1.00 10.24 104 GLU B N 1
ATOM 2478 C CA . GLU B 1 104 ? 14.394 29.790 69.657 1.00 12.37 104 GLU B CA 1
ATOM 2479 C C . GLU B 1 104 ? 13.315 30.173 68.648 1.00 11.46 104 GLU B C 1
ATOM 2480 O O . GLU B 1 104 ? 12.652 29.308 68.083 1.00 12.82 104 GLU B O 1
ATOM 2486 N N . ARG B 1 105 ? 13.154 31.470 68.401 1.00 12.08 105 ARG B N 1
ATOM 2487 C CA . ARG B 1 105 ? 12.133 31.910 67.460 1.00 13.35 105 ARG B CA 1
ATOM 2488 C C . ARG B 1 105 ? 12.421 31.398 66.049 1.00 13.30 105 ARG B C 1
ATOM 2489 O O . ARG B 1 105 ? 11.503 31.225 65.252 1.00 14.17 105 ARG B O 1
ATOM 2497 N N . ALA B 1 106 ? 13.691 31.134 65.750 1.00 11.74 106 ALA B N 1
ATOM 2498 C CA . ALA B 1 106 ? 14.078 30.634 64.433 1.00 11.97 106 ALA B CA 1
ATOM 2499 C C . ALA B 1 106 ? 14.097 29.107 64.387 1.00 12.27 106 ALA B C 1
ATOM 2500 O O . ALA B 1 106 ? 14.469 28.515 63.374 1.00 12.77 106 ALA B O 1
ATOM 2502 N N . ASN B 1 107 ? 13.693 28.471 65.484 1.00 12.61 107 ASN B N 1
ATOM 2503 C CA . ASN B 1 107 ? 13.657 27.011 65.566 1.00 13.29 107 ASN B CA 1
ATOM 2504 C C . ASN B 1 107 ? 15.018 26.368 65.311 1.00 12.74 107 ASN B C 1
ATOM 2505 O O . ASN B 1 107 ? 15.116 25.344 64.631 1.00 13.57 107 ASN B O 1
ATOM 2510 N N . LEU B 1 108 ? 16.066 26.959 65.876 1.00 11.65 108 LEU B N 1
ATOM 2511 C CA . LEU B 1 108 ? 17.417 26.438 65.694 1.00 10.56 108 LEU B CA 1
ATOM 2512 C C . LEU B 1 108 ? 18.111 26.087 67.011 1.00 12.24 108 LEU B C 1
ATOM 2513 O O . LEU B 1 108 ? 19.322 25.860 67.047 1.00 11.55 108 LEU B O 1
ATOM 2518 N N . ASN B 1 109 ? 17.340 26.027 68.091 1.00 13.35 109 ASN B N 1
ATOM 2519 C CA . ASN B 1 109 ? 17.893 25.700 69.402 1.00 15.33 109 ASN B CA 1
ATOM 2520 C C . ASN B 1 109 ? 18.418 24.266 69.467 1.00 15.62 109 ASN B C 1
ATOM 2521 O O . ASN B 1 109 ? 19.145 23.906 70.392 1.00 17.11 109 ASN B O 1
ATOM 2526 N N . ASP B 1 110 ? 18.052 23.451 68.486 1.00 15.39 110 ASP B N 1
ATOM 2527 C CA . ASP B 1 110 ? 18.490 22.060 68.445 1.00 16.25 110 ASP B CA 1
ATOM 2528 C C . ASP B 1 110 ? 19.893 21.909 67.855 1.00 16.52 110 ASP B C 1
ATOM 2529 O O . ASP B 1 110 ? 20.471 20.817 67.876 1.00 17.10 110 ASP B O 1
ATOM 2534 N N . ARG B 1 111 ? 20.447 23.000 67.336 1.00 14.40 111 ARG B N 1
ATOM 2535 C CA . ARG B 1 111 ? 21.774 22.941 66.739 1.00 13.91 111 ARG B CA 1
ATOM 2536 C C . ARG B 1 111 ? 22.658 24.147 67.045 1.00 14.25 111 ARG B C 1
ATOM 2537 O O . ARG B 1 111 ? 23.705 24.316 66.427 1.00 14.84 111 ARG B O 1
ATOM 2545 N N . VAL B 1 112 ? 22.238 24.977 67.993 1.00 12.08 112 VAL B N 1
ATOM 2546 C CA . VAL B 1 112 ? 23.015 26.153 68.374 1.00 12.40 112 VAL B CA 1
ATOM 2547 C C . VAL B 1 112 ? 23.160 26.264 69.888 1.00 12.90 112 VAL B C 1
ATOM 2548 O O . VAL B 1 112 ? 22.182 26.160 70.634 1.00 14.15 112 VAL B O 1
ATOM 2552 N N . GLU B 1 113 ? 24.392 26.483 70.330 1.00 13.10 113 GLU B N 1
ATOM 2553 C CA . GLU B 1 113 ? 24.700 26.632 71.742 1.00 13.97 113 GLU B CA 1
ATOM 2554 C C . GLU B 1 113 ? 25.294 28.019 71.962 1.00 12.98 113 GLU B C 1
ATOM 2555 O O . GLU B 1 113 ? 26.274 28.389 71.313 1.00 13.20 113 GLU B O 1
ATOM 2561 N N . VAL B 1 114 ? 24.681 28.795 72.851 1.00 12.16 114 VAL B N 1
ATOM 2562 C CA . VAL B 1 114 ? 25.161 30.132 73.171 1.00 11.66 114 VAL B CA 1
ATOM 2563 C C . VAL B 1 114 ? 25.845 30.048 74.532 1.00 11.89 114 VAL B C 1
ATOM 2564 O O . VAL B 1 114 ? 25.213 29.689 75.530 1.00 13.17 114 VAL B O 1
ATOM 2568 N N . ARG B 1 115 ? 27.135 30.368 74.574 1.00 10.69 115 ARG B N 1
ATOM 2569 C CA . ARG B 1 115 ? 27.881 30.316 75.826 1.00 11.65 115 ARG B CA 1
ATOM 2570 C C . ARG B 1 115 ? 28.196 31.718 76.322 1.00 12.04 115 ARG B C 1
ATOM 2571 O O . ARG B 1 115 ? 28.853 32.497 75.629 1.00 12.22 115 ARG B O 1
ATOM 2579 N N . THR B 1 116 ? 27.734 32.030 77.528 1.00 11.71 116 THR B N 1
ATOM 2580 C CA . THR B 1 116 ? 27.950 33.342 78.118 1.00 12.93 116 THR B CA 1
ATOM 2581 C C . THR B 1 116 ? 29.293 33.442 78.832 1.00 13.37 116 THR B C 1
ATOM 2582 O O . THR B 1 116 ? 29.711 32.515 79.531 1.00 14.86 116 THR B O 1
ATOM 2586 N N . GLY B 1 117 ? 29.957 34.581 78.651 1.00 11.96 117 GLY B N 1
ATOM 2587 C CA . GLY B 1 117 ? 31.243 34.813 79.281 1.00 12.47 117 GLY B CA 1
ATOM 2588 C C . GLY B 1 117 ? 32.236 35.438 78.322 1.00 10.54 117 GLY B C 1
ATOM 2589 O O . GLY B 1 117 ? 31.986 35.499 77.114 1.00 11.40 117 GLY B O 1
ATOM 2590 N N . LEU B 1 118 ? 33.357 35.925 78.849 1.00 11.54 118 LEU B N 1
ATOM 2591 C CA . LEU B 1 118 ? 34.387 36.511 78.000 1.00 10.84 118 LEU B CA 1
ATOM 2592 C C . LEU B 1 118 ? 34.845 35.407 77.057 1.00 9.77 118 LEU B C 1
ATOM 2593 O O . LEU B 1 118 ? 35.090 34.280 77.483 1.00 9.79 118 LEU B O 1
ATOM 2598 N N . ALA B 1 119 ? 34.962 35.730 75.774 1.00 8.96 119 ALA B N 1
ATOM 2599 C CA . ALA B 1 119 ? 35.363 34.743 74.783 1.00 8.92 119 ALA B CA 1
ATOM 2600 C C . ALA B 1 119 ? 36.659 34.006 75.115 1.00 9.45 119 ALA B C 1
ATOM 2601 O O . ALA B 1 119 ? 36.742 32.795 74.928 1.00 9.16 119 ALA B O 1
ATOM 2603 N N . LEU B 1 120 ? 37.671 34.719 75.602 1.00 9.33 120 LEU B N 1
ATOM 2604 C CA . LEU B 1 120 ? 38.929 34.055 75.924 1.00 10.00 120 LEU B CA 1
ATOM 2605 C C . LEU B 1 120 ? 38.738 32.970 76.980 1.00 9.24 120 LEU B C 1
ATOM 2606 O O . LEU B 1 120 ? 39.342 31.900 76.894 1.00 9.33 120 LEU B O 1
ATOM 2611 N N . ASP B 1 121 ? 37.893 33.233 77.971 1.00 10.35 121 ASP B N 1
ATOM 2612 C CA . ASP B 1 121 ? 37.643 32.234 79.004 1.00 11.80 121 ASP B CA 1
ATOM 2613 C C . ASP B 1 121 ? 36.872 31.061 78.404 1.00 11.32 121 ASP B C 1
ATOM 2614 O O . ASP B 1 121 ? 37.187 29.901 78.665 1.00 10.97 121 ASP B O 1
ATOM 2619 N N . SER B 1 122 ? 35.867 31.362 77.586 1.00 10.15 122 SER B N 1
ATOM 2620 C CA . SER B 1 122 ? 35.070 30.313 76.961 1.00 9.89 122 SER B CA 1
ATOM 2621 C C . SER B 1 122 ? 35.881 29.459 75.994 1.00 9.01 122 SER B C 1
ATOM 2622 O O . SER B 1 122 ? 35.658 28.254 75.881 1.00 9.55 122 SER B O 1
ATOM 2625 N N . LEU B 1 123 ? 36.821 30.080 75.288 1.00 9.17 123 LEU B N 1
ATOM 2626 C CA . LEU B 1 123 ? 37.653 29.346 74.347 1.00 9.28 123 LEU B CA 1
ATOM 2627 C C . LEU B 1 123 ? 38.515 28.334 75.099 1.00 9.01 123 LEU B C 1
ATOM 2628 O O . LEU B 1 123 ? 38.701 27.206 74.640 1.00 8.92 123 LEU B O 1
ATOM 2633 N N . GLN B 1 124 ? 39.028 28.727 76.261 1.00 9.56 124 GLN B N 1
ATOM 2634 C CA . GLN B 1 124 ? 39.840 27.811 77.057 1.00 10.24 124 GLN B CA 1
ATOM 2635 C C . GLN B 1 124 ? 38.957 26.657 77.534 1.00 10.98 124 GLN B C 1
ATOM 2636 O O . GLN B 1 124 ? 39.385 25.502 77.536 1.00 11.28 124 GLN B O 1
ATOM 2642 N N . GLN B 1 125 ? 37.728 26.974 77.934 1.00 11.64 125 GLN B N 1
ATOM 2643 C CA . GLN B 1 125 ? 36.789 25.953 78.393 1.00 12.86 125 GLN B CA 1
ATOM 2644 C C . GLN B 1 125 ? 36.500 24.970 77.265 1.00 13.47 125 GLN B C 1
ATOM 2645 O O . GLN B 1 125 ? 36.475 23.756 77.474 1.00 13.13 125 GLN B O 1
ATOM 2651 N N . ILE B 1 126 ? 36.278 25.500 76.066 1.00 12.69 126 ILE B N 1
ATOM 2652 C CA . ILE B 1 126 ? 35.999 24.661 74.912 1.00 12.49 126 ILE B CA 1
ATOM 2653 C C . ILE B 1 126 ? 37.154 23.694 74.679 1.00 13.01 126 ILE B C 1
ATOM 2654 O O . ILE B 1 126 ? 36.937 22.529 74.347 1.00 13.88 126 ILE B O 1
ATOM 2659 N N . GLU B 1 127 ? 38.380 24.172 74.858 1.00 12.93 127 GLU B N 1
ATOM 2660 C CA . GLU B 1 127 ? 39.540 23.308 74.687 1.00 13.85 127 GLU B CA 1
ATOM 2661 C C . GLU B 1 127 ? 39.520 22.245 75.786 1.00 14.68 127 GLU B C 1
ATOM 2662 O O . GLU B 1 127 ? 39.725 21.059 75.518 1.00 16.30 127 GLU B O 1
ATOM 2668 N N . ASN B 1 128 ? 39.272 22.687 77.018 1.00 14.06 128 ASN B N 1
ATOM 2669 C CA . ASN B 1 128 ? 39.213 21.801 78.182 1.00 14.21 128 ASN B CA 1
ATOM 2670 C C . ASN B 1 128 ? 38.193 20.690 77.979 1.00 16.48 128 ASN B C 1
ATOM 2671 O O . ASN B 1 128 ? 38.421 19.538 78.354 1.00 17.40 128 ASN B O 1
ATOM 2676 N N . GLU B 1 129 ? 37.053 21.049 77.403 1.00 16.45 129 GLU B N 1
ATOM 2677 C CA . GLU B 1 129 ? 35.998 20.083 77.159 1.00 17.64 129 GLU B CA 1
ATOM 2678 C C . GLU B 1 129 ? 36.314 19.288 75.899 1.00 18.61 129 GLU B C 1
ATOM 2679 O O . GLU B 1 129 ? 37.348 19.499 75.269 1.00 20.60 129 GLU B O 1
ATOM 2685 N N . LYS B 1 130 ? 35.440 18.359 75.537 1.00 19.49 130 LYS B N 1
ATOM 2686 C CA . LYS B 1 130 ? 35.689 17.553 74.354 1.00 21.99 130 LYS B CA 1
ATOM 2687 C C . LYS B 1 130 ? 34.953 18.055 73.122 1.00 21.80 130 LYS B C 1
ATOM 2688 O O . LYS B 1 130 ? 33.944 17.480 72.711 1.00 24.23 130 LYS B O 1
ATOM 2694 N N . TYR B 1 131 ? 35.456 19.140 72.541 1.00 21.66 131 TYR B N 1
ATOM 2695 C CA . TYR B 1 131 ? 34.854 19.690 71.336 1.00 19.37 131 TYR B CA 1
ATOM 2696 C C . TYR B 1 131 ? 35.708 19.304 70.144 1.00 18.26 131 TYR B C 1
ATOM 2697 O O . TYR B 1 131 ? 36.935 19.407 70.185 1.00 18.63 131 TYR B O 1
ATOM 2706 N N . GLU B 1 132 ? 35.055 18.846 69.086 1.00 18.28 132 GLU B N 1
ATOM 2707 C CA . GLU B 1 132 ? 35.759 18.468 67.875 1.00 16.28 132 GLU B CA 1
ATOM 2708 C C . GLU B 1 132 ? 36.276 19.743 67.220 1.00 14.20 132 GLU B C 1
ATOM 2709 O O . GLU B 1 132 ? 35.820 20.843 67.539 1.00 13.53 132 GLU B O 1
ATOM 2715 N N . PRO B 1 133 ? 37.248 19.616 66.306 1.00 13.92 133 PRO B N 1
ATOM 2716 C CA . PRO B 1 133 ? 37.778 20.806 65.638 1.00 12.73 133 PRO B CA 1
ATOM 2717 C C . PRO B 1 133 ? 36.658 21.519 64.889 1.00 12.11 133 PRO B C 1
ATOM 2718 O O . PRO B 1 133 ? 35.748 20.879 64.362 1.00 12.18 133 PRO B O 1
ATOM 2722 N N . PHE B 1 134 ? 36.717 22.844 64.854 1.00 11.04 134 PHE B N 1
ATOM 2723 C CA . PHE B 1 134 ? 35.705 23.620 64.150 1.00 10.66 134 PHE B CA 1
ATOM 2724 C C . PHE B 1 134 ? 36.125 23.765 62.695 1.00 9.96 134 PHE B C 1
ATOM 2725 O O . PHE B 1 134 ? 37.303 23.999 62.406 1.00 11.13 134 PHE B O 1
ATOM 2733 N N . ASP B 1 135 ? 35.174 23.612 61.777 1.00 9.86 135 ASP B N 1
ATOM 2734 C CA . ASP B 1 135 ? 35.491 23.734 60.360 1.00 8.90 135 ASP B CA 1
ATOM 2735 C C . ASP B 1 135 ? 35.142 25.088 59.751 1.00 8.11 135 ASP B C 1
ATOM 2736 O O . ASP B 1 135 ? 35.440 25.346 58.588 1.00 9.34 135 ASP B O 1
ATOM 2741 N N . PHE B 1 136 ? 34.515 25.951 60.542 1.00 7.43 136 PHE B N 1
ATOM 2742 C CA . PHE B 1 136 ? 34.157 27.293 60.087 1.00 7.15 136 PHE B CA 1
ATOM 2743 C C . PHE B 1 136 ? 34.137 28.144 61.345 1.00 7.50 136 PHE B C 1
ATOM 2744 O O . PHE B 1 136 ? 33.469 27.801 62.322 1.00 7.75 136 PHE B O 1
ATOM 2752 N N . ILE B 1 137 ? 34.878 29.247 61.323 1.00 7.33 137 ILE B N 1
ATOM 2753 C CA . ILE B 1 137 ? 34.976 30.127 62.480 1.00 7.30 137 ILE B CA 1
ATOM 2754 C C . ILE B 1 137 ? 34.733 31.578 62.076 1.00 7.08 137 ILE B C 1
ATOM 2755 O O . ILE B 1 137 ? 35.401 32.105 61.189 1.00 7.67 137 ILE B O 1
ATOM 2760 N N . PHE B 1 138 ? 33.765 32.208 62.731 1.00 6.95 138 PHE B N 1
ATOM 2761 C CA . PHE B 1 138 ? 33.408 33.595 62.464 1.00 5.88 138 PHE B CA 1
ATOM 2762 C C . PHE B 1 138 ? 33.809 34.445 63.664 1.00 6.45 138 PHE B C 1
ATOM 2763 O O . PHE B 1 138 ? 33.265 34.290 64.759 1.00 6.94 138 PHE B O 1
ATOM 2771 N N . ILE B 1 139 ? 34.779 35.326 63.456 1.00 6.74 139 ILE B N 1
ATOM 2772 C CA . ILE B 1 139 ? 35.272 36.202 64.513 1.00 6.48 139 ILE B CA 1
ATOM 2773 C C . ILE B 1 139 ? 34.598 37.561 64.354 1.00 6.45 139 ILE B C 1
ATOM 2774 O O . ILE B 1 139 ? 34.887 38.311 63.414 1.00 6.92 139 ILE B O 1
ATOM 2779 N N . ASP B 1 140 ? 33.705 37.879 65.285 1.00 6.38 140 ASP B N 1
ATOM 2780 C CA . ASP B 1 140 ? 32.939 39.117 65.203 1.00 6.82 140 ASP B CA 1
ATOM 2781 C C . ASP B 1 140 ? 32.576 39.675 66.583 1.00 6.21 140 ASP B C 1
ATOM 2782 O O . ASP B 1 140 ? 31.417 39.982 66.846 1.00 7.25 140 ASP B O 1
ATOM 2787 N N . ALA B 1 141 ? 33.569 39.817 67.459 1.00 6.87 141 ALA B N 1
ATOM 2788 C CA . ALA B 1 141 ? 33.326 40.334 68.808 1.00 7.01 141 ALA B CA 1
ATOM 2789 C C . ALA B 1 141 ? 34.084 41.645 68.991 1.00 7.43 141 ALA B C 1
ATOM 2790 O O . ALA B 1 141 ? 33.907 42.582 68.206 1.00 8.63 141 ALA B O 1
ATOM 2792 N N . ASP B 1 142 ? 34.904 41.719 70.037 1.00 6.71 142 ASP B N 1
ATOM 2793 C CA . ASP B 1 142 ? 35.715 42.905 70.293 1.00 7.27 142 ASP B CA 1
ATOM 2794 C C . ASP B 1 142 ? 36.976 42.725 69.451 1.00 7.15 142 ASP B C 1
ATOM 2795 O O . ASP B 1 142 ? 37.827 41.886 69.745 1.00 8.54 142 ASP B O 1
ATOM 2800 N N . LYS B 1 143 ? 37.087 43.515 68.388 1.00 8.04 143 LYS B N 1
ATOM 2801 C CA . LYS B 1 143 ? 38.206 43.372 67.470 1.00 8.84 143 LYS B CA 1
ATOM 2802 C C . LYS B 1 143 ? 39.597 43.633 68.047 1.00 8.75 143 LYS B C 1
ATOM 2803 O O . LYS B 1 143 ? 40.592 43.193 67.472 1.00 8.72 143 LYS B O 1
ATOM 2809 N N . GLN B 1 144 ? 39.686 44.331 69.176 1.00 9.01 144 GLN B N 1
ATOM 2810 C CA . GLN B 1 144 ? 41.000 44.569 69.772 1.00 9.99 144 GLN B CA 1
ATOM 2811 C C . GLN B 1 144 ? 41.624 43.240 70.201 1.00 8.66 144 GLN B C 1
ATOM 2812 O O . GLN B 1 144 ? 42.843 43.127 70.305 1.00 9.63 144 GLN B O 1
ATOM 2818 N N . ASN B 1 145 ? 40.781 42.236 70.440 1.00 8.64 145 ASN B N 1
ATOM 2819 C CA . ASN B 1 145 ? 41.246 40.909 70.850 1.00 8.12 145 ASN B CA 1
ATOM 2820 C C . ASN B 1 145 ? 41.427 39.942 69.677 1.00 8.13 145 ASN B C 1
ATOM 2821 O O . ASN B 1 145 ? 41.679 38.751 69.882 1.00 8.14 145 ASN B O 1
ATOM 2826 N N . ASN B 1 146 ? 41.307 40.437 68.449 1.00 6.83 146 ASN B N 1
ATOM 2827 C CA . ASN B 1 146 ? 41.468 39.566 67.289 1.00 7.30 146 ASN B CA 1
ATOM 2828 C C . ASN B 1 146 ? 42.768 38.763 67.256 1.00 6.71 146 ASN B C 1
ATOM 2829 O O . ASN B 1 146 ? 42.774 37.630 66.780 1.00 7.16 146 ASN B O 1
ATOM 2834 N N . PRO B 1 147 ? 43.886 39.326 67.749 1.00 6.72 147 PRO B N 1
ATOM 2835 C CA . PRO B 1 147 ? 45.122 38.537 67.720 1.00 7.46 147 PRO B CA 1
ATOM 2836 C C . PRO B 1 147 ? 44.943 37.225 68.493 1.00 7.59 147 PRO B C 1
ATOM 2837 O O . PRO B 1 147 ? 45.277 36.151 67.998 1.00 7.94 147 PRO B O 1
ATOM 2841 N N . ALA B 1 148 ? 44.411 37.321 69.708 1.00 7.51 148 ALA B N 1
ATOM 2842 C CA . ALA B 1 148 ? 44.190 36.136 70.530 1.00 7.59 148 ALA B CA 1
ATOM 2843 C C . ALA B 1 148 ? 43.113 35.234 69.930 1.00 7.61 148 ALA B C 1
ATOM 2844 O O . ALA B 1 148 ? 43.233 34.007 69.967 1.00 7.77 148 ALA B O 1
ATOM 2846 N N . TYR B 1 149 ? 42.057 35.829 69.383 1.00 7.43 149 TYR B N 1
ATOM 2847 C CA . TYR B 1 149 ? 41.001 35.019 68.790 1.00 8.02 149 TYR B CA 1
ATOM 2848 C C . TYR B 1 149 ? 41.524 34.242 67.587 1.00 8.16 149 TYR B C 1
ATOM 2849 O O . TYR B 1 149 ? 41.102 33.116 67.346 1.00 7.72 149 TYR B O 1
ATOM 2858 N N . PHE B 1 150 ? 42.442 34.836 66.832 1.00 8.28 150 PHE B N 1
ATOM 2859 C CA . PHE B 1 150 ? 43.011 34.136 65.691 1.00 8.75 150 PHE B CA 1
ATOM 2860 C C . PHE B 1 150 ? 43.835 32.933 66.145 1.00 9.28 150 PHE B C 1
ATOM 2861 O O . PHE B 1 150 ? 43.720 31.848 65.576 1.00 9.51 150 PHE B O 1
ATOM 2869 N N . GLU B 1 151 ? 44.674 33.125 67.159 1.00 8.84 151 GLU B N 1
ATOM 2870 C CA . GLU B 1 151 ? 45.497 32.029 67.656 1.00 9.94 151 GLU B CA 1
ATOM 2871 C C . GLU B 1 151 ? 44.614 30.906 68.194 1.00 9.24 151 GLU B C 1
ATOM 2872 O O . GLU B 1 151 ? 44.892 29.729 67.969 1.00 9.17 151 GLU B O 1
ATOM 2878 N N . TRP B 1 152 ? 43.551 31.267 68.906 1.00 8.59 152 TRP B N 1
ATOM 2879 C CA . TRP B 1 152 ? 42.630 30.266 69.428 1.00 8.15 152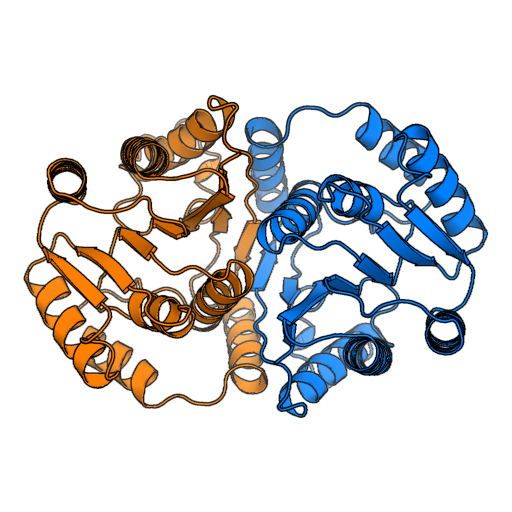 TRP B CA 1
ATOM 2880 C C . TRP B 1 152 ? 41.913 29.577 68.273 1.00 8.74 152 TRP B C 1
ATOM 2881 O O . TRP B 1 152 ? 41.729 28.358 68.284 1.00 8.87 152 TRP B O 1
ATOM 2892 N N . ALA B 1 153 ? 41.504 30.356 67.276 1.00 7.98 153 ALA B N 1
ATOM 2893 C CA . ALA B 1 153 ? 40.821 29.794 66.118 1.00 8.51 153 ALA B CA 1
ATOM 2894 C C . ALA B 1 153 ? 41.696 28.734 65.457 1.00 8.50 153 ALA B C 1
ATOM 2895 O O . ALA B 1 153 ? 41.226 27.649 65.120 1.00 8.43 153 ALA B O 1
ATOM 2897 N N . LEU B 1 154 ? 42.974 29.043 65.274 1.00 8.62 154 LEU B N 1
ATOM 2898 C CA . LEU B 1 154 ? 43.888 28.097 64.651 1.00 8.92 154 LEU B CA 1
ATOM 2899 C C . LEU B 1 154 ? 44.059 26.870 65.547 1.00 9.75 154 LEU B C 1
ATOM 2900 O O . LEU B 1 154 ? 44.069 25.736 65.069 1.00 10.18 154 LEU B O 1
ATOM 2905 N N . LYS B 1 155 ? 44.179 27.099 66.850 1.00 9.55 155 LYS B N 1
ATOM 2906 C CA . LYS B 1 155 ? 44.345 26.009 67.804 1.00 10.15 155 LYS B CA 1
ATOM 2907 C C . LYS B 1 155 ? 43.166 25.036 67.768 1.00 10.43 155 LYS B C 1
ATOM 2908 O O . LYS B 1 155 ? 43.350 23.822 67.878 1.00 11.74 155 LYS B O 1
ATOM 2914 N N . LEU B 1 156 ? 41.962 25.576 67.594 1.00 9.44 156 LEU B N 1
ATOM 2915 C CA . LEU B 1 156 ? 40.740 24.773 67.578 1.00 9.06 156 LEU B CA 1
ATOM 2916 C C . LEU B 1 156 ? 40.262 24.393 66.182 1.00 9.46 156 LEU B C 1
ATOM 2917 O O . LEU B 1 156 ? 39.124 23.949 66.012 1.00 10.19 156 LEU B O 1
ATOM 2922 N N . SER B 1 157 ? 41.136 24.552 65.195 1.00 9.32 157 SER B N 1
ATOM 2923 C CA . SER B 1 157 ? 40.794 24.252 63.812 1.00 10.61 157 SER B CA 1
ATOM 2924 C C . SER B 1 157 ? 41.300 22.894 63.352 1.00 10.93 157 SER B C 1
ATOM 2925 O O . SER B 1 157 ? 41.849 22.107 64.128 1.00 10.70 157 SER B O 1
ATOM 2928 N N . ARG B 1 158 ? 41.089 22.629 62.071 1.00 11.79 158 ARG B N 1
ATOM 2929 C CA . ARG B 1 158 ? 41.560 21.412 61.435 1.00 12.19 158 ARG B CA 1
ATOM 2930 C C . ARG B 1 158 ? 41.939 21.838 60.027 1.00 12.57 158 ARG B C 1
ATOM 2931 O O . ARG B 1 158 ? 41.571 22.929 59.586 1.00 11.43 158 ARG B O 1
ATOM 2939 N N . PRO B 1 159 ? 42.711 21.015 59.312 1.00 13.07 159 PRO B N 1
ATOM 2940 C CA . PRO B 1 159 ? 43.075 21.415 57.952 1.00 13.77 159 PRO B CA 1
ATOM 2941 C C . PRO B 1 159 ? 41.818 21.666 57.128 1.00 13.16 159 PRO B C 1
ATOM 2942 O O . PRO B 1 159 ? 40.895 20.854 57.133 1.00 13.54 159 PRO B O 1
ATOM 2946 N N . GLY B 1 160 ? 41.774 22.808 56.450 1.00 10.73 160 GLY B N 1
ATOM 2947 C CA . GLY B 1 160 ? 40.617 23.140 55.639 1.00 11.29 160 GLY B CA 1
ATOM 2948 C C . GLY B 1 160 ? 39.636 24.086 56.309 1.00 10.57 160 GLY B C 1
ATOM 2949 O O . GLY B 1 160 ? 38.712 24.581 55.665 1.00 10.72 160 GLY B O 1
ATOM 2950 N N . THR B 1 161 ? 39.826 24.346 57.599 1.00 9.75 161 THR B N 1
ATOM 2951 C CA . THR B 1 161 ? 38.939 25.246 58.328 1.00 8.79 161 THR B CA 1
ATOM 2952 C C . THR B 1 161 ? 38.929 26.632 57.701 1.00 8.70 161 THR B C 1
ATOM 2953 O O . THR B 1 161 ? 39.972 27.157 57.308 1.00 9.25 161 THR B O 1
ATOM 2957 N N . VAL B 1 162 ? 37.737 27.210 57.609 1.00 8.54 162 VAL B N 1
ATOM 2958 C CA . VAL B 1 162 ? 37.559 28.548 57.063 1.00 7.86 162 VAL B CA 1
ATOM 2959 C C . VAL B 1 162 ? 37.403 29.518 58.225 1.00 7.57 162 VAL B C 1
ATOM 2960 O O . VAL B 1 162 ? 36.676 29.243 59.179 1.00 8.35 162 VAL B O 1
ATOM 2964 N N . ILE B 1 163 ? 38.101 30.643 58.149 1.00 7.40 163 ILE B N 1
ATOM 2965 C CA . ILE B 1 163 ? 38.010 31.665 59.181 1.00 7.69 163 ILE B CA 1
ATOM 2966 C C . ILE B 1 163 ? 37.617 32.981 58.528 1.00 7.42 163 ILE B C 1
ATOM 2967 O O . ILE B 1 163 ? 38.255 33.421 57.566 1.00 7.94 163 ILE B O 1
ATOM 2972 N N . ILE B 1 164 ? 36.550 33.590 59.033 1.00 7.08 164 ILE B N 1
ATOM 2973 C CA . ILE B 1 164 ? 36.096 34.886 58.539 1.00 7.18 164 ILE B CA 1
ATOM 2974 C C . ILE B 1 164 ? 36.243 35.879 59.686 1.00 7.18 164 ILE B C 1
ATOM 2975 O O . ILE B 1 164 ? 35.773 35.626 60.800 1.00 7.42 164 ILE B O 1
ATOM 2980 N N . GLY B 1 165 ? 36.926 36.990 59.421 1.00 7.09 165 GLY B N 1
ATOM 2981 C CA . GLY B 1 165 ? 37.100 38.026 60.423 1.00 6.90 165 GLY B CA 1
ATOM 2982 C C . GLY B 1 165 ? 36.384 39.265 59.918 1.00 5.94 165 GLY B C 1
ATOM 2983 O O . GLY B 1 165 ? 36.787 39.859 58.920 1.00 6.24 165 GLY B O 1
ATOM 2984 N N . ASP B 1 166 ? 35.316 39.655 60.599 1.00 5.56 166 ASP B N 1
ATOM 2985 C CA . ASP B 1 166 ? 34.523 40.813 60.199 1.00 6.08 166 ASP B CA 1
ATOM 2986 C C . ASP B 1 166 ? 35.058 42.132 60.755 1.00 6.65 166 ASP B C 1
ATOM 2987 O O . ASP B 1 166 ? 35.802 42.152 61.740 1.00 6.19 166 ASP B O 1
ATOM 2992 N N . ASN B 1 167 ? 34.684 43.224 60.088 1.00 6.71 167 ASN B N 1
ATOM 2993 C CA . ASN B 1 167 ? 35.032 44.585 60.504 1.00 6.74 167 ASN B CA 1
ATOM 2994 C C . ASN B 1 167 ? 36.524 44.815 60.689 1.00 6.68 167 ASN B C 1
ATOM 2995 O O . ASN B 1 167 ? 36.960 45.346 61.712 1.00 7.27 167 ASN B O 1
ATOM 3000 N N . VAL B 1 168 ? 37.299 44.456 59.672 1.00 6.48 168 VAL B N 1
ATOM 3001 C CA . VAL B 1 168 ? 38.743 44.574 59.736 1.00 6.85 168 VAL B CA 1
ATOM 3002 C C . VAL B 1 168 ? 39.315 45.648 58.795 1.00 6.48 168 VAL B C 1
ATOM 3003 O O . VAL B 1 168 ? 40.480 45.603 58.414 1.00 6.64 168 VAL B O 1
ATOM 3007 N N . VAL B 1 169 ? 38.480 46.618 58.428 1.00 7.31 169 VAL B N 1
ATOM 3008 C CA . VAL B 1 169 ? 38.914 47.731 57.586 1.00 7.77 169 VAL B CA 1
ATOM 3009 C C . VAL B 1 169 ? 38.603 49.043 58.312 1.00 7.87 169 VAL B C 1
ATOM 3010 O O . VAL B 1 169 ? 39.374 50.001 58.237 1.00 8.76 169 VAL B O 1
ATOM 3014 N N . ARG B 1 170 ? 37.474 49.075 59.015 1.00 9.24 170 ARG B N 1
ATOM 3015 C CA . ARG B 1 170 ? 37.080 50.235 59.816 1.00 10.44 170 ARG B CA 1
ATOM 3016 C C . ARG B 1 170 ? 37.169 51.587 59.134 1.00 11.49 170 ARG B C 1
ATOM 3017 O O . ARG B 1 170 ? 37.900 52.471 59.593 1.00 11.25 170 ARG B O 1
ATOM 3025 N N . GLU B 1 171 ? 36.423 51.758 58.051 1.00 11.48 171 GLU B N 1
ATOM 3026 C CA . GLU B 1 171 ? 36.416 53.026 57.335 1.00 13.25 171 GLU B CA 1
ATOM 3027 C C . GLU B 1 171 ? 37.819 53.441 56.894 1.00 13.31 171 GLU B C 1
ATOM 3028 O O . GLU B 1 171 ? 38.087 54.626 56.691 1.00 14.82 171 GLU B O 1
ATOM 3034 N N . GLY B 1 172 ? 38.711 52.466 56.747 1.00 12.26 172 GLY B N 1
ATOM 3035 C CA . GLY B 1 172 ? 40.066 52.761 56.313 1.00 11.38 172 GLY B CA 1
ATOM 3036 C C . GLY B 1 172 ? 41.082 52.972 57.421 1.00 10.43 172 GLY B C 1
ATOM 3037 O O . GLY B 1 172 ? 42.272 53.129 57.154 1.00 11.78 172 GLY B O 1
ATOM 3038 N N . GLU B 1 173 ? 40.626 52.968 58.667 1.00 10.23 173 GLU B N 1
ATOM 3039 C CA . GLU B 1 173 ? 41.524 53.169 59.799 1.00 10.62 173 GLU B CA 1
ATOM 3040 C C . GLU B 1 173 ? 42.581 52.080 59.935 1.00 9.89 173 GLU B C 1
ATOM 3041 O O . GLU B 1 173 ? 43.583 52.270 60.617 1.00 10.63 173 GLU B O 1
ATOM 3047 N N . VAL B 1 174 ? 42.366 50.947 59.277 1.00 9.23 174 VAL B N 1
ATOM 3048 C CA . VAL B 1 174 ? 43.315 49.848 59.362 1.00 9.04 174 VAL B CA 1
ATOM 3049 C C . VAL B 1 174 ? 44.735 50.238 58.927 1.00 9.24 174 VAL B C 1
ATOM 3050 O O . VAL B 1 174 ? 45.704 49.652 59.398 1.00 8.64 174 VAL B O 1
ATOM 3054 N N . ILE B 1 175 ? 44.870 51.229 58.046 1.00 9.25 175 ILE B N 1
ATOM 3055 C CA . ILE B 1 175 ? 46.208 51.632 57.609 1.00 9.63 175 ILE B CA 1
ATOM 3056 C C . ILE B 1 175 ? 46.852 52.721 58.469 1.00 10.59 175 ILE B C 1
ATOM 3057 O O . ILE B 1 175 ? 47.972 53.156 58.190 1.00 11.02 175 ILE B O 1
ATOM 3062 N N . ASP B 1 176 ? 46.156 53.156 59.516 1.00 10.14 176 ASP B N 1
ATOM 3063 C CA . ASP B 1 176 ? 46.704 54.179 60.406 1.00 11.69 176 ASP B CA 1
ATOM 3064 C C . ASP B 1 176 ? 47.608 53.485 61.423 1.00 10.90 176 ASP B C 1
ATOM 3065 O O . ASP B 1 176 ? 47.192 53.203 62.550 1.00 11.27 176 ASP B O 1
ATOM 3070 N N . ASN B 1 177 ? 48.842 53.208 61.018 1.00 10.92 177 ASN B N 1
ATOM 3071 C CA . ASN B 1 177 ? 49.791 52.522 61.883 1.00 11.92 177 ASN B CA 1
ATOM 3072 C C . ASN B 1 177 ? 50.122 53.249 63.182 1.00 12.78 177 ASN B C 1
ATOM 3073 O O . ASN B 1 177 ? 50.530 52.616 64.155 1.00 14.30 177 ASN B O 1
ATOM 3078 N N . THR B 1 178 ? 49.938 54.565 63.207 1.00 12.88 178 THR B N 1
ATOM 3079 C CA . THR B 1 178 ? 50.240 55.340 64.410 1.00 14.40 178 THR B CA 1
ATOM 3080 C C . THR B 1 178 ? 49.067 55.446 65.382 1.00 14.15 178 THR B C 1
ATOM 3081 O O . THR B 1 178 ? 49.227 55.932 66.502 1.00 14.42 178 THR B O 1
ATOM 3085 N N . SER B 1 179 ? 47.888 55.006 64.958 1.00 13.67 179 SER B N 1
ATOM 3086 C CA . SER B 1 179 ? 46.720 55.080 65.820 1.00 13.92 179 SER B CA 1
ATOM 3087 C C . SER B 1 179 ? 46.929 54.382 67.154 1.00 14.33 179 SER B C 1
ATOM 3088 O O . SER B 1 179 ? 47.524 53.308 67.226 1.00 14.76 179 SER B O 1
ATOM 3091 N N . ASN B 1 180 ? 46.417 55.001 68.210 1.00 15.46 180 ASN B N 1
ATOM 3092 C CA . ASN B 1 180 ? 46.534 54.452 69.551 1.00 15.72 180 ASN B CA 1
ATOM 3093 C C . ASN B 1 180 ? 45.251 53.703 69.918 1.00 15.04 180 ASN B C 1
ATOM 3094 O O . ASN B 1 180 ? 45.084 53.253 71.050 1.00 15.55 180 ASN B O 1
ATOM 3099 N N . ASP B 1 181 ? 44.347 53.576 68.952 1.00 12.81 181 ASP B N 1
ATOM 3100 C CA . ASP B 1 181 ? 43.086 52.874 69.172 1.00 12.52 181 ASP B CA 1
ATOM 3101 C C . ASP B 1 181 ? 43.383 51.375 69.216 1.00 11.67 181 ASP B C 1
ATOM 3102 O O . ASP B 1 181 ? 43.893 50.811 68.246 1.00 10.44 181 ASP B O 1
ATOM 3107 N N . PRO B 1 182 ? 43.064 50.709 70.339 1.00 11.51 182 PRO B N 1
ATOM 3108 C CA . PRO B 1 182 ? 43.324 49.272 70.462 1.00 11.22 182 PRO B CA 1
ATOM 3109 C C . PRO B 1 182 ? 42.635 48.395 69.421 1.00 10.09 182 PRO B C 1
ATOM 3110 O O . PRO B 1 182 ? 43.124 47.313 69.099 1.00 9.73 182 PRO B O 1
ATOM 3114 N N . ARG B 1 183 ? 41.506 48.855 68.893 1.00 10.24 183 ARG B N 1
ATOM 3115 C CA . ARG B 1 183 ? 40.801 48.089 67.871 1.00 10.68 183 ARG B CA 1
ATOM 3116 C C . ARG B 1 183 ? 41.638 48.103 66.598 1.00 9.51 183 ARG B C 1
ATOM 3117 O O . ARG B 1 183 ? 41.819 47.074 65.952 1.00 8.63 183 ARG B O 1
ATOM 3125 N N . VAL B 1 184 ? 42.156 49.274 66.243 1.00 9.00 184 VAL B N 1
ATOM 3126 C CA . VAL B 1 184 ? 42.978 49.396 65.046 1.00 8.66 184 VAL B CA 1
ATOM 3127 C C . VAL B 1 184 ? 44.261 48.582 65.195 1.00 8.12 184 VAL B C 1
ATOM 3128 O O . VAL B 1 184 ? 44.650 47.852 64.284 1.00 8.09 184 VAL B O 1
ATOM 3132 N N . GLN B 1 185 ? 44.921 48.701 66.343 1.00 8.06 185 GLN B N 1
ATOM 3133 C CA . GLN B 1 185 ? 46.152 47.954 66.556 1.00 8.19 185 GLN B CA 1
ATOM 3134 C C . GLN B 1 185 ? 45.888 46.451 66.602 1.00 7.21 185 GLN B C 1
ATOM 3135 O O . GLN B 1 185 ? 46.674 45.671 66.067 1.00 8.50 185 GLN B O 1
ATOM 3141 N N . GLY B 1 186 ? 44.785 46.047 67.224 1.00 8.26 186 GLY B N 1
ATOM 3142 C CA . GLY B 1 186 ? 44.454 44.632 67.295 1.00 8.36 186 GLY B CA 1
ATOM 3143 C C . GLY B 1 186 ? 44.168 44.066 65.915 1.00 8.03 186 GLY B C 1
ATOM 3144 O O . GLY B 1 186 ? 44.576 42.951 65.585 1.00 7.75 186 GLY B O 1
ATOM 3145 N N . ILE B 1 187 ? 43.458 44.833 65.098 1.00 7.91 187 ILE B N 1
ATOM 3146 C CA . ILE B 1 187 ? 43.143 44.383 63.754 1.00 8.49 187 ILE B CA 1
ATOM 3147 C C . ILE B 1 187 ? 44.427 44.251 62.933 1.00 7.57 187 ILE B C 1
ATOM 3148 O O . ILE B 1 187 ? 44.623 43.260 62.230 1.00 7.18 187 ILE B O 1
ATOM 3153 N N . ARG B 1 188 ? 45.315 45.235 63.028 1.00 6.98 188 ARG B N 1
ATOM 3154 C CA . ARG B 1 188 ? 46.564 45.169 62.281 1.00 7.49 188 ARG B CA 1
ATOM 3155 C C . ARG B 1 188 ? 47.397 43.957 62.708 1.00 7.03 188 ARG B C 1
ATOM 3156 O O . ARG B 1 188 ? 47.976 43.270 61.866 1.00 7.46 188 ARG B O 1
ATOM 3164 N N . ARG B 1 189 ? 47.453 43.681 64.006 1.00 7.08 189 ARG B N 1
ATOM 3165 C CA . ARG B 1 189 ? 48.217 42.527 64.475 1.00 7.98 189 ARG B CA 1
ATOM 3166 C C . ARG B 1 189 ? 47.584 41.216 63.998 1.00 7.53 189 ARG B C 1
ATOM 3167 O O . ARG B 1 189 ? 48.274 40.217 63.820 1.00 8.75 189 ARG B O 1
ATOM 3175 N N . PHE B 1 190 ? 46.271 41.237 63.789 1.00 7.04 190 PHE B N 1
ATOM 3176 C CA . PHE B 1 190 ? 45.523 40.085 63.282 1.00 7.31 190 PHE B CA 1
ATOM 3177 C C . PHE B 1 190 ? 46.054 39.794 61.860 1.00 7.26 190 PHE B C 1
ATOM 3178 O O . PHE B 1 190 ? 46.407 38.658 61.538 1.00 7.36 190 PHE B O 1
ATOM 3186 N N . TYR B 1 191 ? 46.129 40.821 61.014 1.00 7.18 191 TYR B N 1
ATOM 3187 C CA . TYR B 1 191 ? 46.654 40.648 59.655 1.00 7.17 191 TYR B CA 1
ATOM 3188 C C . TYR B 1 191 ? 48.083 40.098 59.721 1.00 7.57 191 TYR B C 1
ATOM 3189 O O . TYR B 1 191 ? 48.438 39.157 59.008 1.00 8.07 191 TYR B O 1
ATOM 3198 N N . GLU B 1 192 ? 48.901 40.708 60.574 1.00 7.37 192 GLU B N 1
ATOM 3199 C CA . GLU B 1 192 ? 50.298 40.313 60.732 1.00 8.72 192 GLU B CA 1
ATOM 3200 C C . GLU B 1 192 ? 50.472 38.873 61.196 1.00 7.83 192 GLU B C 1
ATOM 3201 O O . GLU B 1 192 ? 51.325 38.146 60.680 1.00 8.45 192 GLU B O 1
ATOM 3207 N N . LEU B 1 193 ? 49.669 38.455 62.169 1.00 7.72 193 LEU B N 1
ATOM 3208 C CA . LEU B 1 193 ? 49.781 37.095 62.675 1.00 9.30 193 LEU B CA 1
ATOM 3209 C C . LEU B 1 193 ? 49.366 36.091 61.609 1.00 9.67 193 LEU B C 1
ATOM 3210 O O . LEU B 1 193 ? 49.958 35.015 61.498 1.00 11.11 193 LEU B O 1
ATOM 3215 N N . ILE B 1 194 ? 48.364 36.439 60.809 1.00 9.75 194 ILE B N 1
ATOM 3216 C CA . ILE B 1 194 ? 47.942 35.542 59.743 1.00 10.16 194 ILE B CA 1
ATOM 3217 C C . ILE B 1 194 ? 49.110 35.357 58.774 1.00 11.25 194 ILE B C 1
ATOM 3218 O O . ILE B 1 194 ? 49.390 34.245 58.329 1.00 11.58 194 ILE B O 1
ATOM 3223 N N . ALA B 1 195 ? 49.799 36.449 58.462 1.00 11.83 195 ALA B N 1
ATOM 3224 C CA . ALA B 1 195 ? 50.946 36.397 57.559 1.00 13.69 195 ALA B CA 1
ATOM 3225 C C . ALA B 1 195 ? 52.094 35.577 58.155 1.00 14.02 195 ALA B C 1
ATOM 3226 O O . ALA B 1 195 ? 52.845 34.922 57.429 1.00 15.82 195 ALA B O 1
ATOM 3228 N N . ALA B 1 196 ? 52.228 35.610 59.476 1.00 14.68 196 ALA B N 1
ATOM 3229 C CA . ALA B 1 196 ? 53.293 34.877 60.156 1.00 15.25 196 ALA B CA 1
ATOM 3230 C C . ALA B 1 196 ? 53.038 33.370 60.220 1.00 15.23 196 ALA B C 1
ATOM 3231 O O . ALA B 1 196 ? 53.965 32.588 60.436 1.00 17.44 196 ALA B O 1
ATOM 3233 N N . GLU B 1 197 ? 51.786 32.964 60.037 1.00 13.43 197 GLU B N 1
ATOM 3234 C CA . GLU B 1 197 ? 51.424 31.549 60.098 1.00 13.57 197 GLU B CA 1
ATOM 3235 C C . GLU B 1 197 ? 51.441 30.892 58.724 1.00 13.73 197 GLU B C 1
ATOM 3236 O O . GLU B 1 197 ? 50.569 31.140 57.895 1.00 12.77 197 GLU B O 1
ATOM 3242 N N . PRO B 1 198 ? 52.430 30.027 58.467 1.00 14.77 198 PRO B N 1
ATOM 3243 C CA . PRO B 1 198 ? 52.499 29.366 57.162 1.00 14.52 198 PRO B CA 1
ATOM 3244 C C . PRO B 1 198 ? 51.313 28.441 56.867 1.00 13.01 198 PRO B C 1
ATOM 3245 O O . PRO B 1 198 ? 51.033 28.134 55.708 1.00 14.00 198 PRO B O 1
ATOM 3249 N N . ARG B 1 199 ? 50.613 28.013 57.914 1.00 13.80 199 ARG B N 1
ATOM 3250 C CA . ARG B 1 199 ? 49.468 27.120 57.751 1.00 13.59 199 ARG B CA 1
ATOM 3251 C C . ARG B 1 199 ? 48.177 27.846 57.388 1.00 12.76 199 ARG B C 1
ATOM 3252 O O . ARG B 1 199 ? 47.141 27.211 57.194 1.00 13.33 199 ARG B O 1
ATOM 3260 N N . VAL B 1 200 ? 48.232 29.170 57.300 1.00 10.94 200 VAL B N 1
ATOM 3261 C CA . VAL B 1 200 ? 47.040 29.943 56.971 1.00 10.55 200 VAL B CA 1
ATOM 3262 C C . VAL B 1 200 ? 47.248 30.852 55.761 1.00 11.31 200 VAL B C 1
ATOM 3263 O O . VAL B 1 200 ? 48.237 31.582 55.681 1.00 14.10 200 VAL B O 1
ATOM 3267 N N . SER B 1 201 ? 46.313 30.790 54.817 1.00 9.93 201 SER B N 1
ATOM 3268 C CA . SER B 1 201 ? 46.363 31.616 53.613 1.00 10.59 201 SER B CA 1
ATOM 3269 C C . SER B 1 201 ? 45.106 32.478 53.619 1.00 8.52 201 SER B C 1
ATOM 3270 O O . SER B 1 201 ? 44.004 31.966 53.811 1.00 9.30 201 SER B O 1
ATOM 3273 N N . ALA B 1 202 ? 45.261 33.777 53.393 1.00 7.97 202 ALA B N 1
ATOM 3274 C CA . ALA B 1 202 ? 44.105 34.660 53.444 1.00 6.84 202 ALA B CA 1
ATOM 3275 C C . ALA B 1 202 ? 44.126 35.837 52.486 1.00 6.80 202 ALA B C 1
ATOM 3276 O O . ALA B 1 202 ? 45.143 36.159 51.869 1.00 8.03 202 ALA B O 1
ATOM 3278 N N . THR B 1 203 ? 42.964 36.468 52.375 1.00 6.84 203 THR B N 1
ATOM 3279 C CA . THR B 1 203 ? 42.795 37.678 51.598 1.00 7.23 203 THR B CA 1
ATOM 3280 C C . THR B 1 203 ? 41.817 38.526 52.404 1.00 6.36 203 THR B C 1
ATOM 3281 O O . THR B 1 203 ? 41.277 38.082 53.425 1.00 6.34 203 THR B O 1
ATOM 3285 N N . ALA B 1 204 ? 41.611 39.760 51.968 1.00 6.58 204 ALA B N 1
ATOM 3286 C CA . ALA B 1 204 ? 40.652 40.635 52.617 1.00 6.48 204 ALA B CA 1
ATOM 3287 C C . ALA B 1 204 ? 39.997 41.473 51.534 1.00 6.82 204 ALA B C 1
ATOM 3288 O O . ALA B 1 204 ? 40.669 41.949 50.617 1.00 7.32 204 ALA B O 1
ATOM 3290 N N . LEU B 1 205 ? 38.680 41.612 51.623 1.00 5.94 205 LEU B N 1
ATOM 3291 C CA . LEU B 1 205 ? 37.937 42.430 50.681 1.00 6.93 205 LEU B CA 1
ATOM 3292 C C . LEU B 1 205 ? 37.347 43.596 51.454 1.00 6.80 205 LEU B C 1
ATOM 3293 O O . LEU B 1 205 ? 36.834 43.421 52.565 1.00 7.80 205 LEU B O 1
ATOM 3298 N N . GLN B 1 206 ? 37.459 44.788 50.879 1.00 7.36 206 GLN B N 1
ATOM 3299 C CA . GLN B 1 206 ? 36.877 45.973 51.468 1.00 7.00 206 GLN B CA 1
ATOM 3300 C C . GLN B 1 206 ? 35.461 46.004 50.967 1.00 6.78 206 GLN B C 1
ATOM 3301 O O . GLN B 1 206 ? 35.214 45.800 49.780 1.00 7.21 206 GLN B O 1
ATOM 3307 N N . THR B 1 207 ? 34.516 46.270 51.844 1.00 7.29 207 THR B N 1
ATOM 3308 C CA . THR B 1 207 ? 33.121 46.285 51.427 1.00 8.02 207 THR B CA 1
ATOM 3309 C C . THR B 1 207 ? 32.421 47.600 51.783 1.00 8.44 207 THR B C 1
ATOM 3310 O O . THR B 1 207 ? 32.857 48.328 52.669 1.00 7.88 207 THR B O 1
ATOM 3314 N N . VAL B 1 208 ? 31.352 47.914 51.061 1.00 7.14 208 VAL B N 1
ATOM 3315 C CA . VAL B 1 208 ? 30.535 49.072 51.369 1.00 7.21 208 VAL B CA 1
ATOM 3316 C C . VAL B 1 208 ? 29.101 48.577 51.343 1.00 7.74 208 VAL B C 1
ATOM 3317 O O . VAL B 1 208 ? 28.808 47.545 50.736 1.00 8.89 208 VAL B O 1
ATOM 3321 N N . GLY B 1 209 ? 28.211 49.299 52.007 1.00 7.87 209 GLY B N 1
ATOM 3322 C CA . GLY B 1 209 ? 26.822 48.894 52.049 1.00 8.00 209 GLY B CA 1
ATOM 3323 C C . GLY B 1 209 ? 26.113 49.671 53.131 1.00 8.68 209 GLY B C 1
ATOM 3324 O O . GLY B 1 209 ? 26.581 50.733 53.540 1.00 8.63 209 GLY B O 1
ATOM 3325 N N . SER B 1 210 ? 25.000 49.130 53.615 1.00 9.28 210 SER B N 1
ATOM 3326 C CA . SER B 1 210 ? 24.215 49.810 54.637 1.00 10.92 210 SER B CA 1
ATOM 3327 C C . SER B 1 210 ? 24.958 50.085 55.939 1.00 11.15 210 SER B C 1
ATOM 3328 O O . SER B 1 210 ? 24.568 50.972 56.698 1.00 12.61 210 SER B O 1
ATOM 3331 N N . LYS B 1 211 ? 26.019 49.335 56.214 1.00 10.68 211 LYS B N 1
ATOM 3332 C CA . LYS B 1 211 ? 26.765 49.552 57.446 1.00 11.25 211 LYS B CA 1
ATOM 3333 C C . LYS B 1 211 ? 27.935 50.501 57.251 1.00 11.30 211 LYS B C 1
ATOM 3334 O O . LYS B 1 211 ? 28.621 50.854 58.209 1.00 14.22 211 LYS B O 1
ATOM 3340 N N . GLY B 1 212 ? 28.156 50.926 56.014 1.00 10.01 212 GLY B N 1
ATOM 3341 C CA . GLY B 1 212 ? 29.251 51.835 55.751 1.00 9.69 212 GLY B CA 1
ATOM 3342 C C . GLY B 1 212 ? 30.416 51.161 55.059 1.00 8.64 212 GLY B C 1
ATOM 3343 O O . GLY B 1 212 ? 30.261 50.124 54.412 1.00 9.34 212 GLY B O 1
ATOM 3344 N N . TYR B 1 213 ? 31.590 51.760 55.212 1.00 8.32 213 TYR B N 1
ATOM 3345 C CA . TYR B 1 213 ? 32.814 51.275 54.594 1.00 8.21 213 TYR B CA 1
ATOM 3346 C C . TYR B 1 213 ? 33.632 50.467 55.596 1.00 7.49 213 TYR B C 1
ATOM 3347 O O . TYR B 1 213 ? 34.140 51.000 56.584 1.00 7.69 213 TYR B O 1
ATOM 3356 N N . ASP B 1 214 ? 33.739 49.166 55.338 1.00 7.14 214 ASP B N 1
ATOM 3357 C CA . ASP B 1 214 ? 34.471 48.264 56.220 1.00 7.90 214 ASP B CA 1
ATOM 3358 C C . ASP B 1 214 ? 35.053 47.129 55.375 1.00 6.88 214 ASP B C 1
ATOM 3359 O O . ASP B 1 214 ? 35.459 47.348 54.238 1.00 6.77 214 ASP B O 1
ATOM 3364 N N . GLY B 1 215 ? 35.087 45.915 55.914 1.00 7.31 215 GLY B N 1
ATOM 3365 C CA . GLY B 1 215 ? 35.644 44.814 55.153 1.00 7.12 215 GLY B CA 1
ATOM 3366 C C . GLY B 1 215 ? 35.853 43.580 55.999 1.00 6.89 215 GLY B C 1
ATOM 3367 O O . GLY B 1 215 ? 35.670 43.610 57.219 1.00 6.25 215 GLY B O 1
ATOM 3368 N N . PHE B 1 216 ? 36.242 42.491 55.349 1.00 6.54 216 PHE B N 1
ATOM 3369 C CA . PHE B 1 216 ? 36.456 41.235 56.044 1.00 6.40 216 PHE B CA 1
ATOM 3370 C C . PHE B 1 216 ? 37.631 40.448 55.503 1.00 5.96 216 PHE B C 1
ATOM 3371 O O . PHE B 1 216 ? 38.034 40.594 54.344 1.00 5.59 216 PHE B O 1
ATOM 3379 N N . ILE B 1 217 ? 38.175 39.613 56.379 1.00 7.27 217 ILE B N 1
ATOM 3380 C CA . ILE B 1 217 ? 39.268 38.720 56.046 1.00 6.75 217 ILE B CA 1
ATOM 3381 C C . ILE B 1 217 ? 38.674 37.326 55.875 1.00 6.84 217 ILE B C 1
ATOM 3382 O O . ILE B 1 217 ? 37.789 36.914 56.641 1.00 6.63 217 ILE B O 1
ATOM 3395 N N . ALA B 1 219 ? 40.157 33.541 55.506 1.00 8.29 219 ALA B N 1
ATOM 3396 C CA . ALA B 1 219 ? 41.362 32.731 55.597 1.00 9.00 219 ALA B CA 1
ATOM 3397 C C . ALA B 1 219 ? 41.026 31.249 55.598 1.00 8.79 219 ALA B C 1
ATOM 3398 O O . ALA B 1 219 ? 39.949 30.842 56.040 1.00 8.87 219 ALA B O 1
ATOM 3400 N N . VAL B 1 220 ? 41.957 30.446 55.096 1.00 8.54 220 VAL B N 1
ATOM 3401 C CA . VAL B 1 220 ? 41.777 29.005 55.062 1.00 9.63 220 VAL B CA 1
ATOM 3402 C C . VAL B 1 220 ? 43.006 28.349 55.671 1.00 8.70 220 VAL B C 1
ATOM 3403 O O . VAL B 1 220 ? 44.139 28.716 55.355 1.00 9.13 220 VAL B O 1
ATOM 3407 N N . VAL B 1 221 ? 42.770 27.394 56.566 1.00 9.71 221 VAL B N 1
ATOM 3408 C CA . VAL B 1 221 ? 43.848 26.665 57.221 1.00 10.37 221 VAL B CA 1
ATOM 3409 C C . VAL B 1 221 ? 44.302 25.544 56.293 1.00 11.90 221 VAL B C 1
ATOM 3410 O O . VAL B 1 221 ? 43.479 24.806 55.755 1.00 12.06 221 VAL B O 1
ATOM 3414 N N . LYS B 1 222 ? 45.614 25.442 56.095 1.00 14.98 222 LYS B N 1
ATOM 3415 C CA . LYS B 1 222 ? 46.204 24.424 55.229 1.00 19.10 222 LYS B CA 1
ATOM 3416 C C . LYS B 1 222 ? 46.058 23.039 55.855 1.00 19.85 222 LYS B C 1
ATOM 3417 O O . LYS B 1 222 ? 47.094 22.446 56.235 1.00 21.86 222 LYS B O 1
#

Organism: Bacillus cereus (strain ATCC 10987 / NRS 248) (NCBI:txid222523)

Foldseek 3Di:
DVVQAVVQVVCCVPPPPDDVLLVVLVVLLVVVVFDPQDDDPVVLLVLLVVCLVLQWQEEEEEAQQQNSSVLSNLNSHDDLGAYEYEDADPVRQVNNCVSCVSSVCNSRYHYDYRDVVVVLVVCVVDPDAAGQEYEYDHQLLCLLVVVVSNLVRHDAFRYYKYWFLCPQNCLPPCPDPDSNSVSSVSNVVVQVVDPQWDKDKDWDAHPVGTGIMMTGGD/DVVQAVVQVVCCVPPPPDDPLLVVLVVLLVVLVQDPQDDDPVVLLVLLVVLLVLLWQEEEEEAQQQNNSVLSNLNNHHDNGAYEYEDADPSSLVNNCVSCVSSVNNSGYHYDYRHVVVVLVVCVVDDDAAGQEYEYDHQQLCLLVVLVSNLVRHDAFRYYKYWFLCPLNLLPVPVDPDSNSVSSVVNVVVQVVDPQWDKDKDWDAHPVGTGIMMIGGD

Radius of gyration: 21.24 Å; Cα contacts (8 Å, |Δi|>4): 906; chains: 2; bounding box: 48×42×60 Å

Nearest PDB structures (foldseek):
  3duw-assembly1_B  TM=1.001E+00  e=6.358E-43  Bacillus cereus ATCC 10987
  8c9t-assembly2_B  TM=9.784E-01  e=2.272E-29  Streptomyces avermitilis MA-4680 = NBRC 14893
  7cvx-assembly1_B  TM=9.797E-01  e=2.004E-28  Niastella koreensis GR20-10
  5n5d-assembly1_B  TM=9.696E-01  e=1.887E-28  Streptomyces regensis
  7cvu-assembly1_A  TM=9.547E-01  e=1.388E-27  Niastella koreensis GR20-10

CATH classification: 3.40.50.150

InterPro domains:
  IPR002935 Class I-like SAM-dependent O-methyltransferase [PF01596] (22-205)
  IPR002935 Class I-like SAM-dependent O-methyltransferase [PS51682] (1-222)
  IPR029063 S-adenosyl-L-methionine-dependent methyltransferase superfamily [G3DSA:3.40.50.150] (2-223)
  IPR029063 S-adenosyl-L-methionine-dependent methyltransferase superfamily [SSF53335] (6-219)
  IPR050362 Cation-dependent O-methyltransferase [PTHR10509] (11-207)